Protein 3D8H (pdb70)

Nearest PDB structures (foldseek):
  3d8h-assembly1_A  TM=1.004E+00  e=1.604E-54  Cryptosporidium parvum Iowa II
  3kkk-assembly1_A  TM=9.897E-01  e=1.369E-39  Plasmodium falciparum 3D7
  4odi-assembly1_C  TM=9.855E-01  e=4.459E-39  Toxoplasma gondii ME49
  1xq9-assembly1_A  TM=9.872E-01  e=2.622E-38  Plasmodium falciparum
  5vve-assembly1_A  TM=9.845E-01  e=1.646E-37  Naegleria fowleri

InterPro domains:
  IPR001345 Phosphoglycerate/bisphosphoglycerate mutase, active site [PS00175] (7-16)
  IPR005952 Phosphoglycerate mutase 1 [MF_01039] (2-229)
  IPR005952 Phosphoglycerate mutase 1 [PTHR11931] (3-247)
  IPR005952 Phosphoglycerate mutase 1 [TIGR01258] (4-247)
  IPR013078 Histidine phosphatase superfamily, clade-1 [PF00300] (5-126)
  IPR013078 Histidine phosphatase superfamily, clade-1 [PF00300] (148-224)
  IPR013078 Histidine phosphatase superfamily, clade-1 [SM00855] (4-190)
  IPR013078 Histidine phosphatase superfamily, clade-1 [cd07067] (4-229)
  IPR029033 Histidine phosphatase superfamily [G3DSA:3.40.50.1240] (1-249)
  IPR029033 Histidine phosphatase superfamily [SSF53254] (1-246)

Structure (mmCIF, N/CA/C/O backbone):
data_3D8H
#
_entry.id   3D8H
#
_cell.length_a   52.248
_cell.length_b   158.365
_cell.length_c   140.249
_cell.angle_alpha   90.000
_cell.angle_beta   90.000
_cell.angle_gamma   90.000
#
_symmetry.space_group_name_H-M   'C 2 2 21'
#
loop_
_entity.id
_entity.type
_entity.pdbx_description
1 polymer 'Glycolytic phosphoglycerate mutase'
2 water water
#
loop_
_atom_site.group_PDB
_atom_site.id
_atom_site.type_symbol
_atom_site.label_atom_id
_atom_site.label_alt_id
_atom_site.label_comp_id
_atom_site.label_asym_id
_atom_site.label_entity_id
_atom_site.label_seq_id
_atom_site.pdbx_PDB_ins_code
_atom_site.Cartn_x
_atom_site.Cartn_y
_atom_site.Cartn_z
_atom_site.occupancy
_atom_site.B_iso_or_equiv
_atom_site.auth_seq_id
_atom_site.auth_comp_id
_atom_site.auth_asym_id
_atom_site.auth_atom_id
_atom_site.pdbx_PDB_model_num
ATOM 1 N N . THR A 1 20 ? 50.000 -19.814 -27.595 1.00 40.22 20 THR A N 1
ATOM 2 C CA . THR A 1 20 ? 49.713 -18.595 -28.414 1.00 40.22 20 THR A CA 1
ATOM 3 C C . THR A 1 20 ? 48.431 -17.878 -27.977 1.00 40.13 20 THR A C 1
ATOM 4 O O . THR A 1 20 ? 48.372 -16.649 -27.992 1.00 40.36 20 THR A O 1
ATOM 8 N N . TYR A 1 21 ? 47.415 -18.645 -27.582 1.00 39.74 21 TYR A N 1
ATOM 9 C CA . TYR A 1 21 ? 46.157 -18.076 -27.087 1.00 39.47 21 TYR A CA 1
ATOM 10 C C . TYR A 1 21 ? 45.841 -18.543 -25.664 1.00 39.21 21 TYR A C 1
ATOM 11 O O . TYR A 1 21 ? 46.325 -19.588 -25.230 1.00 38.83 21 TYR A O 1
ATOM 20 N N . LYS A 1 22 ? 45.011 -17.776 -24.955 1.00 39.06 22 LYS A N 1
ATOM 21 C CA . LYS A 1 22 ? 44.658 -18.080 -23.565 1.00 38.91 22 LYS A CA 1
ATOM 22 C C . LYS A 1 22 ? 43.161 -17.919 -23.275 1.00 38.11 22 LYS A C 1
ATOM 23 O O . LYS A 1 22 ? 42.609 -16.821 -23.373 1.00 38.27 22 LYS A O 1
ATOM 29 N N . LEU A 1 23 ? 42.519 -19.025 -22.912 1.00 37.08 23 LEU A N 1
ATOM 30 C CA . LEU A 1 23 ? 41.090 -19.034 -22.625 1.00 36.27 23 LEU A CA 1
ATOM 31 C C . LEU A 1 23 ? 40.814 -19.509 -21.194 1.00 35.63 23 LEU A C 1
ATOM 32 O O . LEU A 1 23 ? 41.312 -20.547 -20.762 1.00 35.36 23 LEU A O 1
ATOM 37 N N . THR A 1 24 ? 40.014 -18.737 -20.470 1.00 35.26 24 THR A N 1
ATOM 38 C CA . THR A 1 24 ? 39.682 -19.052 -19.086 1.00 34.43 24 THR A CA 1
ATOM 39 C C . THR A 1 24 ? 38.235 -19.538 -19.002 1.00 34.19 24 THR A C 1
ATOM 40 O O . THR A 1 24 ? 37.327 -18.919 -19.557 1.00 34.14 24 THR A O 1
ATOM 44 N N . LEU A 1 25 ? 38.039 -20.668 -18.327 1.00 33.91 25 LEU A N 1
ATOM 45 C CA . LEU A 1 25 ? 36.707 -21.225 -18.107 1.00 33.66 25 LEU A CA 1
ATOM 46 C C . LEU A 1 25 ? 36.396 -21.228 -16.611 1.00 33.82 25 LEU A C 1
ATOM 47 O O . LEU A 1 25 ? 37.284 -21.411 -15.776 1.00 33.19 25 LEU A O 1
ATOM 52 N N . ILE A 1 26 ? 35.127 -21.031 -16.286 1.00 34.25 26 ILE A N 1
ATOM 53 C CA . ILE A 1 26 ? 34.670 -21.188 -14.920 1.00 34.28 26 ILE A CA 1
ATOM 54 C C . ILE A 1 26 ? 33.234 -21.698 -14.877 1.00 34.22 26 ILE A C 1
ATOM 55 O O . ILE A 1 26 ? 32.372 -21.235 -15.617 1.00 34.29 26 ILE A O 1
ATOM 60 N N . ARG A 1 27 ? 33.006 -22.679 -14.011 1.00 33.78 27 ARG A N 1
ATOM 61 C CA . ARG A 1 27 ? 31.669 -23.159 -13.695 1.00 33.50 27 ARG A CA 1
ATOM 62 C C . ARG A 1 27 ? 31.197 -22.567 -12.350 1.00 33.40 27 ARG A C 1
ATOM 63 O O . ARG A 1 27 ? 32.012 -22.319 -11.456 1.00 33.21 27 ARG A O 1
ATOM 71 N N . HIS A 1 28 ? 29.895 -22.304 -12.230 1.00 32.82 28 HIS A N 1
ATOM 72 C CA . HIS A 1 28 ? 29.340 -21.661 -11.039 1.00 32.74 28 HIS A CA 1
ATOM 73 C C . HIS A 1 28 ? 29.424 -22.560 -9.804 1.00 32.31 28 HIS A C 1
ATOM 74 O O . HIS A 1 28 ? 29.563 -23.774 -9.917 1.00 32.51 28 HIS A O 1
ATOM 81 N N . GLY A 1 29 ? 29.354 -21.947 -8.627 1.00 32.42 29 GLY A N 1
ATOM 82 C CA . GLY A 1 29 ? 29.314 -22.689 -7.372 1.00 32.08 29 GLY A CA 1
ATOM 83 C C . GLY A 1 29 ? 27.967 -23.352 -7.170 1.00 32.16 29 GLY A C 1
ATOM 84 O O . GLY A 1 29 ? 27.132 -23.358 -8.077 1.00 31.72 29 GLY A O 1
ATOM 85 N N . GLU A 1 30 ? 27.733 -23.892 -5.976 1.00 31.95 30 GLU A N 1
ATOM 86 C CA . GLU A 1 30 ? 26.507 -24.658 -5.730 1.00 31.97 30 GLU A CA 1
ATOM 87 C C . GLU A 1 30 ? 25.238 -23.811 -5.834 1.00 31.90 30 GLU A C 1
ATOM 88 O O . GLU A 1 30 ? 25.217 -22.625 -5.491 1.00 31.15 30 GLU A O 1
ATOM 94 N N . SER A 1 31 ? 24.189 -24.444 -6.337 1.00 32.11 31 SER A N 1
ATOM 95 C CA . SER A 1 31 ? 22.900 -23.802 -6.506 1.00 32.83 31 SER A CA 1
ATOM 96 C C . SER A 1 31 ? 21.990 -24.236 -5.368 1.00 33.44 31 SER A C 1
ATOM 97 O O . SER A 1 31 ? 22.355 -25.124 -4.596 1.00 33.00 31 SER A O 1
ATOM 100 N N . GLU A 1 32 ? 20.803 -23.633 -5.288 1.00 34.38 32 GLU A N 1
ATOM 101 C CA . GLU A 1 32 ? 19.807 -23.977 -4.257 1.00 36.03 32 GLU A CA 1
ATOM 102 C C . GLU A 1 32 ? 19.258 -25.411 -4.391 1.00 36.28 32 GLU A C 1
ATOM 103 O O . GLU A 1 32 ? 18.592 -25.907 -3.482 1.00 36.16 32 GLU A O 1
ATOM 109 N N . TRP A 1 33 ? 19.550 -26.065 -5.519 1.00 36.74 33 TRP A N 1
ATOM 110 C CA . TRP A 1 33 ? 19.095 -27.437 -5.787 1.00 37.25 33 TRP A CA 1
ATOM 111 C C . TRP A 1 33 ? 20.197 -28.497 -5.694 1.00 37.81 33 TRP A C 1
ATOM 112 O O . TRP A 1 33 ? 19.906 -29.693 -5.690 1.00 38.00 33 TRP A O 1
ATOM 123 N N . ASN A 1 34 ? 21.453 -28.058 -5.637 1.00 38.64 34 ASN A N 1
ATOM 124 C CA . ASN A 1 34 ? 22.589 -28.962 -5.431 1.00 39.29 34 ASN A CA 1
ATOM 125 C C . ASN A 1 34 ? 22.542 -29.605 -4.053 1.00 39.42 34 ASN A C 1
ATOM 126 O O . ASN A 1 34 ? 22.786 -30.807 -3.901 1.00 39.66 34 ASN A O 1
ATOM 131 N N . LYS A 1 35 ? 22.218 -28.793 -3.050 1.00 39.65 35 LYS A N 1
ATOM 132 C CA . LYS A 1 35 ? 22.012 -29.280 -1.688 1.00 39.30 35 LYS A CA 1
ATOM 133 C C . LYS A 1 35 ? 20.788 -30.188 -1.621 1.00 39.29 35 LYS A C 1
ATOM 134 O O . LYS A 1 35 ? 20.810 -31.225 -0.957 1.00 39.16 35 LYS A O 1
ATOM 140 N N . GLU A 1 36 ? 19.733 -29.797 -2.336 1.00 39.15 36 GLU A N 1
ATOM 141 C CA . GLU A 1 36 ? 18.469 -30.536 -2.366 1.00 39.01 36 GLU A CA 1
ATOM 142 C C . GLU A 1 36 ? 18.566 -31.852 -3.138 1.00 38.39 36 GLU A C 1
ATOM 143 O O . GLU A 1 36 ? 17.588 -32.603 -3.216 1.00 38.41 36 GLU A O 1
ATOM 149 N N . ASN A 1 37 ? 19.745 -32.111 -3.709 1.00 37.85 37 ASN A N 1
ATOM 150 C CA . ASN A 1 37 ? 20.021 -33.311 -4.505 1.00 37.24 37 ASN A CA 1
ATOM 151 C C . ASN A 1 37 ? 19.069 -33.448 -5.706 1.00 36.69 37 ASN A C 1
ATOM 152 O O . ASN A 1 37 ? 18.643 -34.548 -6.057 1.00 36.52 37 ASN A O 1
ATOM 157 N N . ARG A 1 38 ? 18.758 -32.314 -6.335 1.00 36.09 38 ARG A N 1
ATOM 158 C CA . ARG A 1 38 ? 17.782 -32.249 -7.421 1.00 35.56 38 ARG A CA 1
ATOM 159 C C . ARG A 1 38 ? 18.433 -32.049 -8.786 1.00 35.54 38 ARG A C 1
ATOM 160 O O . ARG A 1 38 ? 19.357 -31.235 -8.929 1.00 35.04 38 ARG A O 1
ATOM 165 N N . PHE A 1 39 ? 17.929 -32.769 -9.790 1.00 35.40 39 PHE A N 1
ATOM 166 C CA . PHE A 1 39 ? 18.323 -32.532 -11.184 1.00 35.43 39 PHE A CA 1
ATOM 167 C C . PHE A 1 39 ? 17.829 -31.163 -11.646 1.00 35.38 39 PHE A C 1
ATOM 168 O O . PHE A 1 39 ? 16.637 -30.851 -11.545 1.00 35.57 39 PHE A O 1
ATOM 176 N N . THR A 1 40 ? 18.757 -30.352 -12.136 1.00 35.00 40 THR A N 1
ATOM 177 C CA . THR A 1 40 ? 18.454 -28.979 -12.526 1.00 35.24 40 THR A CA 1
ATOM 178 C C . THR A 1 40 ? 18.298 -28.823 -14.047 1.00 35.16 40 THR A C 1
ATOM 179 O O . THR A 1 40 ? 17.209 -28.515 -14.537 1.00 34.77 40 THR A O 1
ATOM 183 N N . GLY A 1 41 ? 19.388 -29.043 -14.778 1.00 35.10 41 GLY A N 1
ATOM 184 C CA . GLY A 1 41 ? 19.403 -28.821 -16.222 1.00 35.58 41 GLY A CA 1
ATOM 185 C C . GLY A 1 41 ? 19.084 -27.385 -16.577 1.00 35.51 41 GLY A C 1
ATOM 186 O O . GLY A 1 41 ? 19.774 -26.473 -16.138 1.00 35.59 41 GLY A O 1
ATOM 187 N N . TRP A 1 42 ? 18.035 -27.184 -17.372 1.00 35.91 42 TRP A N 1
ATOM 188 C CA . TRP A 1 42 ? 17.681 -25.831 -17.833 1.00 36.50 42 TRP A CA 1
ATOM 189 C C . TRP A 1 42 ? 16.775 -25.079 -16.862 1.00 35.99 42 TRP A C 1
ATOM 190 O O . TRP A 1 42 ? 16.482 -23.902 -17.079 1.00 36.15 42 TRP A O 1
ATOM 201 N N . THR A 1 43 ? 16.326 -25.752 -15.805 1.00 35.62 43 THR A N 1
ATOM 202 C CA . THR A 1 43 ? 15.564 -25.078 -14.757 1.00 35.25 43 THR A CA 1
ATOM 203 C C . THR A 1 43 ? 16.409 -23.904 -14.306 1.00 35.03 43 THR A C 1
ATOM 204 O O . THR A 1 43 ? 17.613 -24.042 -14.060 1.00 34.83 43 THR A O 1
ATOM 208 N N . ASP A 1 44 ? 15.774 -22.741 -14.241 1.00 35.00 44 ASP A N 1
ATOM 209 C CA . ASP A 1 44 ? 16.469 -21.502 -13.998 1.00 34.76 44 ASP A CA 1
ATOM 210 C C . ASP A 1 44 ? 16.484 -21.197 -12.501 1.00 34.89 44 ASP A C 1
ATOM 211 O O . ASP A 1 44 ? 15.761 -20.320 -12.013 1.00 35.07 44 ASP A O 1
ATOM 216 N N . VAL A 1 45 ? 17.338 -21.932 -11.794 1.00 34.64 45 VAL A N 1
ATOM 217 C CA . VAL A 1 45 ? 17.362 -21.956 -10.327 1.00 34.81 45 VAL A CA 1
ATOM 218 C C . VAL A 1 45 ? 18.460 -20.991 -9.825 1.00 34.45 45 VAL A C 1
ATOM 219 O O . VAL A 1 45 ? 19.381 -20.672 -10.569 1.00 34.19 45 VAL A O 1
ATOM 223 N N . SER A 1 46 ? 18.349 -20.512 -8.586 1.00 34.16 46 SER A N 1
ATOM 224 C CA . SER A 1 46 ? 19.329 -19.562 -8.030 1.00 34.23 46 SER A CA 1
ATOM 225 C C . SER A 1 46 ? 20.593 -20.246 -7.527 1.00 33.93 46 SER A C 1
ATOM 226 O O . SER A 1 46 ? 20.584 -21.434 -7.238 1.00 33.80 46 SER A O 1
ATOM 229 N N . LEU A 1 47 ? 21.685 -19.489 -7.459 1.00 33.83 47 LEU A N 1
ATOM 230 C CA . LEU A 1 47 ? 22.842 -19.862 -6.657 1.00 33.94 47 LEU A CA 1
ATOM 231 C C . LEU A 1 47 ? 22.430 -19.928 -5.190 1.00 34.18 47 LEU A C 1
ATOM 232 O O . LEU A 1 47 ? 21.531 -19.204 -4.766 1.00 33.67 47 LEU A O 1
ATOM 237 N N . SER A 1 48 ? 23.096 -20.788 -4.425 1.00 34.40 48 SER A N 1
ATOM 238 C CA . SER A 1 48 ? 22.928 -20.809 -2.981 1.00 35.00 48 SER A CA 1
ATOM 239 C C . SER A 1 48 ? 23.794 -19.697 -2.404 1.00 35.28 48 SER A C 1
ATOM 240 O O . SER A 1 48 ? 24.607 -19.106 -3.126 1.00 35.19 48 SER A O 1
ATOM 243 N N . GLU A 1 49 ? 23.631 -19.421 -1.111 1.00 35.09 49 GLU A N 1
ATOM 244 C CA . GLU A 1 49 ? 24.497 -18.477 -0.410 1.00 35.56 49 GLU A CA 1
ATOM 245 C C . GLU A 1 49 ? 25.965 -18.887 -0.522 1.00 34.76 49 GLU A C 1
ATOM 246 O O . GLU A 1 49 ? 26.840 -18.044 -0.713 1.00 34.46 49 GLU A O 1
ATOM 252 N N . GLN A 1 50 ? 26.224 -20.185 -0.401 1.00 34.31 50 GLN A N 1
ATOM 253 C CA . GLN A 1 50 ? 27.576 -20.709 -0.558 1.00 34.31 50 GLN A CA 1
ATOM 254 C C . GLN A 1 50 ? 28.086 -20.548 -2.003 1.00 33.67 50 GLN A C 1
ATOM 255 O O . GLN A 1 50 ? 29.271 -20.277 -2.208 1.00 33.49 50 GLN A O 1
ATOM 261 N N . GLY A 1 51 ? 27.191 -20.703 -2.981 1.00 33.51 51 GLY A N 1
ATOM 262 C CA . GLY A 1 51 ? 27.519 -20.490 -4.408 1.00 33.21 51 GLY A CA 1
ATOM 263 C C . GLY A 1 51 ? 27.973 -19.068 -4.712 1.00 33.54 51 GLY A C 1
ATOM 264 O O . GLY A 1 51 ? 28.912 -18.848 -5.481 1.00 33.17 51 GLY A O 1
ATOM 265 N N . VAL A 1 52 ? 27.302 -18.096 -4.102 1.00 33.67 52 VAL A N 1
ATOM 266 C CA . VAL A 1 52 ? 27.735 -16.693 -4.159 1.00 33.82 52 VAL A CA 1
ATOM 267 C C . VAL A 1 52 ? 29.137 -16.483 -3.550 1.00 33.36 52 VAL A C 1
ATOM 268 O O . VAL A 1 52 ? 29.990 -15.806 -4.137 1.00 33.44 52 VAL A O 1
ATOM 272 N N . SER A 1 53 ? 29.373 -17.057 -2.375 1.00 32.95 53 SER A N 1
ATOM 273 C CA . SER A 1 53 ? 30.665 -16.903 -1.704 1.00 32.69 53 SER A CA 1
ATOM 274 C C . SER A 1 53 ? 31.797 -17.558 -2.504 1.00 32.17 53 SER A C 1
ATOM 275 O O . SER A 1 53 ? 32.916 -17.057 -2.507 1.00 32.05 53 SER A O 1
ATOM 278 N N . GLU A 1 54 ? 31.494 -18.678 -3.159 1.00 31.71 54 GLU A N 1
ATOM 279 C CA . GLU A 1 54 ? 32.446 -19.347 -4.050 1.00 31.91 54 GLU A CA 1
ATOM 280 C C . GLU A 1 54 ? 32.828 -18.449 -5.241 1.00 31.09 54 GLU A C 1
ATOM 281 O O . GLU A 1 54 ? 34.003 -18.333 -5.571 1.00 31.29 54 GLU A O 1
ATOM 287 N N . ALA A 1 55 ? 31.834 -17.800 -5.853 1.00 30.16 55 ALA A N 1
ATOM 288 C CA . ALA A 1 55 ? 32.069 -16.799 -6.904 1.00 29.89 55 ALA A CA 1
ATOM 289 C C . ALA A 1 55 ? 32.958 -15.649 -6.433 1.00 29.82 55 ALA A C 1
ATOM 290 O O . ALA A 1 55 ? 33.830 -15.196 -7.174 1.00 29.97 55 ALA A O 1
ATOM 292 N N . ILE A 1 56 ? 32.743 -15.189 -5.195 1.00 29.47 56 ILE A N 1
ATOM 293 C CA . ILE A 1 56 ? 33.528 -14.099 -4.617 1.00 29.06 56 ILE A CA 1
ATOM 294 C C . ILE A 1 56 ? 34.987 -14.522 -4.474 1.00 29.08 56 ILE A C 1
ATOM 295 O O . ILE A 1 56 ? 35.891 -13.743 -4.752 1.00 29.16 56 ILE A O 1
ATOM 300 N N . GLU A 1 57 ? 35.221 -15.759 -4.054 1.00 29.34 57 GLU A N 1
ATOM 301 C CA . GLU A 1 57 ? 36.587 -16.233 -3.921 1.00 29.74 57 GLU A CA 1
ATOM 302 C C . GLU A 1 57 ? 37.245 -16.465 -5.277 1.00 29.72 57 GLU A C 1
ATOM 303 O O . GLU A 1 57 ? 38.418 -16.154 -5.446 1.00 29.42 57 GLU A O 1
ATOM 309 N N . ALA A 1 58 ? 36.487 -16.986 -6.239 1.00 29.84 58 ALA A N 1
ATOM 310 C CA . ALA A 1 58 ? 36.993 -17.130 -7.628 1.00 30.39 58 ALA A CA 1
ATOM 311 C C . ALA A 1 58 ? 37.432 -15.771 -8.194 1.00 30.20 58 ALA A C 1
ATOM 312 O O . ALA A 1 58 ? 38.528 -15.644 -8.736 1.00 30.95 58 ALA A O 1
ATOM 314 N N . GLY A 1 59 ? 36.583 -14.762 -8.037 1.00 30.28 59 GLY A N 1
ATOM 315 C CA . GLY A 1 59 ? 36.915 -13.391 -8.436 1.00 30.93 59 GLY A CA 1
ATOM 316 C C . GLY A 1 59 ? 38.215 -12.892 -7.834 1.00 31.31 59 GLY A C 1
ATOM 317 O O . GLY A 1 59 ? 39.081 -12.380 -8.543 1.00 31.14 59 GLY A O 1
ATOM 318 N N . ARG A 1 60 ? 38.359 -13.055 -6.518 1.00 31.85 60 ARG A N 1
ATOM 319 C CA . ARG A 1 60 ? 39.568 -12.633 -5.805 1.00 32.43 60 ARG A CA 1
ATOM 320 C C . ARG A 1 60 ? 40.815 -13.408 -6.232 1.00 32.72 60 ARG A C 1
ATOM 321 O O . ARG A 1 60 ? 41.895 -12.834 -6.328 1.00 32.36 60 ARG A O 1
ATOM 329 N N . MET A 1 61 ? 40.658 -14.707 -6.483 1.00 33.75 61 MET A N 1
ATOM 330 C CA . MET A 1 61 ? 41.743 -15.549 -6.995 1.00 35.22 61 MET A CA 1
ATOM 331 C C . MET A 1 61 ? 42.227 -15.029 -8.356 1.00 35.56 61 MET A C 1
ATOM 332 O O . MET A 1 61 ? 43.434 -14.923 -8.599 1.00 36.05 61 MET A O 1
ATOM 337 N N . LEU A 1 62 ? 41.277 -14.684 -9.220 1.00 36.29 62 LEU A N 1
ATOM 338 C CA . LEU A 1 62 ? 41.584 -14.117 -10.529 1.00 36.80 62 LEU A CA 1
ATOM 339 C C . LEU A 1 62 ? 42.228 -12.732 -10.422 1.00 37.14 62 LEU A C 1
ATOM 340 O O . LEU A 1 62 ? 43.155 -12.430 -11.169 1.00 37.15 62 LEU A O 1
ATOM 345 N N . LEU A 1 63 ? 41.751 -11.900 -9.492 1.00 37.63 63 LEU A N 1
ATOM 346 C CA . LEU A 1 63 ? 42.374 -10.593 -9.236 1.00 38.01 63 LEU A CA 1
ATOM 347 C C . LEU A 1 63 ? 43.840 -10.733 -8.817 1.00 38.51 63 LEU A C 1
ATOM 348 O O . LEU A 1 63 ? 44.715 -10.057 -9.369 1.00 38.60 63 LEU A O 1
ATOM 353 N N . GLU A 1 64 ? 44.097 -11.610 -7.843 1.00 39.04 64 GLU A N 1
ATOM 354 C CA . GLU A 1 64 ? 45.452 -11.891 -7.359 1.00 39.92 64 GLU A CA 1
ATOM 355 C C . GLU A 1 64 ? 46.379 -12.360 -8.484 1.00 39.90 64 GLU A C 1
ATOM 356 O O . GLU A 1 64 ? 47.558 -11.994 -8.522 1.00 39.90 64 GLU A O 1
ATOM 362 N N . LYS A 1 65 ? 45.838 -13.163 -9.398 1.00 40.17 65 LYS A N 1
ATOM 363 C CA . LYS A 1 65 ? 46.623 -13.712 -10.513 1.00 40.35 65 LYS A CA 1
ATOM 364 C C . LYS A 1 65 ? 46.695 -12.764 -11.728 1.00 40.41 65 LYS A C 1
ATOM 365 O O . LYS A 1 65 ? 47.187 -13.145 -12.790 1.00 40.53 65 LYS A O 1
ATOM 371 N N . GLY A 1 66 ? 46.196 -11.540 -11.565 1.00 40.47 66 GLY A N 1
ATOM 372 C CA . GLY A 1 66 ? 46.386 -10.473 -12.549 1.00 40.43 66 GLY A CA 1
ATOM 373 C C . GLY A 1 66 ? 45.562 -10.593 -13.820 1.00 40.27 66 GLY A C 1
ATOM 374 O O . GLY A 1 66 ? 45.991 -10.156 -14.887 1.00 40.11 66 GLY A O 1
ATOM 375 N N . PHE A 1 67 ? 44.376 -11.178 -13.702 1.00 40.38 67 PHE A N 1
ATOM 376 C CA . PHE A 1 67 ? 43.491 -11.364 -14.844 1.00 40.47 67 PHE A CA 1
ATOM 377 C C . PHE A 1 67 ? 42.603 -10.156 -15.084 1.00 40.67 67 PHE A C 1
ATOM 378 O O . PHE A 1 67 ? 42.111 -9.527 -14.139 1.00 40.48 67 PHE A O 1
ATOM 386 N N . LYS A 1 68 ? 42.414 -9.831 -16.362 1.00 40.68 68 LYS A N 1
ATOM 387 C CA . LYS A 1 68 ? 41.443 -8.823 -16.769 1.00 40.62 68 LYS A CA 1
ATOM 388 C C . LYS A 1 68 ? 40.840 -9.240 -18.099 1.00 40.13 68 LYS A C 1
ATOM 389 O O . LYS A 1 68 ? 41.563 -9.560 -19.049 1.00 40.49 68 LYS A O 1
ATOM 395 N N . PHE A 1 69 ? 39.515 -9.250 -18.158 1.00 39.23 69 PHE A N 1
ATOM 396 C CA . PHE A 1 69 ? 38.819 -9.772 -19.315 1.00 38.47 69 PHE A CA 1
ATOM 397 C C . PHE A 1 69 ? 38.240 -8.661 -20.185 1.00 38.20 69 PHE A C 1
ATOM 398 O O . PHE A 1 69 ? 37.869 -7.592 -19.685 1.00 38.52 69 PHE A O 1
ATOM 406 N N . ASP A 1 70 ? 38.182 -8.934 -21.488 1.00 37.59 70 ASP A N 1
ATOM 407 C CA . ASP A 1 70 ? 37.667 -8.018 -22.502 1.00 37.07 70 ASP A CA 1
ATOM 408 C C . ASP A 1 70 ? 36.229 -8.359 -22.857 1.00 36.79 70 ASP A C 1
ATOM 409 O O . ASP A 1 70 ? 35.474 -7.497 -23.308 1.00 37.11 70 ASP A O 1
ATOM 414 N N . VAL A 1 71 ? 35.863 -9.623 -22.637 1.00 36.12 71 VAL A N 1
ATOM 415 C CA . VAL A 1 71 ? 34.509 -10.130 -22.841 1.00 35.05 71 VAL A CA 1
ATOM 416 C C . VAL A 1 71 ? 34.288 -11.369 -21.964 1.00 35.17 71 VAL A C 1
ATOM 417 O O . VAL A 1 71 ? 35.218 -12.140 -21.713 1.00 34.81 71 VAL A O 1
ATOM 421 N N . VAL A 1 72 ? 33.059 -11.544 -21.494 1.00 34.73 72 VAL A N 1
ATOM 422 C CA . VAL A 1 72 ? 32.675 -12.787 -20.862 1.00 35.44 72 VAL A CA 1
ATOM 423 C C . VAL A 1 72 ? 31.532 -13.399 -21.661 1.00 35.59 72 VAL A C 1
ATOM 424 O O . VAL A 1 72 ? 30.573 -12.711 -22.006 1.00 35.87 72 VAL A O 1
ATOM 428 N N . TYR A 1 73 ? 31.647 -14.692 -21.945 1.00 36.14 73 TYR A N 1
ATOM 429 C CA . TYR A 1 73 ? 30.540 -15.455 -22.517 1.00 36.25 73 TYR A CA 1
ATOM 430 C C . TYR A 1 73 ? 29.893 -16.314 -21.442 1.00 36.01 73 TYR A C 1
ATOM 431 O O . TYR A 1 73 ? 30.567 -17.044 -20.731 1.00 36.69 73 TYR A O 1
ATOM 440 N N . THR A 1 74 ? 28.577 -16.222 -21.336 1.00 35.42 74 THR A N 1
ATOM 441 C CA . THR A 1 74 ? 27.857 -16.971 -20.338 1.00 35.55 74 THR A CA 1
ATOM 442 C C . THR A 1 74 ? 26.559 -17.517 -20.932 1.00 35.00 74 THR A C 1
ATOM 443 O O . THR A 1 74 ? 26.270 -17.299 -22.108 1.00 35.29 74 THR A O 1
ATOM 447 N N . SER A 1 75 ? 25.786 -18.231 -20.125 1.00 34.74 75 SER A N 1
ATOM 448 C CA . SER A 1 75 ? 24.519 -18.820 -20.556 1.00 34.14 75 SER A CA 1
ATOM 449 C C . SER A 1 75 ? 23.367 -17.849 -20.308 1.00 33.68 75 SER A C 1
ATOM 450 O O . SER A 1 75 ? 23.599 -16.693 -19.955 1.00 34.64 75 SER A O 1
ATOM 453 N N . VAL A 1 76 ? 22.131 -18.307 -20.495 1.00 33.68 76 VAL A N 1
ATOM 454 C CA . VAL A 1 76 ? 20.947 -17.497 -20.149 1.00 33.74 76 VAL A CA 1
ATOM 455 C C . VAL A 1 76 ? 20.366 -17.904 -18.782 1.00 33.45 76 VAL A C 1
ATOM 456 O O . VAL A 1 76 ? 19.274 -17.473 -18.396 1.00 33.52 76 VAL A O 1
ATOM 460 N N . LEU A 1 77 ? 21.109 -18.738 -18.059 1.00 33.01 77 LEU A N 1
ATOM 461 C CA . LEU A 1 77 ? 20.663 -19.224 -16.753 1.00 32.88 77 LEU A CA 1
ATOM 462 C C . LEU A 1 77 ? 21.223 -18.338 -15.659 1.00 32.97 77 LEU A C 1
ATOM 463 O O . LEU A 1 77 ? 22.440 -18.150 -15.555 1.00 32.75 77 LEU A O 1
ATOM 468 N N . LYS A 1 78 ? 20.324 -17.784 -14.850 1.00 33.07 78 LYS A N 1
ATOM 469 C CA . LYS A 1 78 ? 20.699 -16.761 -13.869 1.00 33.47 78 LYS A CA 1
ATOM 470 C C . LYS A 1 78 ? 21.842 -17.134 -12.921 1.00 33.52 78 LYS A C 1
ATOM 471 O O . LYS A 1 78 ? 22.592 -16.264 -12.493 1.00 33.83 78 LYS A O 1
ATOM 477 N N . ARG A 1 79 ? 21.984 -18.420 -12.601 1.00 33.72 79 ARG A N 1
ATOM 478 C CA . ARG A 1 79 ? 23.050 -18.856 -11.689 1.00 33.43 79 ARG A CA 1
ATOM 479 C C . ARG A 1 79 ? 24.449 -18.635 -12.252 1.00 33.36 79 ARG A C 1
ATOM 480 O O . ARG A 1 79 ? 25.388 -18.374 -11.497 1.00 33.06 79 ARG A O 1
ATOM 488 N N . ALA A 1 80 ? 24.592 -18.751 -13.573 1.00 33.45 80 ALA A N 1
ATOM 489 C CA . ALA A 1 80 ? 25.868 -18.472 -14.230 1.00 33.03 80 ALA A CA 1
ATOM 490 C C . ALA A 1 80 ? 26.055 -16.986 -14.441 1.00 33.17 80 ALA A C 1
ATOM 491 O O . ALA A 1 80 ? 27.164 -16.461 -14.313 1.00 33.48 80 ALA A O 1
ATOM 493 N N . ILE A 1 81 ? 24.971 -16.295 -14.766 1.00 33.77 81 ILE A N 1
ATOM 494 C CA . ILE A 1 81 ? 25.036 -14.853 -14.964 1.00 34.63 81 ILE A CA 1
ATOM 495 C C . ILE A 1 81 ? 25.411 -14.155 -13.636 1.00 35.31 81 ILE A C 1
ATOM 496 O O . ILE A 1 81 ? 26.266 -13.262 -13.610 1.00 35.66 81 ILE A O 1
ATOM 501 N N . MET A 1 82 ? 24.761 -14.560 -12.544 1.00 36.01 82 MET A N 1
ATOM 502 C CA . MET A 1 82 ? 25.091 -14.018 -11.219 1.00 36.52 82 MET A CA 1
ATOM 503 C C . MET A 1 82 ? 26.540 -14.324 -10.823 1.00 36.06 82 MET A C 1
ATOM 504 O O . MET A 1 82 ? 27.234 -13.459 -10.291 1.00 36.45 82 MET A O 1
ATOM 509 N N . THR A 1 83 ? 27.003 -15.539 -11.112 1.00 36.51 83 THR A N 1
ATOM 510 C CA . THR A 1 83 ? 28.412 -15.898 -10.926 1.00 36.74 83 THR A CA 1
ATOM 511 C C . THR A 1 83 ? 29.334 -14.918 -11.662 1.00 36.93 83 THR A C 1
ATOM 512 O O . THR A 1 83 ? 30.340 -14.433 -11.105 1.00 37.14 83 THR A O 1
ATOM 516 N N . THR A 1 84 ? 28.979 -14.621 -12.908 1.00 36.53 84 THR A N 1
ATOM 517 C CA . THR A 1 84 ? 29.754 -13.708 -13.744 1.00 36.35 84 THR A CA 1
ATOM 518 C C . THR A 1 84 ? 29.808 -12.301 -13.143 1.00 35.55 84 THR A C 1
ATOM 519 O O . THR A 1 84 ? 30.880 -11.711 -13.026 1.00 35.60 84 THR A O 1
ATOM 523 N N . TRP A 1 85 ? 28.643 -11.775 -12.779 1.00 34.87 85 TRP A N 1
ATOM 524 C CA . TRP A 1 85 ? 28.531 -10.451 -12.194 1.00 34.81 85 TRP A CA 1
ATOM 525 C C . TRP A 1 85 ? 29.368 -10.358 -10.907 1.00 34.84 85 TRP A C 1
ATOM 526 O O . TRP A 1 85 ? 30.015 -9.340 -10.653 1.00 34.57 85 TRP A O 1
ATOM 537 N N . THR A 1 86 ? 29.344 -11.431 -10.110 1.00 34.10 86 THR A N 1
ATOM 538 C CA . THR A 1 86 ? 30.059 -11.487 -8.829 1.00 34.23 86 THR A CA 1
ATOM 539 C C . THR A 1 86 ? 31.559 -11.504 -9.040 1.00 34.08 86 THR A C 1
ATOM 540 O O . THR A 1 86 ? 32.277 -10.780 -8.362 1.00 33.98 86 THR A O 1
ATOM 544 N N . VAL A 1 87 ? 32.016 -12.320 -9.992 1.00 34.37 87 VAL A N 1
ATOM 545 C CA . VAL A 1 87 ? 33.432 -12.395 -10.339 1.00 34.40 87 VAL A CA 1
ATOM 546 C C . VAL A 1 87 ? 33.944 -11.043 -10.856 1.00 34.68 87 VAL A C 1
ATOM 547 O O . VAL A 1 87 ? 35.023 -10.599 -10.462 1.00 34.46 87 VAL A O 1
ATOM 551 N N . LEU A 1 88 ? 33.168 -10.406 -11.740 1.00 34.73 88 LEU A N 1
ATOM 552 C CA . LEU A 1 88 ? 33.557 -9.105 -12.321 1.00 34.89 88 LEU A CA 1
ATOM 553 C C . LEU A 1 88 ? 33.652 -7.990 -11.270 1.00 34.86 88 LEU A C 1
ATOM 554 O O . LEU A 1 88 ? 34.565 -7.170 -11.321 1.00 34.28 88 LEU A O 1
ATOM 559 N N . LYS A 1 89 ? 32.709 -7.969 -10.328 1.00 35.15 89 LYS A N 1
ATOM 560 C CA . LYS A 1 89 ? 32.790 -7.057 -9.189 1.00 36.25 89 LYS A CA 1
ATOM 561 C C . LYS A 1 89 ? 34.124 -7.218 -8.449 1.00 35.38 89 LYS A C 1
ATOM 562 O O . LYS A 1 89 ? 34.824 -6.233 -8.219 1.00 35.45 89 LYS A O 1
ATOM 568 N N . GLU A 1 90 ? 34.490 -8.460 -8.123 1.00 35.09 90 GLU A N 1
ATOM 569 C CA . GLU A 1 90 ? 35.735 -8.736 -7.387 1.00 34.91 90 GLU A CA 1
ATOM 570 C C . GLU A 1 90 ? 36.968 -8.408 -8.206 1.00 34.88 90 GLU A C 1
ATOM 571 O O . GLU A 1 90 ? 38.014 -8.057 -7.657 1.00 34.12 90 GLU A O 1
ATOM 577 N N . LEU A 1 91 ? 36.841 -8.529 -9.525 1.00 34.44 91 LEU A N 1
ATOM 578 C CA . LEU A 1 91 ? 37.914 -8.136 -10.425 1.00 35.07 91 LEU A CA 1
ATOM 579 C C . LEU A 1 91 ? 38.022 -6.625 -10.646 1.00 34.97 91 LEU A C 1
ATOM 580 O O . LEU A 1 91 ? 38.984 -6.173 -11.267 1.00 34.69 91 LEU A O 1
ATOM 585 N N . GLY A 1 92 ? 37.048 -5.854 -10.149 1.00 34.91 92 GLY A N 1
ATOM 586 C CA . GLY A 1 92 ? 36.958 -4.419 -10.477 1.00 35.47 92 GLY A CA 1
ATOM 587 C C . GLY A 1 92 ? 36.900 -4.211 -11.997 1.00 35.48 92 GLY A C 1
ATOM 588 O O . GLY A 1 92 ? 37.620 -3.385 -12.555 1.00 35.65 92 GLY A O 1
ATOM 589 N N . ASN A 1 93 ? 36.025 -4.970 -12.647 1.00 35.44 93 ASN A N 1
ATOM 590 C CA . ASN A 1 93 ? 35.978 -5.109 -14.100 1.00 35.98 93 ASN A CA 1
ATOM 591 C C . ASN A 1 93 ? 34.509 -5.214 -14.477 1.00 35.42 93 ASN A C 1
ATOM 592 O O . ASN A 1 93 ? 34.153 -5.915 -15.423 1.00 34.74 93 ASN A O 1
ATOM 597 N N . ILE A 1 94 ? 33.633 -4.526 -13.738 1.00 35.14 94 ILE A N 1
ATOM 598 C CA . ILE A 1 94 ? 32.197 -4.666 -14.046 1.00 35.68 94 ILE A CA 1
ATOM 599 C C . ILE A 1 94 ? 31.814 -4.030 -15.389 1.00 35.06 94 ILE A C 1
ATOM 600 O O . ILE A 1 94 ? 30.730 -4.287 -15.902 1.00 34.90 94 ILE A O 1
ATOM 605 N N . ASN A 1 95 ? 32.711 -3.211 -15.937 1.00 34.63 95 ASN A N 1
ATOM 606 C CA . ASN A 1 95 ? 32.534 -2.606 -17.261 1.00 35.11 95 ASN A CA 1
ATOM 607 C C . ASN A 1 95 ? 32.693 -3.647 -18.383 1.00 35.02 95 ASN A C 1
ATOM 608 O O . ASN A 1 95 ? 32.359 -3.377 -19.535 1.00 34.67 95 ASN A O 1
ATOM 613 N N . CYS A 1 96 ? 33.198 -4.838 -18.039 1.00 35.69 96 CYS A N 1
ATOM 614 C CA . CYS A 1 96 ? 33.421 -5.894 -19.031 1.00 35.72 96 CYS A CA 1
ATOM 615 C C . CYS A 1 96 ? 32.124 -6.322 -19.705 1.00 35.57 96 CYS A C 1
ATOM 616 O O . CYS A 1 96 ? 31.143 -6.669 -19.022 1.00 35.80 96 CYS A O 1
ATOM 619 N N . PRO A 1 97 ? 32.100 -6.275 -21.053 1.00 35.53 97 PRO A N 1
ATOM 620 C CA . PRO A 1 97 ? 30.939 -6.749 -21.798 1.00 35.10 97 PRO A CA 1
ATOM 621 C C . PRO A 1 97 ? 30.603 -8.211 -21.509 1.00 34.39 97 PRO A C 1
ATOM 622 O O . PRO A 1 97 ? 31.489 -9.072 -21.466 1.00 34.76 97 PRO A O 1
ATOM 626 N N . ILE A 1 98 ? 29.323 -8.481 -21.306 1.00 33.90 98 ILE A N 1
ATOM 627 C CA . ILE A 1 98 ? 28.883 -9.837 -21.070 1.00 34.12 98 ILE A CA 1
ATOM 628 C C . ILE A 1 98 ? 27.903 -10.225 -22.153 1.00 33.87 98 ILE A C 1
ATOM 629 O O . ILE A 1 98 ? 26.951 -9.511 -22.420 1.00 34.10 98 ILE A O 1
ATOM 634 N N . ILE A 1 99 ? 28.131 -11.385 -22.749 1.00 34.44 99 ILE A N 1
ATOM 635 C CA . ILE A 1 99 ? 27.213 -11.924 -23.755 1.00 34.06 99 ILE A CA 1
ATOM 636 C C . ILE A 1 99 ? 26.644 -13.240 -23.254 1.00 34.03 99 ILE A C 1
ATOM 637 O O . ILE A 1 99 ? 27.401 -14.174 -23.021 1.00 34.66 99 ILE A O 1
ATOM 642 N N . ASN A 1 100 ? 25.317 -13.292 -23.091 1.00 34.48 100 ASN A N 1
ATOM 643 C CA . ASN A 1 100 ? 24.592 -14.502 -22.704 1.00 35.02 100 ASN A CA 1
ATOM 644 C C . ASN A 1 100 ? 24.095 -15.243 -23.943 1.00 35.02 100 ASN A C 1
ATOM 645 O O . ASN A 1 100 ? 23.685 -14.612 -24.911 1.00 35.55 100 ASN A O 1
ATOM 650 N N . HIS A 1 101 ? 24.088 -16.575 -23.892 1.00 35.03 101 HIS A N 1
ATOM 651 C CA . HIS A 1 101 ? 23.526 -17.385 -24.982 1.00 33.94 101 HIS A CA 1
ATOM 652 C C . HIS A 1 101 ? 23.154 -18.763 -24.489 1.00 33.86 101 HIS A C 1
ATOM 653 O O . HIS A 1 101 ? 23.912 -19.386 -23.726 1.00 33.95 101 HIS A O 1
ATOM 660 N N . TRP A 1 102 ? 21.986 -19.242 -24.925 1.00 33.36 102 TRP A N 1
ATOM 661 C CA . TRP A 1 102 ? 21.472 -20.562 -24.533 1.00 33.14 102 TRP A CA 1
ATOM 662 C C . TRP A 1 102 ? 22.411 -21.712 -24.885 1.00 33.22 102 TRP A C 1
ATOM 663 O O . TRP A 1 102 ? 22.380 -22.762 -24.238 1.00 32.56 102 TRP A O 1
ATOM 674 N N . ARG A 1 103 ? 23.239 -21.523 -25.912 1.00 33.29 103 ARG A N 1
ATOM 675 C CA . ARG A 1 103 ? 24.181 -22.569 -26.326 1.00 33.56 103 ARG A CA 1
ATOM 676 C C . ARG A 1 103 ? 25.226 -22.903 -25.257 1.00 33.67 103 ARG A C 1
ATOM 677 O O . ARG A 1 103 ? 25.875 -23.942 -25.333 1.00 33.83 103 ARG A O 1
ATOM 685 N N . LEU A 1 104 ? 25.359 -22.045 -24.248 1.00 34.47 104 LEU A N 1
ATOM 686 C CA . LEU A 1 104 ? 26.235 -22.333 -23.103 1.00 34.64 104 LEU A CA 1
ATOM 687 C C . LEU A 1 104 ? 25.469 -22.867 -21.877 1.00 35.01 104 LEU A C 1
ATOM 688 O O . LEU A 1 104 ? 26.052 -23.095 -20.808 1.00 35.01 104 LEU A O 1
ATOM 693 N N . ASN A 1 105 ? 24.160 -23.067 -22.041 1.00 34.88 105 ASN A N 1
ATOM 694 C CA . ASN A 1 105 ? 23.326 -23.663 -20.997 1.00 34.06 105 ASN A CA 1
ATOM 695 C C . ASN A 1 105 ? 23.812 -25.029 -20.586 1.00 34.12 105 ASN A C 1
ATOM 696 O O . ASN A 1 105 ? 24.340 -25.808 -21.406 1.00 34.22 105 ASN A O 1
ATOM 701 N N . GLU A 1 106 ? 23.609 -25.325 -19.306 1.00 33.57 106 GLU A N 1
ATOM 702 C CA . GLU A 1 106 ? 23.774 -26.672 -18.790 1.00 33.41 106 GLU A CA 1
ATOM 703 C C . GLU A 1 106 ? 22.994 -27.646 -19.669 1.00 33.03 106 GLU A C 1
ATOM 704 O O . GLU A 1 106 ? 21.991 -27.265 -20.264 1.00 32.88 106 GLU A O 1
ATOM 710 N N . ARG A 1 107 ? 23.464 -28.890 -19.759 1.00 33.18 107 ARG A N 1
ATOM 711 C CA . ARG A 1 107 ? 22.740 -29.963 -20.455 1.00 33.31 107 ARG A CA 1
ATOM 712 C C . ARG A 1 107 ? 21.307 -30.082 -19.939 1.00 33.53 107 ARG A C 1
ATOM 713 O O . ARG A 1 107 ? 21.078 -30.033 -18.734 1.00 33.50 107 ARG A O 1
ATOM 721 N N . HIS A 1 108 ? 20.349 -30.226 -20.855 1.00 33.79 108 HIS A N 1
ATOM 722 C CA . HIS A 1 108 ? 18.939 -30.382 -20.490 1.00 34.15 108 HIS A CA 1
ATOM 723 C C . HIS A 1 108 ? 18.706 -31.802 -19.963 1.00 34.80 108 HIS A C 1
ATOM 724 O O . HIS A 1 108 ? 19.275 -32.755 -20.488 1.00 34.85 108 HIS A O 1
ATOM 731 N N . TYR A 1 109 ? 17.886 -31.941 -18.924 1.00 35.49 109 TYR A N 1
ATOM 732 C CA . TYR A 1 109 ? 17.711 -33.238 -18.253 1.00 36.53 109 TYR A CA 1
ATOM 733 C C . TYR A 1 109 ? 16.336 -33.870 -18.459 1.00 36.35 109 TYR A C 1
ATOM 734 O O . TYR A 1 109 ? 16.006 -34.871 -17.823 1.00 36.36 109 TYR A O 1
ATOM 743 N N . GLY A 1 110 ? 15.547 -33.290 -19.363 1.00 36.33 110 GLY A N 1
ATOM 744 C CA . GLY A 1 110 ? 14.227 -33.816 -19.715 1.00 35.88 110 GLY A CA 1
ATOM 745 C C . GLY A 1 110 ? 13.293 -33.949 -18.529 1.00 35.67 110 GLY A C 1
ATOM 746 O O . GLY A 1 110 ? 13.164 -33.024 -17.720 1.00 35.84 110 GLY A O 1
ATOM 747 N N . ALA A 1 111 ? 12.657 -35.115 -18.426 1.00 35.50 111 ALA A N 1
ATOM 748 C CA . ALA A 1 111 ? 11.693 -35.406 -17.362 1.00 34.96 111 ALA A CA 1
ATOM 749 C C . ALA A 1 111 ? 12.314 -35.494 -15.957 1.00 34.73 111 ALA A C 1
ATOM 750 O O . ALA A 1 111 ? 11.593 -35.426 -14.949 1.00 34.37 111 ALA A O 1
ATOM 752 N N . LEU A 1 112 ? 13.643 -35.626 -15.895 1.00 34.50 112 LEU A N 1
ATOM 753 C CA . LEU A 1 112 ? 14.357 -35.684 -14.614 1.00 34.30 112 LEU A CA 1
ATOM 754 C C . LEU A 1 112 ? 14.377 -34.333 -13.896 1.00 34.07 112 LEU A C 1
ATOM 755 O O . LEU A 1 112 ? 14.570 -34.280 -12.680 1.00 34.27 112 LEU A O 1
ATOM 760 N N . GLN A 1 113 ? 14.175 -33.251 -14.649 1.00 33.57 113 GLN A N 1
ATOM 761 C CA . GLN A 1 113 ? 14.233 -31.894 -14.102 1.00 33.09 113 GLN A CA 1
ATOM 762 C C . GLN A 1 113 ? 13.220 -31.634 -12.982 1.00 32.93 113 GLN A C 1
ATOM 763 O O . GLN A 1 113 ? 12.018 -31.895 -13.134 1.00 32.63 113 GLN A O 1
ATOM 769 N N . GLY A 1 114 ? 13.726 -31.118 -11.861 1.00 32.76 114 GLY A N 1
ATOM 770 C CA . GLY A 1 114 ? 12.888 -30.775 -10.707 1.00 32.36 114 GLY A CA 1
ATOM 771 C C . GLY A 1 114 ? 12.657 -31.894 -9.708 1.00 32.25 114 GLY A C 1
ATOM 772 O O . GLY A 1 114 ? 11.944 -31.709 -8.717 1.00 32.32 114 GLY A O 1
ATOM 773 N N . LEU A 1 115 ? 13.266 -33.049 -9.965 1.00 31.87 115 LEU A N 1
ATOM 774 C CA . LEU A 1 115 ? 13.031 -34.253 -9.175 1.00 31.62 115 LEU A CA 1
ATOM 775 C C . LEU A 1 115 ? 14.226 -34.620 -8.300 1.00 31.23 115 LEU A C 1
ATOM 776 O O . LEU A 1 115 ? 15.383 -34.416 -8.687 1.00 31.04 115 LEU A O 1
ATOM 781 N N . ASN A 1 116 ? 13.921 -35.146 -7.115 1.00 30.57 116 ASN A N 1
ATOM 782 C CA . ASN A 1 116 ? 14.916 -35.713 -6.210 1.00 30.35 116 ASN A CA 1
ATOM 783 C C . ASN A 1 116 ? 15.584 -36.943 -6.822 1.00 29.90 116 ASN A C 1
ATOM 784 O O . ASN A 1 116 ? 14.951 -37.692 -7.632 1.00 30.00 116 ASN A O 1
ATOM 789 N N . LYS A 1 117 ? 16.840 -37.170 -6.393 1.00 29.29 117 LYS A N 1
ATOM 790 C CA . LYS A 1 117 ? 17.500 -38.455 -6.613 1.00 28.83 117 LYS A CA 1
ATOM 791 C C . LYS A 1 117 ? 16.570 -39.606 -6.185 1.00 28.48 117 LYS A C 1
ATOM 792 O O . LYS A 1 117 ? 16.542 -40.670 -6.817 1.00 28.49 117 LYS A O 1
ATOM 798 N N . SER A 1 118 ? 15.806 -39.369 -5.118 1.00 27.88 118 SER A N 1
ATOM 799 C CA . SER A 1 118 ? 14.827 -40.323 -4.599 1.00 27.29 118 SER A CA 1
ATOM 800 C C . SER A 1 118 ? 13.526 -40.354 -5.406 1.00 26.89 118 SER A C 1
ATOM 801 O O . SER A 1 118 ? 12.919 -41.417 -5.567 1.00 26.68 118 SER A O 1
ATOM 804 N N . GLU A 1 119 ? 13.096 -39.193 -5.898 1.00 26.40 119 GLU A N 1
ATOM 805 C CA . GLU A 1 119 ? 11.843 -39.091 -6.654 1.00 25.95 119 GLU A CA 1
ATOM 806 C C . GLU A 1 119 ? 11.959 -39.673 -8.061 1.00 25.65 119 GLU A C 1
ATOM 807 O O . GLU A 1 119 ? 10.975 -40.170 -8.613 1.00 25.54 119 GLU A O 1
ATOM 813 N N . THR A 1 120 ? 13.163 -39.600 -8.629 1.00 25.38 120 THR A N 1
ATOM 814 C CA . THR A 1 120 ? 13.456 -40.204 -9.932 1.00 25.01 120 THR A CA 1
ATOM 815 C C . THR A 1 120 ? 13.562 -41.720 -9.807 1.00 24.98 120 THR A C 1
ATOM 816 O O . THR A 1 120 ? 13.183 -42.451 -10.723 1.00 24.86 120 THR A O 1
ATOM 820 N N . ALA A 1 121 ? 14.083 -42.178 -8.669 1.00 24.97 121 ALA A N 1
ATOM 821 C CA . ALA A 1 121 ? 14.181 -43.603 -8.356 1.00 25.13 121 ALA A CA 1
ATOM 822 C C . ALA A 1 121 ? 12.800 -44.250 -8.220 1.00 25.20 121 ALA A C 1
ATOM 823 O O . ALA A 1 121 ? 12.642 -45.449 -8.457 1.00 25.30 121 ALA A O 1
ATOM 825 N N . SER A 1 122 ? 11.811 -43.440 -7.843 1.00 25.29 122 SER A N 1
ATOM 826 C CA . SER A 1 122 ? 10.441 -43.896 -7.626 1.00 25.32 122 SER A CA 1
ATOM 827 C C . SER A 1 122 ? 9.635 -43.962 -8.927 1.00 25.39 122 SER A C 1
ATOM 828 O O . SER A 1 122 ? 9.062 -45.006 -9.252 1.00 25.29 122 SER A O 1
ATOM 831 N N . LYS A 1 123 ? 9.600 -42.848 -9.659 1.00 25.48 123 LYS A N 1
ATOM 832 C CA . LYS A 1 123 ? 8.842 -42.736 -10.911 1.00 25.69 123 LYS A CA 1
ATOM 833 C C . LYS A 1 123 ? 9.478 -43.516 -12.066 1.00 25.85 123 LYS A C 1
ATOM 834 O O . LYS A 1 123 ? 8.773 -44.120 -12.878 1.00 25.62 123 LYS A O 1
ATOM 836 N N . PHE A 1 124 ? 10.808 -43.487 -12.127 1.00 26.19 124 PHE A N 1
ATOM 837 C CA . PHE A 1 124 ? 11.578 -44.161 -13.174 1.00 26.57 124 PHE A CA 1
ATOM 838 C C . PHE A 1 124 ? 12.479 -45.224 -12.552 1.00 26.89 124 PHE A C 1
ATOM 839 O O . PHE A 1 124 ? 12.558 -45.339 -11.326 1.00 26.93 124 PHE A O 1
ATOM 847 N N . GLY A 1 125 ? 13.160 -45.999 -13.393 1.00 27.25 125 GLY A N 1
ATOM 848 C CA . GLY A 1 125 ? 14.105 -47.002 -12.904 1.00 27.85 125 GLY A CA 1
ATOM 849 C C . GLY A 1 125 ? 15.287 -46.348 -12.216 1.00 28.14 125 GLY A C 1
ATOM 850 O O . GLY A 1 125 ? 15.938 -45.481 -12.794 1.00 28.25 125 GLY A O 1
ATOM 851 N N . GLU A 1 126 ? 15.560 -46.756 -10.978 1.00 28.53 126 GLU A N 1
ATOM 852 C CA . GLU A 1 126 ? 16.682 -46.209 -10.213 1.00 28.99 126 GLU A CA 1
ATOM 853 C C . GLU A 1 126 ? 18.017 -46.406 -10.935 1.00 29.27 126 GLU A C 1
ATOM 854 O O . GLU A 1 126 ? 18.916 -45.565 -10.838 1.00 29.33 126 GLU A O 1
ATOM 860 N N . ASP A 1 127 ? 18.126 -47.513 -11.662 1.00 29.65 127 ASP A N 1
ATOM 861 C CA . ASP A 1 127 ? 19.331 -47.847 -12.415 1.00 30.08 127 ASP A CA 1
ATOM 862 C C . ASP A 1 127 ? 19.420 -47.128 -13.766 1.00 30.37 127 ASP A C 1
ATOM 863 O O . ASP A 1 127 ? 20.508 -46.709 -14.171 1.00 30.39 127 ASP A O 1
ATOM 868 N N . GLN A 1 128 ? 18.286 -46.986 -14.457 1.00 30.76 128 GLN A N 1
ATOM 869 C CA . GLN A 1 128 ? 18.261 -46.313 -15.766 1.00 31.12 128 GLN A CA 1
ATOM 870 C C . GLN A 1 128 ? 18.352 -44.784 -15.673 1.00 31.53 128 GLN A C 1
ATOM 871 O O . GLN A 1 128 ? 18.678 -44.121 -16.661 1.00 31.43 128 GLN A O 1
ATOM 877 N N . VAL A 1 129 ? 18.056 -44.237 -14.493 1.00 31.99 129 VAL A N 1
ATOM 878 C CA . VAL A 1 129 ? 18.331 -42.831 -14.203 1.00 32.64 129 VAL A CA 1
ATOM 879 C C . VAL A 1 129 ? 19.846 -42.628 -14.157 1.00 33.15 129 VAL A C 1
ATOM 880 O O . VAL A 1 129 ? 20.365 -41.652 -14.705 1.00 33.28 129 VAL A O 1
ATOM 884 N N . LYS A 1 130 ? 20.546 -43.571 -13.525 1.00 33.76 130 LYS A N 1
ATOM 885 C CA . LYS A 1 130 ? 22.005 -43.535 -13.421 1.00 34.33 130 LYS A CA 1
ATOM 886 C C . LYS A 1 130 ? 22.663 -43.747 -14.788 1.00 34.62 130 LYS A C 1
ATOM 887 O O . LYS A 1 130 ? 23.799 -43.324 -15.006 1.00 34.67 130 LYS A O 1
ATOM 893 N N . ILE A 1 131 ? 21.942 -44.402 -15.698 1.00 35.09 131 ILE A N 1
ATOM 894 C CA . ILE A 1 131 ? 22.353 -44.496 -17.101 1.00 35.57 131 ILE A CA 1
ATOM 895 C C . ILE A 1 131 ? 22.291 -43.110 -17.757 1.00 35.94 131 ILE A C 1
ATOM 896 O O . ILE A 1 131 ? 23.241 -42.692 -18.418 1.00 35.99 131 ILE A O 1
ATOM 901 N N . TRP A 1 132 ? 21.186 -42.396 -17.539 1.00 36.37 132 TRP A N 1
ATOM 902 C CA . TRP A 1 132 ? 20.964 -41.077 -18.135 1.00 36.82 132 TRP A CA 1
ATOM 903 C C . TRP A 1 132 ? 21.948 -39.998 -17.675 1.00 37.31 132 TRP A C 1
ATOM 904 O O . TRP A 1 132 ? 22.128 -38.991 -18.362 1.00 37.53 132 TRP A O 1
ATOM 915 N N . ARG A 1 133 ? 22.567 -40.199 -16.514 1.00 37.76 133 ARG A N 1
ATOM 916 C CA . ARG A 1 133 ? 23.534 -39.237 -15.981 1.00 38.06 133 ARG A CA 1
ATOM 917 C C . ARG A 1 133 ? 24.974 -39.589 -16.357 1.00 38.38 133 ARG A C 1
ATOM 918 O O . ARG A 1 133 ? 25.828 -38.674 -16.523 1.00 38.34 133 ARG A O 1
ATOM 920 N N . ARG A 1 134 ? 25.233 -40.911 -16.499 1.00 38.78 134 ARG A N 1
ATOM 921 C CA . ARG A 1 134 ? 26.594 -41.396 -16.731 1.00 39.23 134 ARG A CA 1
ATOM 922 C C . ARG A 1 134 ? 26.884 -41.746 -18.194 1.00 39.58 134 ARG A C 1
ATOM 923 O O . ARG A 1 134 ? 27.981 -42.231 -18.517 1.00 39.64 134 ARG A O 1
ATOM 928 N N . SER A 1 135 ? 25.909 -41.495 -19.074 1.00 39.98 135 SER A N 1
ATOM 929 C CA . SER A 1 135 ? 26.062 -41.837 -20.492 1.00 40.34 135 SER A CA 1
ATOM 930 C C . SER A 1 135 ? 26.301 -40.631 -21.401 1.00 40.57 135 SER A C 1
ATOM 931 O O . SER A 1 135 ? 25.915 -39.500 -21.082 1.00 40.65 135 SER A O 1
ATOM 934 N N . PHE A 1 136 ? 26.941 -40.905 -22.537 1.00 40.91 136 PHE A N 1
ATOM 935 C CA . PHE A 1 136 ? 27.236 -39.914 -23.570 1.00 41.20 136 PHE A CA 1
ATOM 936 C C . PHE A 1 136 ? 26.085 -39.765 -24.570 1.00 41.12 136 PHE A C 1
ATOM 937 O O . PHE A 1 136 ? 25.824 -38.627 -25.081 1.00 41.28 136 PHE A O 1
ATOM 945 N N . ASP A 1 137 ? 25.398 -40.908 -24.852 1.00 40.99 137 ASP A N 1
ATOM 946 C CA . ASP A 1 137 ? 24.464 -40.928 -25.984 1.00 40.81 137 ASP A CA 1
ATOM 947 C C . ASP A 1 137 ? 23.001 -41.297 -25.684 1.00 40.53 137 ASP A C 1
ATOM 948 O O . ASP A 1 137 ? 22.198 -41.441 -26.625 1.00 40.50 137 ASP A O 1
ATOM 953 N N . VAL A 1 138 ? 22.650 -41.429 -24.393 1.00 40.18 138 VAL A N 1
ATOM 954 C CA . VAL A 1 138 ? 21.279 -41.806 -24.014 1.00 39.80 138 VAL A CA 1
ATOM 955 C C . VAL A 1 138 ? 20.587 -40.708 -23.196 1.00 39.59 138 VAL A C 1
ATOM 956 O O . VAL A 1 138 ? 21.001 -40.420 -22.075 1.00 39.54 138 VAL A O 1
ATOM 960 N N . PRO A 1 139 ? 19.521 -40.104 -23.759 1.00 39.42 139 PRO A N 1
ATOM 961 C CA . PRO A 1 139 ? 18.794 -38.996 -23.134 1.00 39.24 139 PRO A CA 1
ATOM 962 C C . PRO A 1 139 ? 17.636 -39.426 -22.225 1.00 39.08 139 PRO A C 1
ATOM 963 O O . PRO A 1 139 ? 17.037 -40.476 -22.452 1.00 39.16 139 PRO A O 1
ATOM 967 N N . PRO A 1 140 ? 17.317 -38.609 -21.200 1.00 38.98 140 PRO A N 1
ATOM 968 C CA . PRO A 1 140 ? 16.141 -38.833 -20.356 1.00 38.90 140 PRO A CA 1
ATOM 969 C C . PRO A 1 140 ? 14.832 -38.637 -21.134 1.00 38.86 140 PRO A C 1
ATOM 970 O O . PRO A 1 140 ? 14.865 -38.151 -22.263 1.00 38.71 140 PRO A O 1
ATOM 974 N N . PRO A 1 141 ? 13.684 -39.039 -20.550 1.00 38.98 141 PRO A N 1
ATOM 975 C CA . PRO A 1 141 ? 12.400 -38.855 -21.228 1.00 39.14 141 PRO A CA 1
ATOM 976 C C . PRO A 1 141 ? 12.052 -37.407 -21.580 1.00 39.34 141 PRO A C 1
ATOM 977 O O . PRO A 1 141 ? 12.525 -36.458 -20.945 1.00 39.38 141 PRO A O 1
ATOM 981 N N . VAL A 1 142 ? 11.207 -37.284 -22.594 1.00 39.65 142 VAL A N 1
ATOM 982 C CA . VAL A 1 142 ? 10.796 -36.026 -23.198 1.00 39.98 142 VAL A CA 1
ATOM 983 C C . VAL A 1 142 ? 9.695 -35.332 -22.380 1.00 40.21 142 VAL A C 1
ATOM 984 O O . VAL A 1 142 ? 8.865 -35.993 -21.750 1.00 40.15 142 VAL A O 1
ATOM 988 N N . LEU A 1 143 ? 9.710 -34.000 -22.383 1.00 40.46 143 LEU A N 1
ATOM 989 C CA . LEU A 1 143 ? 8.618 -33.201 -21.827 1.00 40.77 143 LEU A CA 1
ATOM 990 C C . LEU A 1 143 ? 7.585 -32.887 -22.908 1.00 41.02 143 LEU A C 1
ATOM 991 O O . LEU A 1 143 ? 7.945 -32.599 -24.049 1.00 41.19 143 LEU A O 1
ATOM 996 N N . GLU A 1 144 ? 6.304 -32.938 -22.551 1.00 41.42 144 GLU A N 1
ATOM 997 C CA . GLU A 1 144 ? 5.246 -32.456 -23.442 1.00 41.80 144 GLU A CA 1
ATOM 998 C C . GLU A 1 144 ? 5.261 -30.927 -23.448 1.00 42.00 144 GLU A C 1
ATOM 999 O O . GLU A 1 144 ? 5.709 -30.308 -22.479 1.00 42.12 144 GLU A O 1
ATOM 1005 N N . LYS A 1 145 ? 4.790 -30.324 -24.539 1.00 42.23 145 LYS A N 1
ATOM 1006 C CA . LYS A 1 145 ? 4.791 -28.859 -24.684 1.00 42.41 145 LYS A CA 1
ATOM 1007 C C . LYS A 1 145 ? 3.848 -28.159 -23.696 1.00 42.53 145 LYS A C 1
ATOM 1008 O O . LYS A 1 145 ? 4.054 -26.991 -23.351 1.00 42.53 145 LYS A O 1
ATOM 1012 N N . SER A 1 146 ? 2.823 -28.884 -23.249 1.00 42.59 146 SER A N 1
ATOM 1013 C CA . SER A 1 146 ? 1.866 -28.390 -22.256 1.00 42.66 146 SER A CA 1
ATOM 1014 C C . SER A 1 146 ? 2.463 -28.317 -20.846 1.00 42.73 146 SER A C 1
ATOM 1015 O O . SER A 1 146 ? 2.027 -27.506 -20.024 1.00 42.81 146 SER A O 1
ATOM 1018 N N . ASP A 1 147 ? 3.446 -29.178 -20.577 1.00 42.71 147 ASP A N 1
ATOM 1019 C CA . ASP A 1 147 ? 4.168 -29.211 -19.303 1.00 42.78 147 ASP A CA 1
ATOM 1020 C C . ASP A 1 147 ? 4.956 -27.909 -19.100 1.00 42.79 147 ASP A C 1
ATOM 1021 O O . ASP A 1 147 ? 5.811 -27.577 -19.923 1.00 42.84 147 ASP A O 1
ATOM 1026 N N . PRO A 1 148 ? 4.650 -27.162 -18.015 1.00 42.82 148 PRO A N 1
ATOM 1027 C CA . PRO A 1 148 ? 5.339 -25.919 -17.638 1.00 42.87 148 PRO A CA 1
ATOM 1028 C C . PRO A 1 148 ? 6.867 -25.939 -17.789 1.00 42.82 148 PRO A C 1
ATOM 1029 O O . PRO A 1 148 ? 7.453 -24.914 -18.138 1.00 42.82 148 PRO A O 1
ATOM 1033 N N . ARG A 1 149 ? 7.485 -27.096 -17.537 1.00 42.82 149 ARG A N 1
ATOM 1034 C CA . ARG A 1 149 ? 8.946 -27.262 -17.582 1.00 42.84 149 ARG A CA 1
ATOM 1035 C C . ARG A 1 149 ? 9.564 -27.002 -18.955 1.00 42.91 149 ARG A C 1
ATOM 1036 O O . ARG A 1 149 ? 10.690 -26.505 -19.048 1.00 43.04 149 ARG A O 1
ATOM 1044 N N . TRP A 1 150 ? 8.826 -27.357 -20.004 1.00 43.01 150 TRP A N 1
ATOM 1045 C CA . TRP A 1 150 ? 9.246 -27.174 -21.397 1.00 43.01 150 TRP A CA 1
ATOM 1046 C C . TRP A 1 150 ? 9.671 -25.723 -21.683 1.00 42.69 150 TRP A C 1
ATOM 1047 O O . TRP A 1 150 ? 8.899 -24.793 -21.429 1.00 42.64 150 TRP A O 1
ATOM 1058 N N . PRO A 1 151 ? 10.917 -25.533 -22.183 1.00 42.41 151 PRO A N 1
ATOM 1059 C CA . PRO A 1 151 ? 11.561 -24.220 -22.372 1.00 42.23 151 PRO A CA 1
ATOM 1060 C C . PRO A 1 151 ? 10.756 -23.201 -23.182 1.00 42.24 151 PRO A C 1
ATOM 1061 O O . PRO A 1 151 ? 10.951 -21.997 -23.013 1.00 42.18 151 PRO A O 1
ATOM 1065 N N . GLY A 1 152 ? 9.859 -23.679 -24.042 1.00 42.40 152 GLY A N 1
ATOM 1066 C CA . GLY A 1 152 ? 9.006 -22.804 -24.845 1.00 42.53 152 GLY A CA 1
ATOM 1067 C C . GLY A 1 152 ? 7.907 -22.108 -24.060 1.00 42.74 152 GLY A C 1
ATOM 1068 O O . GLY A 1 152 ? 7.024 -21.477 -24.646 1.00 42.78 152 GLY A O 1
ATOM 1069 N N . ASN A 1 153 ? 7.954 -22.231 -22.734 1.00 42.89 153 ASN A N 1
ATOM 1070 C CA . ASN A 1 153 ? 7.006 -21.559 -21.847 1.00 43.07 153 ASN A CA 1
ATOM 1071 C C . ASN A 1 153 ? 7.615 -20.331 -21.186 1.00 43.01 153 ASN A C 1
ATOM 1072 O O . ASN A 1 153 ? 6.901 -19.409 -20.787 1.00 43.00 153 ASN A O 1
ATOM 1077 N N . GLU A 1 154 ? 8.940 -20.335 -21.072 1.00 43.06 154 GLU A N 1
ATOM 1078 C CA . GLU A 1 154 ? 9.674 -19.241 -20.453 1.00 42.96 154 GLU A CA 1
ATOM 1079 C C . GLU A 1 154 ? 9.859 -18.090 -21.438 1.00 42.93 154 GLU A C 1
ATOM 1080 O O . GLU A 1 154 ? 10.153 -18.310 -22.616 1.00 42.78 154 GLU A O 1
ATOM 1086 N N . LEU A 1 155 ? 9.683 -16.866 -20.942 1.00 42.91 155 LEU A N 1
ATOM 1087 C CA . LEU A 1 155 ? 9.828 -15.654 -21.755 1.00 42.96 155 LEU A CA 1
ATOM 1088 C C . LEU A 1 155 ? 11.275 -15.413 -22.188 1.00 42.92 155 LEU A C 1
ATOM 1089 O O . LEU A 1 155 ? 11.534 -14.605 -23.084 1.00 42.87 155 LEU A O 1
ATOM 1094 N N . ILE A 1 156 ? 12.206 -16.120 -21.545 1.00 42.88 156 ILE A N 1
ATOM 1095 C CA . ILE A 1 156 ? 13.638 -16.015 -21.839 1.00 42.95 156 ILE A CA 1
ATOM 1096 C C . ILE A 1 156 ? 13.956 -16.511 -23.258 1.00 42.88 156 ILE A C 1
ATOM 1097 O O . ILE A 1 156 ? 14.831 -15.960 -23.933 1.00 42.79 156 ILE A O 1
ATOM 1102 N N . TYR A 1 157 ? 13.225 -17.533 -23.704 1.00 42.82 157 TYR A N 1
ATOM 1103 C CA . TYR A 1 157 ? 13.443 -18.154 -25.016 1.00 42.93 157 TYR A CA 1
ATOM 1104 C C . TYR A 1 157 ? 12.437 -17.695 -26.068 1.00 43.74 157 TYR A C 1
ATOM 1105 O O . TYR A 1 157 ? 12.233 -18.383 -27.073 1.00 44.13 157 TYR A O 1
ATOM 1114 N N . LYS A 1 158 ? 11.831 -16.528 -25.849 1.00 44.99 158 LYS A N 1
ATOM 1115 C CA . LYS A 1 158 ? 10.658 -16.085 -26.632 1.00 46.47 158 LYS A CA 1
ATOM 1116 C C . LYS A 1 158 ? 10.838 -16.049 -28.160 1.00 47.19 158 LYS A C 1
ATOM 1117 O O . LYS A 1 158 ? 9.960 -16.510 -28.902 1.00 47.63 158 LYS A O 1
ATOM 1123 N N . GLY A 1 159 ? 11.966 -15.505 -28.619 1.00 48.13 159 GLY A N 1
ATOM 1124 C CA . GLY A 1 159 ? 12.200 -15.316 -30.056 1.00 49.02 159 GLY A CA 1
ATOM 1125 C C . GLY A 1 159 ? 13.182 -16.290 -30.681 1.00 49.49 159 GLY A C 1
ATOM 1126 O O . GLY A 1 159 ? 13.754 -16.010 -31.737 1.00 50.00 159 GLY A O 1
ATOM 1127 N N . ILE A 1 160 ? 13.366 -17.438 -30.036 1.00 49.65 160 ILE A N 1
ATOM 1128 C CA . ILE A 1 160 ? 14.327 -18.438 -30.487 1.00 49.69 160 ILE A CA 1
ATOM 1129 C C . ILE A 1 160 ? 13.677 -19.504 -31.367 1.00 49.73 160 ILE A C 1
ATOM 1130 O O . ILE A 1 160 ? 12.530 -19.913 -31.140 1.00 50.11 160 ILE A O 1
ATOM 1135 N N . CYS A 1 161 ? 14.419 -19.930 -32.387 1.00 49.61 161 CYS A N 1
ATOM 1136 C CA . CYS A 1 161 ? 13.989 -20.990 -33.290 1.00 49.13 161 CYS A CA 1
ATOM 1137 C C . CYS A 1 161 ? 13.521 -22.202 -32.477 1.00 48.25 161 CYS A C 1
ATOM 1138 O O . CYS A 1 161 ? 14.313 -22.804 -31.763 1.00 47.92 161 CYS A O 1
ATOM 1141 N N . PRO A 1 162 ? 12.222 -22.556 -32.592 1.00 48.05 162 PRO A N 1
ATOM 1142 C CA . PRO A 1 162 ? 11.582 -23.610 -31.790 1.00 47.55 162 PRO A CA 1
ATOM 1143 C C . PRO A 1 162 ? 12.353 -24.928 -31.761 1.00 47.15 162 PRO A C 1
ATOM 1144 O O . PRO A 1 162 ? 12.400 -25.588 -30.723 1.00 47.28 162 PRO A O 1
ATOM 1148 N N . SER A 1 163 ? 12.960 -25.287 -32.889 1.00 46.67 163 SER A N 1
ATOM 1149 C CA . SER A 1 163 ? 13.720 -26.533 -33.050 1.00 46.09 163 SER A CA 1
ATOM 1150 C C . SER A 1 163 ? 14.934 -26.619 -32.118 1.00 45.40 163 SER A C 1
ATOM 1151 O O . SER A 1 163 ? 15.407 -27.716 -31.811 1.00 45.32 163 SER A O 1
ATOM 1154 N N . CYS A 1 164 ? 15.427 -25.462 -31.677 1.00 44.69 164 CYS A N 1
ATOM 1155 C CA . CYS A 1 164 ? 16.536 -25.381 -30.719 1.00 44.19 164 CYS A CA 1
ATOM 1156 C C . CYS A 1 164 ? 16.147 -25.794 -29.309 1.00 42.62 164 CYS A C 1
ATOM 1157 O O . CYS A 1 164 ? 16.954 -26.375 -28.582 1.00 42.56 164 CYS A O 1
ATOM 1160 N N . LEU A 1 165 ? 14.920 -25.463 -28.921 1.00 40.83 165 LEU A N 1
ATOM 1161 C CA . LEU A 1 165 ? 14.459 -25.668 -27.550 1.00 39.30 165 LEU A CA 1
ATOM 1162 C C . LEU A 1 165 ? 14.185 -27.147 -27.274 1.00 37.97 165 LEU A C 1
ATOM 1163 O O . LEU A 1 165 ? 13.195 -27.693 -27.771 1.00 37.68 165 LEU A O 1
ATOM 1168 N N . PRO A 1 166 ? 15.065 -27.799 -26.476 1.00 36.79 166 PRO A N 1
ATOM 1169 C CA . PRO A 1 166 ? 14.997 -29.241 -26.257 1.00 35.72 166 PRO A CA 1
ATOM 1170 C C . PRO A 1 166 ? 13.818 -29.652 -25.393 1.00 34.55 166 PRO A C 1
ATOM 1171 O O . PRO A 1 166 ? 13.298 -28.848 -24.616 1.00 34.60 166 PRO A O 1
ATOM 1175 N N . THR A 1 167 ? 13.396 -30.900 -25.556 1.00 33.09 167 THR A N 1
ATOM 1176 C CA . THR A 1 167 ? 12.484 -31.536 -24.625 1.00 31.61 167 THR A CA 1
ATOM 1177 C C . THR A 1 167 ? 13.328 -32.380 -23.679 1.00 30.64 167 THR A C 1
ATOM 1178 O O . THR A 1 167 ? 12.950 -32.615 -22.530 1.00 30.45 167 THR A O 1
ATOM 1182 N N . THR A 1 168 ? 14.478 -32.821 -24.192 1.00 29.26 168 THR A N 1
ATOM 1183 C CA . THR A 1 168 ? 15.478 -33.580 -23.442 1.00 27.96 168 THR A CA 1
ATOM 1184 C C . THR A 1 168 ? 16.828 -33.466 -24.146 1.00 27.29 168 THR A C 1
ATOM 1185 O O . THR A 1 168 ? 16.886 -33.059 -25.314 1.00 27.12 168 THR A O 1
ATOM 1189 N N . GLU A 1 169 ? 17.900 -33.812 -23.431 1.00 26.52 169 GLU A N 1
ATOM 1190 C CA A GLU A 1 169 ? 19.255 -33.779 -23.979 0.50 26.28 169 GLU A CA 1
ATOM 1191 C CA B GLU A 1 169 ? 19.251 -33.788 -23.988 0.50 26.28 169 GLU A CA 1
ATOM 1192 C C . GLU A 1 169 ? 20.152 -34.826 -23.336 1.00 25.86 169 GLU A C 1
ATOM 1193 O O . GLU A 1 169 ? 20.067 -35.071 -22.134 1.00 26.21 169 GLU A O 1
ATOM 1204 N N . CYS A 1 170 ? 21.009 -35.432 -24.148 1.00 25.40 170 CYS A N 1
ATOM 1205 C CA . CYS A 1 170 ? 22.105 -36.252 -23.659 1.00 24.94 170 CYS A CA 1
ATOM 1206 C C . CYS A 1 170 ? 23.361 -35.398 -23.821 1.00 24.84 170 CYS A C 1
ATOM 1207 O O . CYS A 1 170 ? 23.275 -34.274 -24.330 1.00 24.89 170 CYS A O 1
ATOM 1210 N N . LEU A 1 171 ? 24.516 -35.906 -23.392 1.00 24.60 171 LEU A N 1
ATOM 1211 C CA . LEU A 1 171 ? 25.766 -35.148 -23.528 1.00 24.66 171 LEU A CA 1
ATOM 1212 C C . LEU A 1 171 ? 26.155 -34.920 -24.993 1.00 24.57 171 LEU A C 1
ATOM 1213 O O . LEU A 1 171 ? 26.736 -33.887 -25.331 1.00 24.74 171 LEU A O 1
ATOM 1218 N N . LYS A 1 172 ? 25.825 -35.881 -25.854 1.00 24.47 172 LYS A N 1
ATOM 1219 C CA . LYS A 1 172 ? 26.079 -35.761 -27.289 1.00 24.38 172 LYS A CA 1
ATOM 1220 C C . LYS A 1 172 ? 25.333 -34.555 -27.861 1.00 24.41 172 LYS A C 1
ATOM 1221 O O . LYS A 1 172 ? 25.909 -33.772 -28.614 1.00 24.22 172 LYS A O 1
ATOM 1227 N N . ASP A 1 173 ? 24.063 -34.406 -27.482 1.00 24.65 173 ASP A N 1
ATOM 1228 C CA . ASP A 1 173 ? 23.239 -33.271 -27.912 1.00 24.99 173 ASP A CA 1
ATOM 1229 C C . ASP A 1 173 ? 23.816 -31.932 -27.459 1.00 25.18 173 ASP A C 1
ATOM 1230 O O . ASP A 1 173 ? 23.688 -30.940 -28.166 1.00 25.12 173 ASP A O 1
ATOM 1235 N N . THR A 1 174 ? 24.439 -31.911 -26.279 1.00 25.58 174 THR A N 1
ATOM 1236 C CA . THR A 1 174 ? 25.009 -30.681 -25.723 1.00 25.90 174 THR A CA 1
ATOM 1237 C C . THR A 1 174 ? 26.265 -30.228 -26.481 1.00 26.17 174 THR A C 1
ATOM 1238 O O . THR A 1 174 ? 26.359 -29.065 -26.891 1.00 26.51 174 THR A O 1
ATOM 1242 N N . VAL A 1 175 ? 27.208 -31.145 -26.691 1.00 26.42 175 VAL A N 1
ATOM 1243 C CA . VAL A 1 175 ? 28.415 -30.866 -27.480 1.00 26.57 175 VAL A CA 1
ATOM 1244 C C . VAL A 1 175 ? 28.082 -30.370 -28.901 1.00 27.10 175 VAL A C 1
ATOM 1245 O O . VAL A 1 175 ? 28.809 -29.548 -29.478 1.00 26.58 175 VAL A O 1
ATOM 1249 N N . GLU A 1 176 ? 26.980 -30.867 -29.454 1.00 27.68 176 GLU A N 1
ATOM 1250 C CA . GLU A 1 176 ? 26.603 -30.538 -30.823 1.00 28.46 176 GLU A CA 1
ATOM 1251 C C . GLU A 1 176 ? 25.988 -29.140 -30.957 1.00 29.12 176 GLU A C 1
ATOM 1252 O O . GLU A 1 176 ? 26.043 -28.541 -32.025 1.00 29.07 176 GLU A O 1
ATOM 1258 N N . ARG A 1 177 ? 25.422 -28.617 -29.874 1.00 30.08 177 ARG A N 1
ATOM 1259 C CA . ARG A 1 177 ? 24.929 -27.237 -29.876 1.00 31.34 177 ARG A CA 1
ATOM 1260 C C . ARG A 1 177 ? 25.923 -26.228 -29.287 1.00 31.88 177 ARG A C 1
ATOM 1261 O O . ARG A 1 177 ? 25.805 -25.027 -29.522 1.00 31.98 177 ARG A O 1
ATOM 1269 N N . VAL A 1 178 ? 26.905 -26.716 -28.532 1.00 33.19 178 VAL A N 1
ATOM 1270 C CA . VAL A 1 178 ? 27.983 -25.852 -28.035 1.00 34.02 178 VAL A CA 1
ATOM 1271 C C . VAL A 1 178 ? 28.960 -25.543 -29.176 1.00 34.50 178 VAL A C 1
ATOM 1272 O O . VAL A 1 178 ? 29.415 -24.411 -29.319 1.00 34.33 178 VAL A O 1
ATOM 1276 N N . LYS A 1 179 ? 29.259 -26.567 -29.976 1.00 34.99 179 LYS A N 1
ATOM 1277 C CA . LYS A 1 179 ? 30.295 -26.521 -31.031 1.00 35.86 179 LYS A CA 1
ATOM 1278 C C . LYS A 1 179 ? 30.245 -25.301 -31.978 1.00 35.94 179 LYS A C 1
ATOM 1279 O O . LYS A 1 179 ? 31.257 -24.616 -32.150 1.00 35.80 179 LYS A O 1
ATOM 1285 N N . PRO A 1 180 ? 29.078 -25.021 -32.597 1.00 36.49 180 PRO A N 1
ATOM 1286 C CA . PRO A 1 180 ? 29.057 -23.861 -33.500 1.00 36.12 180 PRO A CA 1
ATOM 1287 C C . PRO A 1 180 ? 29.140 -22.523 -32.777 1.00 36.15 180 PRO A C 1
ATOM 1288 O O . PRO A 1 180 ? 29.540 -21.521 -33.388 1.00 35.66 180 PRO A O 1
ATOM 1292 N N . TYR A 1 181 ? 28.765 -22.503 -31.492 1.00 35.56 181 TYR A N 1
ATOM 1293 C CA . TYR A 1 181 ? 28.908 -21.301 -30.700 1.00 35.20 181 TYR A CA 1
ATOM 1294 C C . TYR A 1 181 ? 30.388 -21.004 -30.491 1.00 34.95 181 TYR A C 1
ATOM 1295 O O . TYR A 1 181 ? 30.807 -19.869 -30.648 1.00 35.45 181 TYR A O 1
ATOM 1304 N N . PHE A 1 182 ? 31.186 -22.018 -30.161 1.00 34.75 182 PHE A N 1
ATOM 1305 C CA . PHE A 1 182 ? 32.632 -21.805 -30.102 1.00 34.73 182 PHE A CA 1
ATOM 1306 C C . PHE A 1 182 ? 33.184 -21.367 -31.463 1.00 34.71 182 PHE A C 1
ATOM 1307 O O . PHE A 1 182 ? 33.916 -20.381 -31.548 1.00 34.91 182 PHE A O 1
ATOM 1315 N N . GLU A 1 183 ? 32.816 -22.098 -32.512 1.00 34.01 183 GLU A N 1
ATOM 1316 C CA . GLU A 1 183 ? 33.315 -21.842 -33.858 1.00 33.69 183 GLU A CA 1
ATOM 1317 C C . GLU A 1 183 ? 33.055 -20.420 -34.356 1.00 33.01 183 GLU A C 1
ATOM 1318 O O . GLU A 1 183 ? 33.983 -19.751 -34.809 1.00 32.83 183 GLU A O 1
ATOM 1324 N N . ASP A 1 184 ? 31.810 -19.961 -34.243 1.00 32.33 184 ASP A N 1
ATOM 1325 C CA . ASP A 1 184 ? 31.394 -18.693 -34.852 1.00 32.38 184 ASP A CA 1
ATOM 1326 C C . ASP A 1 184 ? 31.432 -17.480 -33.939 1.00 32.50 184 ASP A C 1
ATOM 1327 O O . ASP A 1 184 ? 31.395 -16.349 -34.423 1.00 31.94 184 ASP A O 1
ATOM 1332 N N . VAL A 1 185 ? 31.508 -17.708 -32.625 1.00 33.21 185 VAL A N 1
ATOM 1333 C CA . VAL A 1 185 ? 31.398 -16.603 -31.662 1.00 34.04 185 VAL A CA 1
ATOM 1334 C C . VAL A 1 185 ? 32.624 -16.448 -30.753 1.00 34.61 185 VAL A C 1
ATOM 1335 O O . VAL A 1 185 ? 33.248 -15.379 -30.725 1.00 35.23 185 VAL A O 1
ATOM 1339 N N . ILE A 1 186 ? 32.955 -17.499 -30.009 1.00 34.61 186 ILE A N 1
ATOM 1340 C CA . ILE A 1 186 ? 34.050 -17.434 -29.038 1.00 35.20 186 ILE A CA 1
ATOM 1341 C C . ILE A 1 186 ? 35.415 -17.435 -29.730 1.00 35.03 186 ILE A C 1
ATOM 1342 O O . ILE A 1 186 ? 36.278 -16.606 -29.424 1.00 35.14 186 ILE A O 1
ATOM 1347 N N . ALA A 1 187 ? 35.600 -18.372 -30.658 1.00 35.05 187 ALA A N 1
ATOM 1348 C CA . ALA A 1 187 ? 36.815 -18.438 -31.485 1.00 34.66 187 ALA A CA 1
ATOM 1349 C C . ALA A 1 187 ? 37.241 -17.102 -32.142 1.00 34.57 187 ALA A C 1
ATOM 1350 O O . ALA A 1 187 ? 38.391 -16.706 -31.977 1.00 34.81 187 ALA A O 1
ATOM 1352 N N . PRO A 1 188 ? 36.328 -16.395 -32.859 1.00 34.87 188 PRO A N 1
ATOM 1353 C CA . PRO A 1 188 ? 36.693 -15.070 -33.386 1.00 34.90 188 PRO A CA 1
ATOM 1354 C C . PRO A 1 188 ? 37.177 -14.070 -32.336 1.00 34.79 188 PRO A C 1
ATOM 1355 O O . PRO A 1 188 ? 38.099 -13.307 -32.613 1.00 34.48 188 PRO A O 1
ATOM 1359 N N . SER A 1 189 ? 36.574 -14.082 -31.145 1.00 34.74 189 SER A N 1
ATOM 1360 C CA . SER A 1 189 ? 37.009 -13.211 -30.055 1.00 34.99 189 SER A CA 1
ATOM 1361 C C . SER A 1 189 ? 38.424 -13.539 -29.618 1.00 34.57 189 SER A C 1
ATOM 1362 O O . SER A 1 189 ? 39.265 -12.650 -29.484 1.00 34.32 189 SER A O 1
ATOM 1365 N N . ILE A 1 190 ? 38.676 -14.826 -29.408 1.00 34.58 190 ILE A N 1
ATOM 1366 C CA . ILE A 1 190 ? 39.995 -15.312 -29.073 1.00 34.92 190 ILE A CA 1
ATOM 1367 C C . ILE A 1 190 ? 41.024 -14.846 -30.110 1.00 35.68 190 ILE A C 1
ATOM 1368 O O . ILE A 1 190 ? 42.066 -14.273 -29.761 1.00 35.30 190 ILE A O 1
ATOM 1373 N N . MET A 1 191 ? 40.704 -15.078 -31.382 1.00 36.07 191 MET A N 1
ATOM 1374 C CA . MET A 1 191 ? 41.617 -14.795 -32.480 1.00 37.23 191 MET A CA 1
ATOM 1375 C C . MET A 1 191 ? 41.914 -13.306 -32.617 1.00 37.31 191 MET A C 1
ATOM 1376 O O . MET A 1 191 ? 43.015 -12.930 -33.007 1.00 37.23 191 MET A O 1
ATOM 1381 N N . SER A 1 192 ? 40.941 -12.471 -32.264 1.00 37.65 192 SER A N 1
ATOM 1382 C CA . SER A 1 192 ? 41.105 -11.017 -32.301 1.00 38.02 192 SER A CA 1
ATOM 1383 C C . SER A 1 192 ? 42.044 -10.461 -31.218 1.00 37.98 192 SER A C 1
ATOM 1384 O O . SER A 1 192 ? 42.388 -9.279 -31.244 1.00 38.44 192 SER A O 1
ATOM 1387 N N . GLY A 1 193 ? 42.458 -11.305 -30.276 1.00 37.68 193 GLY A N 1
ATOM 1388 C CA . GLY A 1 193 ? 43.391 -10.892 -29.234 1.00 37.37 193 GLY A CA 1
ATOM 1389 C C . GLY A 1 193 ? 42.734 -10.533 -27.908 1.00 37.28 193 GLY A C 1
ATOM 1390 O O . GLY A 1 193 ? 43.405 -10.080 -26.980 1.00 37.17 193 GLY A O 1
ATOM 1391 N N . LYS A 1 194 ? 41.425 -10.739 -27.818 1.00 36.91 194 LYS A N 1
ATOM 1392 C CA . LYS A 1 194 ? 40.679 -10.451 -26.595 1.00 36.85 194 LYS A CA 1
ATOM 1393 C C . LYS A 1 194 ? 40.985 -11.448 -25.478 1.00 36.38 194 LYS A C 1
ATOM 1394 O O . LYS A 1 194 ? 41.296 -12.614 -25.730 1.00 36.16 194 LYS A O 1
ATOM 1400 N N . SER A 1 195 ? 40.896 -10.961 -24.245 1.00 35.94 195 SER A N 1
ATOM 1401 C CA . SER A 1 195 ? 40.976 -11.794 -23.058 1.00 35.61 195 SER A CA 1
ATOM 1402 C C . SER A 1 195 ? 39.564 -12.295 -22.746 1.00 35.08 195 SER A C 1
ATOM 1403 O O . SER A 1 195 ? 38.687 -11.528 -22.341 1.00 34.47 195 SER A O 1
ATOM 1406 N N . VAL A 1 196 ? 39.349 -13.587 -22.967 1.00 34.73 196 VAL A N 1
ATOM 1407 C CA . VAL A 1 196 ? 38.021 -14.181 -22.887 1.00 34.98 196 VAL A CA 1
ATOM 1408 C C . VAL A 1 196 ? 37.845 -15.077 -21.651 1.00 34.89 196 VAL A C 1
ATOM 1409 O O . VAL A 1 196 ? 38.674 -15.939 -21.368 1.00 35.31 196 VAL A O 1
ATOM 1413 N N . LEU A 1 197 ? 36.754 -14.852 -20.932 1.00 35.06 197 LEU A N 1
ATOM 1414 C CA . LEU A 1 197 ? 36.283 -15.785 -19.926 1.00 35.09 197 LEU A CA 1
ATOM 1415 C C . LEU A 1 197 ? 34.983 -16.432 -20.399 1.00 34.86 197 LEU A C 1
ATOM 1416 O O . LEU A 1 197 ? 34.121 -15.765 -20.951 1.00 35.00 197 LEU A O 1
ATOM 1421 N N . VAL A 1 198 ? 34.862 -17.738 -20.197 1.00 34.98 198 VAL A N 1
ATOM 1422 C CA . VAL A 1 198 ? 33.591 -18.425 -20.405 1.00 34.97 198 VAL A CA 1
ATOM 1423 C C . VAL A 1 198 ? 33.047 -18.861 -19.034 1.00 35.15 198 VAL A C 1
ATOM 1424 O O . VAL A 1 198 ? 33.649 -19.703 -18.365 1.00 35.04 198 VAL A O 1
ATOM 1428 N N . SER A 1 199 ? 31.913 -18.283 -18.637 1.00 35.38 199 SER A N 1
ATOM 1429 C CA . SER A 1 199 ? 31.288 -18.559 -17.335 1.00 35.70 199 SER A CA 1
ATOM 1430 C C . SER A 1 199 ? 30.003 -19.359 -17.551 1.00 35.47 199 SER A C 1
ATOM 1431 O O . SER A 1 199 ? 28.987 -18.823 -17.986 1.00 35.69 199 SER A O 1
ATOM 1434 N N . ALA A 1 200 ? 30.051 -20.651 -17.257 1.00 35.13 200 ALA A N 1
ATOM 1435 C CA . ALA A 1 200 ? 28.962 -21.539 -17.651 1.00 34.87 200 ALA A CA 1
ATOM 1436 C C . ALA A 1 200 ? 28.717 -22.661 -16.631 1.00 34.58 200 ALA A C 1
ATOM 1437 O O . ALA A 1 200 ? 28.750 -22.425 -15.431 1.00 34.18 200 ALA A O 1
ATOM 1439 N N . HIS A 1 201 ? 28.474 -23.870 -17.127 1.00 34.34 201 HIS A N 1
ATOM 1440 C CA . HIS A 1 201 ? 28.040 -24.989 -16.305 1.00 34.03 201 HIS A CA 1
ATOM 1441 C C . HIS A 1 201 ? 28.884 -26.212 -16.599 1.00 34.23 201 HIS A C 1
ATOM 1442 O O . HIS A 1 201 ? 29.616 -26.236 -17.595 1.00 34.39 201 HIS A O 1
ATOM 1449 N N . GLY A 1 202 ? 28.750 -27.227 -15.744 1.00 33.80 202 GLY A N 1
ATOM 1450 C CA . GLY A 1 202 ? 29.488 -28.489 -15.863 1.00 33.98 202 GLY A CA 1
ATOM 1451 C C . GLY A 1 202 ? 29.511 -29.105 -17.254 1.00 34.26 202 GLY A C 1
ATOM 1452 O O . GLY A 1 202 ? 30.585 -29.348 -17.814 1.00 34.21 202 GLY A O 1
ATOM 1453 N N . ASN A 1 203 ? 28.329 -29.356 -17.812 1.00 34.04 203 ASN A N 1
ATOM 1454 C CA . ASN A 1 203 ? 28.223 -30.027 -19.110 1.00 34.27 203 ASN A CA 1
ATOM 1455 C C . ASN A 1 203 ? 28.613 -29.173 -20.317 1.00 34.38 203 ASN A C 1
ATOM 1456 O O . ASN A 1 203 ? 29.198 -29.698 -21.269 1.00 34.72 203 ASN A O 1
ATOM 1461 N N . SER A 1 204 ? 28.290 -27.876 -20.290 1.00 34.37 204 SER A N 1
ATOM 1462 C CA . SER A 1 204 ? 28.722 -26.960 -21.360 1.00 34.56 204 SER A CA 1
ATOM 1463 C C . SER A 1 204 ? 30.242 -26.825 -21.390 1.00 34.49 204 SER A C 1
ATOM 1464 O O . SER A 1 204 ? 30.836 -26.751 -22.461 1.00 34.22 204 SER A O 1
ATOM 1467 N N . LEU A 1 205 ? 30.865 -26.758 -20.214 1.00 34.26 205 LEU A N 1
ATOM 1468 C CA . LEU A 1 205 ? 32.318 -26.643 -20.132 1.00 34.51 205 LEU A CA 1
ATOM 1469 C C . LEU A 1 205 ? 33.025 -27.933 -20.549 1.00 34.36 205 LEU A C 1
ATOM 1470 O O . LEU A 1 205 ? 34.084 -27.889 -21.169 1.00 34.71 205 LEU A O 1
ATOM 1475 N N . ARG A 1 206 ? 32.440 -29.076 -20.202 1.00 33.84 206 ARG A N 1
ATOM 1476 C CA . ARG A 1 206 ? 32.974 -30.364 -20.634 1.00 33.42 206 ARG A CA 1
ATOM 1477 C C . ARG A 1 206 ? 32.836 -30.526 -22.151 1.00 33.40 206 ARG A C 1
ATOM 1478 O O . ARG A 1 206 ? 33.719 -31.079 -22.801 1.00 33.13 206 ARG A O 1
ATOM 1486 N N . ALA A 1 207 ? 31.735 -30.017 -22.704 1.00 33.28 207 ALA A N 1
ATOM 1487 C CA . ALA A 1 207 ? 31.547 -29.962 -24.151 1.00 33.15 207 ALA A CA 1
ATOM 1488 C C . ALA A 1 207 ? 32.695 -29.184 -24.810 1.00 33.00 207 ALA A C 1
ATOM 1489 O O . ALA A 1 207 ? 33.280 -29.655 -25.780 1.00 33.06 207 ALA A O 1
ATOM 1491 N N . LEU A 1 208 ? 33.036 -28.016 -24.260 1.00 33.03 208 LEU A N 1
ATOM 1492 C CA . LEU A 1 208 ? 34.187 -27.243 -24.745 1.00 33.07 208 LEU A CA 1
ATOM 1493 C C . LEU A 1 208 ? 35.515 -27.985 -24.647 1.00 33.19 208 LEU A C 1
ATOM 1494 O O . LEU A 1 208 ? 36.319 -27.940 -25.577 1.00 33.15 208 LEU A O 1
ATOM 1499 N N . LEU A 1 209 ? 35.743 -28.663 -23.525 1.00 33.42 209 LEU A N 1
ATOM 1500 C CA . LEU A 1 209 ? 36.961 -29.460 -23.339 1.00 33.47 209 LEU A CA 1
ATOM 1501 C C . LEU A 1 209 ? 37.059 -30.591 -24.359 1.00 33.37 209 LEU A C 1
ATOM 1502 O O . LEU A 1 209 ? 38.112 -30.801 -24.971 1.00 33.10 209 LEU A O 1
ATOM 1507 N N . TYR A 1 210 ? 35.950 -31.309 -24.530 1.00 33.29 210 TYR A N 1
ATOM 1508 C CA . TYR A 1 210 ? 35.852 -32.408 -25.482 1.00 33.19 210 TYR A CA 1
ATOM 1509 C C . TYR A 1 210 ? 36.251 -31.935 -26.877 1.00 33.38 210 TYR A C 1
ATOM 1510 O O . TYR A 1 210 ? 37.009 -32.612 -27.573 1.00 33.42 210 TYR A O 1
ATOM 1519 N N . LEU A 1 211 ? 35.746 -30.760 -27.260 1.00 33.69 211 LEU A N 1
ATOM 1520 C CA . LEU A 1 211 ? 36.041 -30.151 -28.555 1.00 33.86 211 LEU A CA 1
ATOM 1521 C C . LEU A 1 211 ? 37.473 -29.622 -28.649 1.00 34.03 211 LEU A C 1
ATOM 1522 O O . LEU A 1 211 ? 38.176 -29.919 -29.607 1.00 33.75 211 LEU A O 1
ATOM 1527 N N . LEU A 1 212 ? 37.902 -28.847 -27.656 1.00 34.21 212 LEU A N 1
ATOM 1528 C CA . LEU A 1 212 ? 39.211 -28.184 -27.718 1.00 34.61 212 LEU A CA 1
ATOM 1529 C C . LEU A 1 212 ? 40.414 -29.109 -27.510 1.00 34.92 212 LEU A C 1
ATOM 1530 O O . LEU A 1 212 ? 41.514 -28.820 -27.985 1.00 34.91 212 LEU A O 1
ATOM 1535 N N . GLU A 1 213 ? 40.202 -30.217 -26.807 1.00 35.31 213 GLU A N 1
ATOM 1536 C CA . GLU A 1 213 ? 41.272 -31.184 -26.570 1.00 35.56 213 GLU A CA 1
ATOM 1537 C C . GLU A 1 213 ? 41.224 -32.335 -27.565 1.00 35.53 213 GLU A C 1
ATOM 1538 O O . GLU A 1 213 ? 42.196 -33.068 -27.711 1.00 35.42 213 GLU A O 1
ATOM 1544 N N . GLY A 1 214 ? 40.089 -32.480 -28.246 1.00 35.83 214 GLY A N 1
ATOM 1545 C CA . GLY A 1 214 ? 39.909 -33.530 -29.249 1.00 35.84 214 GLY A CA 1
ATOM 1546 C C . GLY A 1 214 ? 39.758 -34.872 -28.570 1.00 36.00 214 GLY A C 1
ATOM 1547 O O . GLY A 1 214 ? 40.549 -35.784 -28.801 1.00 35.57 214 GLY A O 1
ATOM 1548 N N . MET A 1 215 ? 38.742 -34.977 -27.716 1.00 36.26 215 MET A N 1
ATOM 1549 C CA . MET A 1 215 ? 38.535 -36.166 -26.886 1.00 36.70 215 MET A CA 1
ATOM 1550 C C . MET A 1 215 ? 37.622 -37.193 -27.535 1.00 36.80 215 MET A C 1
ATOM 1551 O O . MET A 1 215 ? 36.893 -36.882 -28.485 1.00 36.97 215 MET A O 1
ATOM 1556 N N . THR A 1 216 ? 37.675 -38.416 -27.007 1.00 36.90 216 THR A N 1
ATOM 1557 C CA . THR A 1 216 ? 36.734 -39.475 -27.359 1.00 37.03 216 THR A CA 1
ATOM 1558 C C . THR A 1 216 ? 35.518 -39.359 -26.433 1.00 37.10 216 THR A C 1
ATOM 1559 O O . THR A 1 216 ? 35.601 -38.680 -25.409 1.00 37.14 216 THR A O 1
ATOM 1563 N N . PRO A 1 217 ? 34.376 -39.983 -26.798 1.00 37.16 217 PRO A N 1
ATOM 1564 C CA . PRO A 1 217 ? 33.211 -39.966 -25.902 1.00 37.24 217 PRO A CA 1
ATOM 1565 C C . PRO A 1 217 ? 33.475 -40.562 -24.511 1.00 37.48 217 PRO A C 1
ATOM 1566 O O . PRO A 1 217 ? 32.953 -40.042 -23.519 1.00 37.25 217 PRO A O 1
ATOM 1570 N N . GLU A 1 218 ? 34.275 -41.629 -24.438 1.00 37.72 218 GLU A N 1
ATOM 1571 C CA . GLU A 1 218 ? 34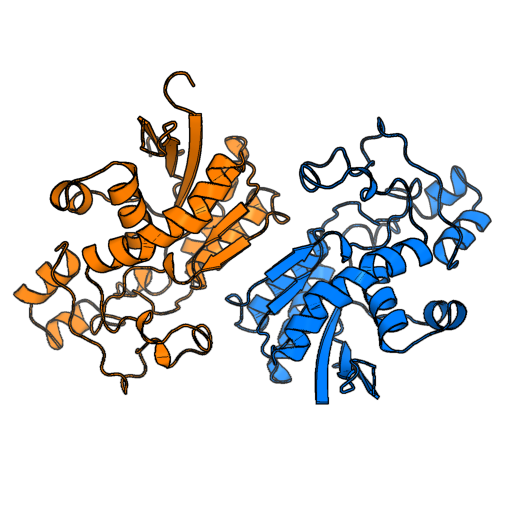.631 -42.231 -23.145 1.00 38.01 218 GLU A CA 1
ATOM 1572 C C . GLU A 1 218 ? 35.620 -41.382 -22.327 1.00 38.20 218 GLU A C 1
ATOM 1573 O O . GLU A 1 218 ? 35.671 -41.486 -21.095 1.00 38.10 218 GLU A O 1
ATOM 1579 N N . GLN A 1 219 ? 36.379 -40.531 -23.021 1.00 38.35 219 GLN A N 1
ATOM 1580 C CA . GLN A 1 219 ? 37.405 -39.684 -22.405 1.00 38.35 219 GLN A CA 1
ATOM 1581 C C . GLN A 1 219 ? 36.794 -38.528 -21.616 1.00 38.29 219 GLN A C 1
ATOM 1582 O O . GLN A 1 219 ? 37.292 -38.168 -20.544 1.00 38.31 219 GLN A O 1
ATOM 1588 N N . ILE A 1 220 ? 35.719 -37.953 -22.155 1.00 38.20 220 ILE A N 1
ATOM 1589 C CA . ILE A 1 220 ? 35.026 -36.836 -21.513 1.00 37.94 220 ILE A CA 1
ATOM 1590 C C . ILE A 1 220 ? 34.160 -37.296 -20.335 1.00 37.87 220 ILE A C 1
ATOM 1591 O O . ILE A 1 220 ? 33.881 -36.518 -19.415 1.00 37.70 220 ILE A O 1
ATOM 1596 N N . LEU A 1 221 ? 33.757 -38.565 -20.358 1.00 37.75 221 LEU A N 1
ATOM 1597 C CA . LEU A 1 221 ? 33.006 -39.144 -19.246 1.00 37.81 221 LEU A CA 1
ATOM 1598 C C . LEU A 1 221 ? 33.865 -39.304 -17.983 1.00 37.84 221 LEU A C 1
ATOM 1599 O O . LEU A 1 221 ? 33.330 -39.446 -16.882 1.00 37.98 221 LEU A O 1
ATOM 1604 N N . GLU A 1 222 ? 35.188 -39.256 -18.151 1.00 37.79 222 GLU A N 1
ATOM 1605 C CA . GLU A 1 222 ? 36.134 -39.367 -17.036 1.00 37.74 222 GLU A CA 1
ATOM 1606 C C . GLU A 1 222 ? 36.539 -38.008 -16.447 1.00 37.78 222 GLU A C 1
ATOM 1607 O O . GLU A 1 222 ? 37.341 -37.947 -15.508 1.00 37.79 222 GLU A O 1
ATOM 1609 N N . VAL A 1 223 ? 35.970 -36.930 -16.990 1.00 37.38 223 VAL A N 1
ATOM 1610 C CA . VAL A 1 223 ? 36.357 -35.563 -16.626 1.00 37.24 223 VAL A CA 1
ATOM 1611 C C . VAL A 1 223 ? 35.394 -34.916 -15.621 1.00 36.97 223 VAL A C 1
ATOM 1612 O O . VAL A 1 223 ? 34.184 -34.835 -15.856 1.00 36.96 223 VAL A O 1
ATOM 1616 N N . ASN A 1 224 ? 35.948 -34.462 -14.499 1.00 36.62 224 ASN A N 1
ATOM 1617 C CA . ASN A 1 224 ? 35.184 -33.714 -13.507 1.00 36.20 224 ASN A CA 1
ATOM 1618 C C . ASN A 1 224 ? 35.706 -32.283 -13.374 1.00 35.83 224 ASN A C 1
ATOM 1619 O O . ASN A 1 224 ? 36.889 -32.065 -13.104 1.00 35.99 224 ASN A O 1
ATOM 1621 N N . ILE A 1 225 ? 34.834 -31.306 -13.584 1.00 35.19 225 ILE A N 1
ATOM 1622 C CA . ILE A 1 225 ? 35.231 -29.914 -13.399 1.00 34.65 225 ILE A CA 1
ATOM 1623 C C . ILE A 1 225 ? 34.741 -29.426 -12.035 1.00 34.18 225 ILE A C 1
ATOM 1624 O O . ILE A 1 225 ? 33.535 -29.448 -11.775 1.00 33.69 225 ILE A O 1
ATOM 1629 N N . PRO A 1 226 ? 35.684 -29.017 -11.155 1.00 34.07 226 PRO A N 1
ATOM 1630 C CA . PRO A 1 226 ? 35.366 -28.470 -9.827 1.00 33.66 226 PRO A CA 1
ATOM 1631 C C . PRO A 1 226 ? 34.646 -27.128 -9.903 1.00 33.30 226 PRO A C 1
ATOM 1632 O O . PRO A 1 226 ? 34.884 -26.349 -10.831 1.00 33.08 226 PRO A O 1
ATOM 1636 N N . THR A 1 227 ? 33.778 -26.862 -8.925 1.00 32.92 227 THR A N 1
ATOM 1637 C CA . THR A 1 227 ? 32.905 -25.683 -8.964 1.00 32.33 227 THR A CA 1
ATOM 1638 C C . THR A 1 227 ? 33.653 -24.403 -8.617 1.00 32.37 227 THR A C 1
ATOM 1639 O O . THR A 1 227 ? 34.512 -24.396 -7.728 1.00 31.76 227 THR A O 1
ATOM 1643 N N . ALA A 1 228 ? 33.320 -23.330 -9.334 1.00 32.08 228 ALA A N 1
ATOM 1644 C CA . ALA A 1 228 ? 33.859 -21.991 -9.079 1.00 32.38 228 ALA A CA 1
ATOM 1645 C C . ALA A 1 228 ? 35.381 -22.011 -8.966 1.00 32.62 228 ALA A C 1
ATOM 1646 O O . ALA A 1 228 ? 35.965 -21.382 -8.077 1.00 32.16 228 ALA A O 1
ATOM 1648 N N . CYS A 1 229 ? 36.003 -22.767 -9.868 1.00 32.83 229 CYS A N 1
ATOM 1649 C CA . CYS A 1 229 ? 37.449 -22.939 -9.895 1.00 33.13 229 CYS A CA 1
ATOM 1650 C C . CYS A 1 229 ? 37.936 -22.671 -11.313 1.00 33.21 229 CYS A C 1
ATOM 1651 O O . CYS A 1 229 ? 37.682 -23.476 -12.214 1.00 33.07 229 CYS A O 1
ATOM 1654 N N . PRO A 1 230 ? 38.600 -21.516 -11.521 1.00 33.33 230 PRO A N 1
ATOM 1655 C CA . PRO A 1 230 ? 39.014 -21.100 -12.867 1.00 33.30 230 PRO A CA 1
ATOM 1656 C C . PRO A 1 230 ? 40.023 -22.057 -13.499 1.00 33.43 230 PRO A C 1
ATOM 1657 O O . PRO A 1 230 ? 41.042 -22.379 -12.888 1.00 32.88 230 PRO A O 1
ATOM 1661 N N . LEU A 1 231 ? 39.700 -22.497 -14.718 1.00 33.76 231 LEU A N 1
ATOM 16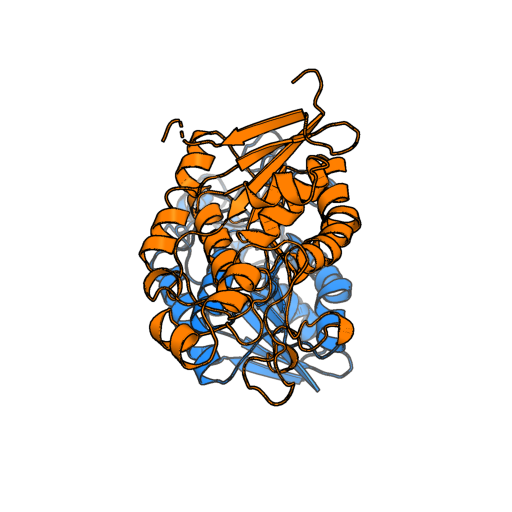62 C CA . LEU A 1 231 ? 40.538 -23.364 -15.532 1.00 33.98 231 LEU A CA 1
ATOM 1663 C C . LEU A 1 231 ? 41.099 -22.564 -16.705 1.00 34.28 231 LEU A C 1
ATOM 1664 O O . LEU A 1 231 ? 40.345 -22.008 -17.501 1.00 34.16 231 LEU A O 1
ATOM 1669 N N . VAL A 1 232 ? 42.424 -22.509 -16.798 1.00 34.86 232 VAL A N 1
ATOM 1670 C CA . VAL A 1 232 ? 43.101 -21.800 -17.887 1.00 35.27 232 VAL A CA 1
ATOM 1671 C C . VAL A 1 232 ? 43.542 -22.785 -18.976 1.00 35.45 232 VAL A C 1
ATOM 1672 O O . VAL A 1 232 ? 44.227 -23.762 -18.695 1.00 35.26 232 VAL A O 1
ATOM 1676 N N . LEU A 1 233 ? 43.109 -22.530 -20.208 1.00 35.94 233 LEU A N 1
ATOM 1677 C CA . LEU A 1 233 ? 43.544 -23.305 -21.374 1.00 36.25 233 LEU A CA 1
ATOM 1678 C C . LEU A 1 233 ? 44.483 -22.463 -22.212 1.00 36.32 233 LEU A C 1
ATOM 1679 O O . LEU A 1 233 ? 44.141 -21.350 -22.615 1.00 36.28 233 LEU A O 1
ATOM 1684 N N . GLU A 1 234 ? 45.676 -22.991 -22.453 1.00 36.88 234 GLU A N 1
ATOM 1685 C CA . GLU A 1 234 ? 46.578 -22.425 -23.448 1.00 37.42 234 GLU A CA 1
ATOM 1686 C C . GLU A 1 234 ? 46.312 -23.117 -24.781 1.00 37.60 234 GLU A C 1
ATOM 1687 O O . GLU A 1 234 ? 46.227 -24.347 -24.837 1.00 37.90 234 GLU A O 1
ATOM 1693 N N . LEU A 1 235 ? 46.173 -22.325 -25.843 1.00 37.97 235 LEU A N 1
ATOM 1694 C CA . LEU A 1 235 ? 45.716 -22.842 -27.141 1.00 38.21 235 LEU A CA 1
ATOM 1695 C C . LEU A 1 235 ? 46.707 -22.680 -28.298 1.00 38.48 235 LEU A C 1
ATOM 1696 O O . LEU A 1 235 ? 47.560 -21.791 -28.277 1.00 38.58 235 LEU A O 1
ATOM 1701 N N . ASP A 1 236 ? 46.557 -23.550 -29.302 1.00 38.87 236 ASP A N 1
ATOM 1702 C CA . ASP A 1 236 ? 47.292 -23.512 -30.579 1.00 39.32 236 ASP A CA 1
ATOM 1703 C C . ASP A 1 236 ? 46.948 -22.311 -31.454 1.00 39.34 236 ASP A C 1
ATOM 1704 O O . ASP A 1 236 ? 46.058 -21.525 -31.129 1.00 38.89 236 ASP A O 1
ATOM 1709 N N . ASP A 1 237 ? 47.653 -22.198 -32.583 1.00 39.44 237 ASP A N 1
ATOM 1710 C CA . ASP A 1 237 ? 47.198 -21.381 -33.711 1.00 39.94 237 ASP A CA 1
ATOM 1711 C C . ASP A 1 237 ? 45.885 -21.955 -34.248 1.00 40.00 237 ASP A C 1
ATOM 1712 O O . ASP A 1 237 ? 45.043 -21.217 -34.766 1.00 40.23 237 ASP A O 1
ATOM 1717 N N . TYR A 1 238 ? 45.729 -23.274 -34.120 1.00 39.89 238 TYR A N 1
ATOM 1718 C CA . TYR A 1 238 ? 44.529 -23.989 -34.558 1.00 39.72 238 TYR A CA 1
ATOM 1719 C C . TYR A 1 238 ? 43.427 -24.022 -33.492 1.00 39.46 238 TYR A C 1
ATOM 1720 O O . TYR A 1 238 ? 42.359 -24.602 -33.715 1.00 39.40 238 TYR A O 1
ATOM 1729 N N . LEU A 1 239 ? 43.694 -23.386 -32.350 1.00 39.09 239 LEU A N 1
ATOM 1730 C CA . LEU A 1 239 ? 42.767 -23.330 -31.206 1.00 39.07 239 LEU A CA 1
ATOM 1731 C C . LEU A 1 239 ? 42.515 -24.695 -30.567 1.00 38.76 239 LEU A C 1
ATOM 1732 O O . LEU A 1 239 ? 41.379 -25.054 -30.237 1.00 38.69 239 LEU A O 1
ATOM 1737 N N . LYS A 1 240 ? 43.597 -25.448 -30.412 1.00 38.47 240 LYS A N 1
ATOM 1738 C CA . LYS A 1 240 ? 43.573 -26.725 -29.718 1.00 38.34 240 LYS A CA 1
ATOM 1739 C C . LYS A 1 240 ? 44.422 -26.606 -28.461 1.00 38.15 240 LYS A C 1
ATOM 1740 O O . LYS A 1 240 ? 45.477 -25.967 -28.477 1.00 37.91 240 LYS A O 1
ATOM 1743 N N . VAL A 1 241 ? 43.953 -27.215 -27.375 1.00 38.33 241 VAL A N 1
ATOM 1744 C CA . VAL A 1 241 ? 44.634 -27.134 -26.084 1.00 38.47 241 VAL A CA 1
ATOM 1745 C C . VAL A 1 241 ? 46.056 -27.700 -26.151 1.00 38.68 241 VAL A C 1
ATOM 1746 O O . VAL A 1 241 ? 46.258 -28.861 -26.528 1.00 38.62 241 VAL A O 1
ATOM 1750 N N . THR A 1 242 ? 47.035 -26.859 -25.816 1.00 38.88 242 THR A N 1
ATOM 1751 C CA . THR A 1 242 ? 48.418 -27.310 -25.638 1.00 39.07 242 THR A CA 1
ATOM 1752 C C . THR A 1 242 ? 48.675 -27.661 -24.166 1.00 39.34 242 THR A C 1
ATOM 1753 O O . THR A 1 242 ? 49.336 -28.657 -23.877 1.00 38.87 242 THR A O 1
ATOM 1757 N N . LYS A 1 243 ? 48.134 -26.849 -23.251 1.00 39.72 243 LYS A N 1
ATOM 1758 C CA . LYS A 1 243 ? 48.171 -27.149 -21.811 1.00 40.23 243 LYS A CA 1
ATOM 1759 C C . LYS A 1 243 ? 46.995 -26.543 -21.034 1.00 40.36 243 LYS A C 1
ATOM 1760 O O . LYS A 1 243 ? 46.359 -25.582 -21.487 1.00 40.32 243 LYS A O 1
ATOM 1766 N N . LYS A 1 244 ? 46.712 -27.118 -19.866 1.00 40.72 244 LYS A N 1
ATOM 1767 C CA . LYS A 1 244 ? 45.631 -26.640 -19.000 1.00 41.17 244 LYS A CA 1
ATOM 1768 C C . LYS A 1 244 ? 45.951 -26.770 -17.501 1.00 41.54 244 LYS A C 1
ATOM 1769 O O . LYS A 1 244 ? 46.603 -27.725 -17.070 1.00 41.11 244 LYS A O 1
ATOM 1775 N N . TYR A 1 245 ? 45.480 -25.798 -16.719 1.00 41.92 245 TYR A N 1
ATOM 1776 C CA . TYR A 1 245 ? 45.717 -25.769 -15.271 1.00 42.31 245 TYR A CA 1
ATOM 1777 C C . TYR A 1 245 ? 44.634 -24.988 -14.530 1.00 42.77 245 TYR A C 1
ATOM 1778 O O . TYR A 1 245 ? 44.005 -24.085 -15.094 1.00 42.71 245 TYR A O 1
ATOM 1787 N N . TYR A 1 246 ? 44.420 -25.343 -13.266 1.00 43.42 246 TYR A N 1
ATOM 1788 C CA . TYR A 1 246 ? 43.477 -24.620 -12.421 1.00 44.24 246 TYR A CA 1
ATOM 1789 C C . TYR A 1 246 ? 44.192 -23.566 -11.587 1.00 44.99 246 TYR A C 1
ATOM 1790 O O . TYR A 1 246 ? 45.369 -23.714 -11.267 1.00 45.12 246 TYR A O 1
ATOM 1799 N N . LEU A 1 247 ? 43.481 -22.490 -11.261 1.00 46.25 247 LEU A N 1
ATOM 1800 C CA . LEU A 1 247 ? 44.002 -21.488 -10.340 1.00 47.45 247 LEU A CA 1
ATOM 1801 C C . LEU A 1 247 ? 43.652 -21.902 -8.918 1.00 48.46 247 LEU A C 1
ATOM 1802 O O . LEU A 1 247 ? 42.637 -21.465 -8.357 1.00 48.95 247 LEU A O 1
ATOM 1807 N N . ILE A 1 248 ? 44.500 -22.762 -8.358 1.00 49.43 248 ILE A N 1
ATOM 1808 C CA . ILE A 1 248 ? 44.306 -23.337 -7.028 1.00 50.05 248 ILE A CA 1
ATOM 1809 C C . ILE A 1 248 ? 45.648 -23.803 -6.487 1.00 50.42 248 ILE A C 1
ATOM 1810 O O . ILE A 1 248 ? 46.705 -23.397 -6.985 1.00 50.94 248 ILE A O 1
ATOM 1812 N N . PRO B 1 16 ? -1.620 2.377 -25.877 1.00 42.51 16 PRO B N 1
ATOM 1813 C CA . PRO B 1 16 ? -2.969 2.886 -26.124 1.00 42.51 16 PRO B CA 1
ATOM 1814 C C . PRO B 1 16 ? -3.069 3.625 -27.457 1.00 42.45 16 PRO B C 1
ATOM 1815 O O . PRO B 1 16 ? -2.049 3.845 -28.117 1.00 42.55 16 PRO B O 1
ATOM 1819 N N . ARG B 1 17 ? -4.289 3.997 -27.838 1.00 42.35 17 ARG B N 1
ATOM 1820 C CA . ARG B 1 17 ? -4.562 4.653 -29.116 1.00 42.30 17 ARG B CA 1
ATOM 1821 C C . ARG B 1 17 ? -3.767 5.957 -29.254 1.00 42.44 17 ARG B C 1
ATOM 1822 O O . ARG B 1 17 ? -3.841 6.830 -28.386 1.00 42.48 17 ARG B O 1
ATOM 1826 N N . GLY B 1 18 ? -2.991 6.069 -30.332 1.00 42.52 18 GLY B N 1
ATOM 1827 C CA . GLY B 1 18 ? -2.203 7.279 -30.601 1.00 42.55 18 GLY B CA 1
ATOM 1828 C C . GLY B 1 18 ? -0.703 7.104 -30.457 1.00 42.60 18 GLY B C 1
ATOM 1829 O O . GLY B 1 18 ? 0.076 7.810 -31.101 1.00 42.85 18 GLY B O 1
ATOM 1830 N N . SER B 1 19 ? -0.307 6.181 -29.585 1.00 42.31 19 SER B N 1
ATOM 1831 C CA . SER B 1 19 ? 1.072 5.726 -29.489 1.00 42.39 19 SER B CA 1
ATOM 1832 C C . SER B 1 19 ? 1.163 4.271 -29.941 1.00 42.11 19 SER B C 1
ATOM 1833 O O . SER B 1 19 ? 0.137 3.601 -30.090 1.00 41.98 19 SER B O 1
ATOM 1836 N N . THR B 1 20 ? 2.383 3.795 -30.184 1.00 41.82 20 THR B N 1
ATOM 1837 C CA . THR B 1 20 ? 2.589 2.409 -30.621 1.00 41.73 20 THR B CA 1
ATOM 1838 C C . THR B 1 20 ? 3.695 1.665 -29.868 1.00 41.10 20 THR B C 1
ATOM 1839 O O . THR B 1 20 ? 3.697 0.433 -29.827 1.00 40.61 20 THR B O 1
ATOM 1843 N N . TYR B 1 21 ? 4.618 2.409 -29.262 1.00 40.69 21 TYR B N 1
ATOM 1844 C CA . TYR B 1 21 ? 5.727 1.797 -28.522 1.00 40.62 21 TYR B CA 1
ATOM 1845 C C . TYR B 1 21 ? 5.850 2.334 -27.093 1.00 40.34 21 TYR B C 1
ATOM 1846 O O . TYR B 1 21 ? 5.313 3.394 -26.773 1.00 40.03 21 TYR B O 1
ATOM 1855 N N . LYS B 1 22 ? 6.563 1.591 -26.246 1.00 40.34 22 LYS B N 1
ATOM 1856 C CA . LYS B 1 22 ? 6.869 2.030 -24.881 1.00 40.51 22 LYS B CA 1
ATOM 1857 C C . LYS B 1 22 ? 8.359 1.889 -24.601 1.00 39.98 22 LYS B C 1
ATOM 1858 O O . LYS B 1 22 ? 8.948 0.836 -24.856 1.00 40.70 22 LYS B O 1
ATOM 1864 N N . LEU B 1 23 ? 8.974 2.959 -24.102 1.00 38.77 23 LEU B N 1
ATOM 1865 C CA . LEU B 1 23 ? 10.398 2.948 -23.776 1.00 37.50 23 LEU B CA 1
ATOM 1866 C C . LEU B 1 23 ? 10.584 3.440 -22.335 1.00 37.27 23 LEU B C 1
ATOM 1867 O O . LEU B 1 23 ? 9.962 4.424 -21.925 1.00 36.33 23 LEU B O 1
ATOM 1872 N N . THR B 1 24 ? 11.423 2.739 -21.576 1.00 36.79 24 THR B N 1
ATOM 1873 C CA . THR B 1 24 ? 11.666 3.090 -20.176 1.00 36.78 24 THR B CA 1
ATOM 1874 C C . THR B 1 24 ? 13.077 3.632 -19.966 1.00 36.94 24 THR B C 1
ATOM 1875 O O . THR B 1 24 ? 14.058 3.066 -20.453 1.00 36.88 24 THR B O 1
ATOM 1879 N N . LEU B 1 25 ? 13.161 4.739 -19.239 1.00 36.81 25 LEU B N 1
ATOM 1880 C CA . LEU B 1 25 ? 14.436 5.357 -18.915 1.00 36.43 25 LEU B CA 1
ATOM 1881 C C . LEU B 1 25 ? 14.624 5.386 -17.398 1.00 36.56 25 LEU B C 1
ATOM 1882 O O . LEU B 1 25 ? 13.661 5.571 -16.644 1.00 36.67 25 LEU B O 1
ATOM 1887 N N . ILE B 1 26 ? 15.863 5.208 -16.962 1.00 36.38 26 ILE B N 1
ATOM 1888 C CA . ILE B 1 26 ? 16.215 5.408 -15.554 1.00 36.63 26 ILE B CA 1
ATOM 1889 C C . ILE B 1 26 ? 17.633 5.961 -15.440 1.00 36.08 26 ILE B C 1
ATOM 1890 O O . ILE B 1 26 ? 18.536 5.488 -16.118 1.00 36.28 26 ILE B O 1
ATOM 1895 N N . ARG B 1 27 ? 17.819 6.993 -14.621 1.00 35.36 27 ARG B N 1
ATOM 1896 C CA . ARG B 1 27 ? 19.173 7.414 -14.269 1.00 34.90 27 ARG B CA 1
ATOM 1897 C C . ARG B 1 27 ? 19.510 6.805 -12.904 1.00 34.45 27 ARG B C 1
ATOM 1898 O O . ARG B 1 27 ? 18.614 6.527 -12.097 1.00 34.16 27 ARG B O 1
ATOM 1906 N N . HIS B 1 28 ? 20.796 6.596 -12.659 1.00 33.55 28 HIS B N 1
ATOM 1907 C CA . HIS B 1 28 ? 21.233 5.950 -11.428 1.00 33.94 28 HIS B CA 1
ATOM 1908 C C . HIS B 1 28 ? 21.002 6.843 -10.207 1.00 33.48 28 HIS B C 1
ATOM 1909 O O . HIS B 1 28 ? 20.785 8.060 -10.331 1.00 33.41 28 HIS B O 1
ATOM 1916 N N . GLY B 1 29 ? 21.049 6.228 -9.030 1.00 34.05 29 GLY B N 1
ATOM 1917 C CA . GLY B 1 29 ? 20.954 6.967 -7.779 1.00 33.99 29 GLY B CA 1
ATOM 1918 C C . GLY B 1 29 ? 22.311 7.524 -7.381 1.00 34.35 29 GLY B C 1
ATOM 1919 O O . GLY B 1 29 ? 23.238 7.576 -8.200 1.00 33.97 29 GLY B O 1
ATOM 1920 N N . GLU B 1 30 ? 22.456 7.915 -6.116 1.00 34.09 30 GLU B N 1
ATOM 1921 C CA . GLU B 1 30 ? 23.649 8.666 -5.752 1.00 34.45 30 GLU B CA 1
ATOM 1922 C C . GLU B 1 30 ? 24.942 7.872 -5.839 1.00 33.56 30 GLU B C 1
ATOM 1923 O O . GLU B 1 30 ? 25.030 6.725 -5.396 1.00 33.95 30 GLU B O 1
ATOM 1929 N N . SER B 1 31 ? 25.939 8.503 -6.436 1.00 32.59 31 SER B N 1
ATOM 1930 C CA . SER B 1 31 ? 27.275 7.956 -6.487 1.00 31.99 31 SER B CA 1
ATOM 1931 C C . SER B 1 31 ? 28.095 8.545 -5.353 1.00 32.05 31 SER B C 1
ATOM 1932 O O . SER B 1 31 ? 27.630 9.456 -4.649 1.00 30.99 31 SER B O 1
ATOM 1935 N N . GLU B 1 32 ? 29.322 8.048 -5.200 1.00 32.37 32 GLU B N 1
ATOM 1936 C CA A GLU B 1 32 ? 30.228 8.564 -4.170 0.50 32.76 32 GLU B CA 1
ATOM 1937 C CA B GLU B 1 32 ? 30.244 8.551 -4.174 0.50 33.01 32 GLU B CA 1
ATOM 1938 C C . GLU B 1 32 ? 30.589 10.027 -4.386 1.00 33.33 32 GLU B C 1
ATOM 1939 O O . GLU B 1 32 ? 30.845 10.765 -3.428 1.00 32.84 32 GLU B O 1
ATOM 1950 N N . TRP B 1 33 ? 30.589 10.461 -5.639 1.00 33.20 33 TRP B N 1
ATOM 1951 C CA . TRP B 1 33 ? 30.939 11.848 -5.915 1.00 33.81 33 TRP B CA 1
ATOM 1952 C C . TRP B 1 33 ? 29.760 12.809 -5.785 1.00 33.50 33 TRP B C 1
ATOM 1953 O O . TRP B 1 33 ? 29.960 13.984 -5.542 1.00 33.62 33 TRP B O 1
ATOM 1964 N N . ASN B 1 34 ? 28.540 12.301 -5.931 1.00 34.16 34 ASN B N 1
ATOM 1965 C CA . ASN B 1 34 ? 27.348 13.064 -5.558 1.00 35.06 34 ASN B CA 1
ATOM 1966 C C . ASN B 1 34 ? 27.430 13.454 -4.073 1.00 34.65 34 ASN B C 1
ATOM 1967 O O . ASN B 1 34 ? 27.258 14.624 -3.710 1.00 34.80 34 ASN B O 1
ATOM 1972 N N . LYS B 1 35 ? 27.734 12.461 -3.234 1.00 34.86 35 LYS B N 1
ATOM 1973 C CA . LYS B 1 35 ? 27.946 12.635 -1.786 1.00 35.08 35 LYS B CA 1
ATOM 1974 C C . LYS B 1 35 ? 29.014 13.691 -1.474 1.00 34.07 35 LYS B C 1
ATOM 1975 O O . LYS B 1 35 ? 28.845 14.519 -0.570 1.00 34.23 35 LYS B O 1
ATOM 1981 N N . GLU B 1 36 ? 30.104 13.660 -2.241 1.00 33.21 36 GLU B N 1
ATOM 1982 C CA . GLU B 1 36 ? 31.202 14.616 -2.117 1.00 32.64 36 GLU B CA 1
ATOM 1983 C C . GLU B 1 36 ? 30.954 15.889 -2.932 1.00 32.00 36 GLU B C 1
ATOM 1984 O O . GLU B 1 36 ? 31.815 16.761 -2.994 1.00 30.89 36 GLU B O 1
ATOM 1990 N N . ASN B 1 37 ? 29.786 15.976 -3.570 1.00 31.78 37 ASN B N 1
ATOM 1991 C CA . ASN B 1 37 ? 29.403 17.172 -4.319 1.00 32.40 37 ASN B CA 1
ATOM 1992 C C . ASN B 1 37 ? 30.503 17.562 -5.319 1.00 31.93 37 ASN B C 1
ATOM 1993 O O . ASN B 1 37 ? 30.921 18.709 -5.380 1.00 31.46 37 ASN B O 1
ATOM 1998 N N . ARG B 1 38 ? 30.991 16.574 -6.067 1.00 31.97 38 ARG B N 1
ATOM 1999 C CA . ARG B 1 38 ? 32.009 16.809 -7.101 1.00 32.32 38 ARG B CA 1
ATOM 2000 C C . ARG B 1 38 ? 31.438 16.610 -8.490 1.00 32.20 38 ARG B C 1
ATOM 2001 O O . ARG B 1 38 ? 30.568 15.758 -8.690 1.00 31.73 38 ARG B O 1
ATOM 2009 N N . PHE B 1 39 ? 31.946 17.385 -9.451 1.00 32.42 39 PHE B N 1
ATOM 2010 C CA . PHE B 1 39 ? 31.617 17.167 -10.867 1.00 32.57 39 PHE B CA 1
ATOM 2011 C C . PHE B 1 39 ? 32.229 15.843 -11.316 1.00 32.75 39 PHE B C 1
ATOM 2012 O O . PHE B 1 39 ? 33.418 15.614 -11.131 1.00 33.37 39 PHE B O 1
ATOM 2020 N N . THR B 1 40 ? 31.407 14.972 -11.884 1.00 33.17 40 THR B N 1
ATOM 2021 C CA . THR B 1 40 ? 31.829 13.613 -12.236 1.00 34.16 40 THR B CA 1
ATOM 2022 C C . THR B 1 40 ? 32.091 13.422 -13.751 1.00 34.08 40 THR B C 1
ATOM 2023 O O . THR B 1 40 ? 33.203 13.068 -14.163 1.00 33.66 40 THR B O 1
ATOM 2027 N N . GLY B 1 41 ? 31.067 13.650 -14.568 1.00 34.52 41 GLY B N 1
ATOM 2028 C CA . GLY B 1 41 ? 31.182 13.398 -16.023 1.00 34.46 41 GLY B CA 1
ATOM 2029 C C . GLY B 1 41 ? 31.556 11.957 -16.317 1.00 34.79 41 GLY B C 1
ATOM 2030 O O . GLY B 1 41 ? 30.870 11.038 -15.869 1.00 34.95 41 GLY B O 1
ATOM 2031 N N . TRP B 1 42 ? 32.666 11.751 -17.032 1.00 35.31 42 TRP B N 1
ATOM 2032 C CA . TRP B 1 42 ? 33.088 10.395 -17.410 1.00 35.67 42 TRP B CA 1
ATOM 2033 C C . TRP B 1 42 ? 33.898 9.667 -16.348 1.00 35.61 42 TRP B C 1
ATOM 2034 O O . TRP B 1 42 ? 34.220 8.485 -16.526 1.00 35.71 42 TRP B O 1
ATOM 2045 N N . THR B 1 43 ? 34.223 10.351 -15.252 1.00 35.17 43 THR B N 1
ATOM 2046 C CA . THR B 1 43 ? 34.933 9.703 -14.158 1.00 34.66 43 THR B CA 1
ATOM 2047 C C . THR B 1 43 ? 34.146 8.472 -13.752 1.00 33.88 43 THR B C 1
ATOM 2048 O O . THR B 1 43 ? 32.933 8.529 -13.538 1.00 34.02 43 THR B O 1
ATOM 2052 N N . ASP B 1 44 ? 34.840 7.349 -13.674 1.00 33.41 44 ASP B N 1
ATOM 2053 C CA . ASP B 1 44 ? 34.172 6.087 -13.455 1.00 33.62 44 ASP B CA 1
ATOM 2054 C C . ASP B 1 44 ? 34.024 5.797 -11.955 1.00 33.82 44 ASP B C 1
ATOM 2055 O O . ASP B 1 44 ? 34.673 4.901 -11.428 1.00 33.58 44 ASP B O 1
ATOM 2060 N N . VAL B 1 45 ? 33.154 6.554 -11.288 1.00 33.77 45 VAL B N 1
ATOM 2061 C CA . VAL B 1 45 ? 32.963 6.417 -9.833 1.00 33.86 45 VAL B CA 1
ATOM 2062 C C . VAL B 1 45 ? 31.884 5.400 -9.453 1.00 33.66 45 VAL B C 1
ATOM 2063 O O . VAL B 1 45 ? 30.982 5.074 -10.250 1.00 32.93 45 VAL B O 1
ATOM 2067 N N . SER B 1 46 ? 31.975 4.901 -8.222 1.00 33.11 46 SER B N 1
ATOM 2068 C CA . SER B 1 46 ? 31.026 3.917 -7.732 1.00 33.29 46 SER B CA 1
ATOM 2069 C C . SER B 1 46 ? 29.751 4.596 -7.277 1.00 32.81 46 SER B C 1
ATOM 2070 O O . SER B 1 46 ? 29.764 5.767 -6.912 1.00 33.26 46 SER B O 1
ATOM 2073 N N . LEU B 1 47 ? 28.650 3.855 -7.306 1.00 32.54 47 LEU B N 1
ATOM 2074 C CA . LEU B 1 47 ? 27.468 4.193 -6.518 1.00 32.49 47 LEU B CA 1
ATOM 2075 C C . LEU B 1 47 ? 27.829 4.188 -5.032 1.00 32.30 47 LEU B C 1
ATOM 2076 O O . LEU B 1 47 ? 28.713 3.436 -4.610 1.00 31.27 47 LEU B O 1
ATOM 2081 N N . SER B 1 48 ? 27.145 5.015 -4.245 1.00 31.96 48 SER B N 1
ATOM 2082 C CA . SER B 1 48 ? 27.243 4.910 -2.790 1.00 31.91 48 SER B CA 1
ATOM 2083 C C . SER B 1 48 ? 26.319 3.772 -2.378 1.00 32.21 48 SER B C 1
ATOM 2084 O O . SER B 1 48 ? 25.594 3.210 -3.225 1.00 31.75 48 SER B O 1
ATOM 2087 N N . GLU B 1 49 ? 26.332 3.419 -1.091 1.00 31.18 49 GLU B N 1
ATOM 2088 C CA . GLU B 1 49 ? 25.379 2.430 -0.598 1.00 32.12 49 GLU B CA 1
ATOM 2089 C C . GLU B 1 49 ? 23.948 2.920 -0.724 1.00 32.23 49 GLU B C 1
ATOM 2090 O O . GLU B 1 49 ? 23.030 2.120 -0.948 1.00 32.56 49 GLU B O 1
ATOM 2096 N N . GLN B 1 50 ? 23.751 4.225 -0.575 1.00 32.52 50 GLN B N 1
ATOM 2097 C CA . GLN B 1 50 ? 22.431 4.796 -0.779 1.00 33.73 50 GLN B CA 1
ATOM 2098 C C . GLN B 1 50 ? 21.986 4.605 -2.236 1.00 33.04 50 GLN B C 1
ATOM 2099 O O . GLN B 1 50 ? 20.845 4.245 -2.488 1.00 33.49 50 GLN B O 1
ATOM 2105 N N . GLY B 1 51 ? 22.900 4.832 -3.177 1.00 32.97 51 GLY B N 1
ATOM 2106 C CA . GLY B 1 51 ? 22.615 4.675 -4.608 1.00 32.35 51 GLY B CA 1
ATOM 2107 C C . GLY B 1 51 ? 22.246 3.250 -4.989 1.00 32.09 51 GLY B C 1
ATOM 2108 O O . GLY B 1 51 ? 21.375 3.039 -5.841 1.00 31.69 51 GLY B O 1
ATOM 2109 N N . VAL B 1 52 ? 22.914 2.276 -4.369 1.00 31.78 52 VAL B N 1
ATOM 2110 C CA . VAL B 1 52 ? 22.532 0.861 -4.500 1.00 31.95 52 VAL B CA 1
ATOM 2111 C C . VAL B 1 52 ? 21.125 0.617 -3.965 1.00 32.14 52 VAL B C 1
ATOM 2112 O O . VAL B 1 52 ? 20.308 -0.076 -4.594 1.00 32.12 52 VAL B O 1
ATOM 2116 N N . SER B 1 53 ? 20.843 1.181 -2.788 1.00 32.59 53 SER B N 1
ATOM 2117 C CA . SER B 1 53 ? 19.529 1.049 -2.191 1.00 32.38 53 SER B CA 1
ATOM 2118 C C . SER B 1 53 ? 18.440 1.659 -3.081 1.00 32.20 53 SER B C 1
ATOM 2119 O O . SER B 1 53 ? 17.351 1.096 -3.198 1.00 31.94 53 SER B O 1
ATOM 2122 N N . GLU B 1 54 ? 18.740 2.805 -3.685 1.00 32.34 54 GLU B N 1
ATOM 2123 C CA . GLU B 1 54 ? 17.799 3.484 -4.581 1.00 33.40 54 GLU B CA 1
ATOM 2124 C C . GLU B 1 54 ? 17.496 2.630 -5.824 1.00 33.25 54 GLU B C 1
ATOM 2125 O O . GLU B 1 54 ? 16.343 2.552 -6.256 1.00 33.98 54 GLU B O 1
ATOM 2131 N N . ALA B 1 55 ? 18.527 1.972 -6.351 1.00 33.44 55 ALA B N 1
ATOM 2132 C CA . ALA B 1 55 ? 18.387 0.991 -7.439 1.00 34.05 55 ALA B CA 1
ATOM 2133 C C . ALA B 1 55 ? 17.466 -0.167 -7.036 1.00 34.33 55 ALA B C 1
ATOM 2134 O O . ALA B 1 55 ? 16.620 -0.594 -7.818 1.00 34.67 55 ALA B O 1
ATOM 2136 N N . ILE B 1 56 ? 17.628 -0.654 -5.803 1.00 34.35 56 ILE B N 1
ATOM 2137 C CA . ILE B 1 56 ? 16.794 -1.731 -5.266 1.00 34.06 56 ILE B CA 1
ATOM 2138 C C . ILE B 1 56 ? 15.321 -1.301 -5.233 1.00 34.31 56 ILE B C 1
ATOM 2139 O O . ILE B 1 56 ? 14.435 -2.058 -5.647 1.00 35.03 56 ILE B O 1
ATOM 2144 N N . GLU B 1 57 ? 15.073 -0.085 -4.752 1.00 33.72 57 GLU B N 1
ATOM 2145 C CA A GLU B 1 57 ? 13.736 0.507 -4.700 0.50 33.72 57 GLU B CA 1
ATOM 2146 C CA B GLU B 1 57 ? 13.709 0.421 -4.705 0.50 33.95 57 GLU B CA 1
ATOM 2147 C C . GLU B 1 57 ? 13.119 0.606 -6.105 1.00 33.66 57 GLU B C 1
ATOM 2148 O O . GLU B 1 57 ? 11.951 0.282 -6.322 1.00 33.27 57 GLU B O 1
ATOM 2159 N N . ALA B 1 58 ? 13.926 1.074 -7.059 1.00 33.72 58 ALA B N 1
ATOM 2160 C CA . ALA B 1 58 ? 13.496 1.193 -8.463 1.00 33.59 58 ALA B CA 1
ATOM 2161 C C . ALA B 1 58 ? 13.076 -0.157 -9.039 1.00 33.56 58 ALA B C 1
ATOM 2162 O O . ALA B 1 58 ? 12.035 -0.266 -9.677 1.00 33.69 58 ALA B O 1
ATOM 2164 N N . GLY B 1 59 ? 13.903 -1.175 -8.818 1.00 33.67 59 GLY B N 1
ATOM 2165 C CA . GLY B 1 59 ? 13.615 -2.533 -9.256 1.00 34.08 59 GLY B CA 1
ATOM 2166 C C . GLY B 1 59 ? 12.293 -3.034 -8.701 1.00 34.39 59 GLY B C 1
ATOM 2167 O O . GLY B 1 59 ? 11.438 -3.524 -9.447 1.00 34.00 59 GLY B O 1
ATOM 2168 N N . ARG B 1 60 ? 12.123 -2.893 -7.388 1.00 34.72 60 ARG B N 1
ATOM 2169 C CA . ARG B 1 60 ? 10.879 -3.279 -6.711 1.00 35.21 60 ARG B CA 1
ATOM 2170 C C . ARG B 1 60 ? 9.646 -2.556 -7.248 1.00 35.40 60 ARG B C 1
ATOM 2171 O O . ARG B 1 60 ? 8.576 -3.162 -7.385 1.00 35.18 60 ARG B O 1
ATOM 2179 N N . MET B 1 61 ? 9.798 -1.269 -7.556 1.00 35.75 61 MET B N 1
ATOM 2180 C CA . MET B 1 61 ? 8.717 -0.482 -8.148 1.00 36.44 61 MET B CA 1
ATOM 2181 C C . MET B 1 61 ? 8.319 -1.064 -9.514 1.00 36.30 61 MET B C 1
ATOM 2182 O O . MET B 1 61 ? 7.135 -1.307 -9.784 1.00 36.10 61 MET B O 1
ATOM 2187 N N . LEU B 1 62 ? 9.326 -1.301 -10.351 1.00 36.02 62 LEU B N 1
ATOM 2188 C CA . LEU B 1 62 ? 9.137 -1.900 -11.670 1.00 36.05 62 LEU B CA 1
ATOM 2189 C C . LEU B 1 62 ? 8.458 -3.268 -11.587 1.00 36.18 62 LEU B C 1
ATOM 2190 O O . LEU B 1 62 ? 7.562 -3.567 -12.380 1.00 35.96 62 LEU B O 1
ATOM 2195 N N . LEU B 1 63 ? 8.870 -4.086 -10.619 1.00 36.40 63 LEU B N 1
ATOM 2196 C CA . LEU B 1 63 ? 8.260 -5.401 -10.415 1.00 36.78 63 LEU B CA 1
ATOM 2197 C C . LEU B 1 63 ? 6.791 -5.286 -10.020 1.00 37.20 63 LEU B C 1
ATOM 2198 O O . LEU B 1 63 ? 5.954 -6.069 -10.473 1.00 36.89 63 LEU B O 1
ATOM 2203 N N . GLU B 1 64 ? 6.493 -4.305 -9.173 1.00 37.73 64 GLU B N 1
ATOM 2204 C CA . GLU B 1 64 ? 5.124 -4.029 -8.745 1.00 38.53 64 GLU B CA 1
ATOM 2205 C C . GLU B 1 64 ? 4.254 -3.597 -9.932 1.00 38.68 64 GLU B C 1
ATOM 2206 O O . GLU B 1 64 ? 3.073 -3.929 -9.993 1.00 38.64 64 GLU B O 1
ATOM 2212 N N . LYS B 1 65 ? 4.856 -2.866 -10.870 1.00 39.17 65 LYS B N 1
ATOM 2213 C CA . LYS B 1 65 ? 4.136 -2.349 -12.034 1.00 39.60 65 LYS B CA 1
ATOM 2214 C C . LYS B 1 65 ? 4.078 -3.348 -13.207 1.00 39.72 65 LYS B C 1
ATOM 2215 O O . LYS B 1 65 ? 3.492 -3.055 -14.253 1.00 39.71 65 LYS B O 1
ATOM 2221 N N . GLY B 1 66 ? 4.684 -4.521 -13.021 1.00 39.85 66 GLY B N 1
ATOM 2222 C CA . GLY B 1 66 ? 4.591 -5.622 -13.984 1.00 39.84 66 GLY B CA 1
ATOM 2223 C C . GLY B 1 66 ? 5.527 -5.507 -15.174 1.00 39.91 66 GLY B C 1
ATOM 2224 O O . GLY B 1 66 ? 5.189 -5.935 -16.285 1.00 39.63 66 GLY B O 1
ATOM 2225 N N . PHE B 1 67 ? 6.705 -4.936 -14.938 1.00 39.71 67 PHE B N 1
ATOM 2226 C CA . PHE B 1 67 ? 7.687 -4.731 -15.993 1.00 39.94 67 PHE B CA 1
ATOM 2227 C C . PHE B 1 67 ? 8.625 -5.917 -16.147 1.00 40.17 67 PHE B C 1
ATOM 2228 O O . PHE B 1 67 ? 9.028 -6.549 -15.161 1.00 40.07 67 PHE B O 1
ATOM 2236 N N . LYS B 1 68 ? 8.960 -6.200 -17.404 1.00 39.98 68 LYS B N 1
ATOM 2237 C CA . LYS B 1 68 ? 9.930 -7.214 -17.773 1.00 39.93 68 LYS B CA 1
ATOM 2238 C C . LYS B 1 68 ? 10.627 -6.702 -19.031 1.00 39.37 68 LYS B C 1
ATOM 2239 O O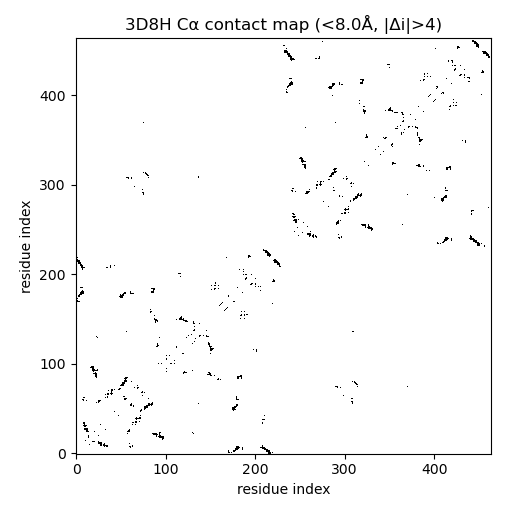 . LYS B 1 68 ? 9.970 -6.226 -19.956 1.00 39.65 68 LYS B O 1
ATOM 2245 N N . PHE B 1 69 ? 11.952 -6.768 -19.061 1.00 38.43 69 PHE B N 1
ATOM 2246 C CA . PHE B 1 69 ? 12.696 -6.229 -20.195 1.00 37.91 69 PHE B CA 1
ATOM 2247 C C . PHE B 1 69 ? 13.323 -7.315 -21.040 1.00 37.88 69 PHE B C 1
ATOM 2248 O O . PHE B 1 69 ? 13.679 -8.378 -20.536 1.00 37.72 69 PHE B O 1
ATOM 2256 N N . ASP B 1 70 ? 13.429 -7.035 -22.337 1.00 38.15 70 ASP B N 1
ATOM 2257 C CA . ASP B 1 70 ? 13.995 -7.966 -23.302 1.00 38.06 70 ASP B CA 1
ATOM 2258 C C . ASP B 1 70 ? 15.433 -7.579 -23.558 1.00 37.78 70 ASP B C 1
ATOM 2259 O O . ASP B 1 70 ? 16.255 -8.403 -23.969 1.00 37.90 70 ASP B O 1
ATOM 2264 N N . VAL B 1 71 ? 15.725 -6.303 -23.324 1.00 37.30 71 VAL B N 1
ATOM 2265 C CA . VAL B 1 71 ? 17.070 -5.771 -23.445 1.00 36.24 71 VAL B CA 1
ATOM 2266 C C . VAL B 1 71 ? 17.196 -4.505 -22.603 1.00 36.08 71 VAL B C 1
ATOM 2267 O O . VAL B 1 71 ? 16.223 -3.759 -22.432 1.00 35.77 71 VAL B O 1
ATOM 2271 N N . VAL B 1 72 ? 18.397 -4.305 -22.066 1.00 35.43 72 VAL B N 1
ATOM 2272 C CA . VAL B 1 72 ? 18.774 -3.072 -21.396 1.00 35.43 72 VAL B CA 1
ATOM 2273 C C . VAL B 1 72 ? 19.984 -2.476 -22.112 1.00 35.07 72 VAL B C 1
ATOM 2274 O O . VAL B 1 72 ? 20.966 -3.174 -22.370 1.00 35.12 72 VAL B O 1
ATOM 2278 N N . TYR B 1 73 ? 19.891 -1.192 -22.448 1.00 34.95 73 TYR B N 1
ATOM 2279 C CA . TYR B 1 73 ? 21.064 -0.430 -22.865 1.00 35.07 73 TYR B CA 1
ATOM 2280 C C . TYR B 1 73 ? 21.566 0.438 -21.733 1.00 35.94 73 TYR B C 1
ATOM 2281 O O . TYR B 1 73 ? 20.809 1.199 -21.113 1.00 36.29 73 TYR B O 1
ATOM 2290 N N . THR B 1 74 ? 22.860 0.330 -21.484 1.00 36.24 74 THR B N 1
ATOM 2291 C CA . THR B 1 74 ? 23.479 1.099 -20.445 1.00 36.43 74 THR B CA 1
ATOM 2292 C C . THR B 1 74 ? 24.786 1.687 -20.969 1.00 36.50 74 THR B C 1
ATOM 2293 O O . THR B 1 74 ? 25.174 1.427 -22.104 1.00 36.31 74 THR B O 1
ATOM 2297 N N . SER B 1 75 ? 25.461 2.472 -20.138 1.00 36.37 75 SER B N 1
ATOM 2298 C CA . SER B 1 75 ? 26.745 3.052 -20.487 1.00 36.03 75 SER B CA 1
ATOM 2299 C C . SER B 1 75 ? 27.884 2.093 -20.155 1.00 35.59 75 SER B C 1
ATOM 2300 O O . SER B 1 75 ? 27.652 0.935 -19.784 1.00 36.44 75 SER B O 1
ATOM 2303 N N . VAL B 1 76 ? 29.116 2.562 -20.300 1.00 34.97 76 VAL B N 1
ATOM 2304 C CA . VAL B 1 76 ? 30.276 1.780 -19.872 1.00 35.09 76 VAL B CA 1
ATOM 2305 C C . VAL B 1 76 ? 30.742 2.174 -18.449 1.00 34.85 76 VAL B C 1
ATOM 2306 O O . VAL B 1 76 ? 31.792 1.743 -17.982 1.00 34.70 76 VAL B O 1
ATOM 2310 N N . LEU B 1 77 ? 29.950 2.996 -17.776 1.00 35.33 77 LEU B N 1
ATOM 2311 C CA . LEU B 1 77 ? 30.332 3.509 -16.449 1.00 35.55 77 LEU B CA 1
ATOM 2312 C C . LEU B 1 77 ? 29.719 2.652 -15.356 1.00 35.07 77 LEU B C 1
ATOM 2313 O O . LEU B 1 77 ? 28.514 2.451 -15.323 1.00 34.68 77 LEU B O 1
ATOM 2318 N N . LYS B 1 78 ? 30.561 2.171 -14.450 1.00 35.71 78 LYS B N 1
ATOM 2319 C CA . LYS B 1 78 ? 30.129 1.195 -13.454 1.00 35.54 78 LYS B CA 1
ATOM 2320 C C . LYS B 1 78 ? 28.895 1.554 -12.606 1.00 35.52 78 LYS B C 1
ATOM 2321 O O . LYS B 1 78 ? 28.148 0.652 -12.219 1.00 35.11 78 LYS B O 1
ATOM 2327 N N . ARG B 1 79 ? 28.666 2.846 -12.338 1.00 34.98 79 ARG B N 1
ATOM 2328 C CA . ARG B 1 79 ? 27.480 3.273 -11.564 1.00 34.97 79 ARG B CA 1
ATOM 2329 C C . ARG B 1 79 ? 26.148 2.988 -12.264 1.00 34.57 79 ARG B C 1
ATOM 2330 O O . ARG B 1 79 ? 25.148 2.661 -11.616 1.00 34.43 79 ARG B O 1
ATOM 2338 N N . ALA B 1 80 ? 26.137 3.120 -13.589 1.00 34.19 80 ALA B N 1
ATOM 2339 C CA . ALA B 1 80 ? 24.957 2.786 -14.373 1.00 34.07 80 ALA B CA 1
ATOM 2340 C C . ALA B 1 80 ? 24.847 1.276 -14.574 1.00 33.71 80 ALA B C 1
ATOM 2341 O O . ALA B 1 80 ? 23.754 0.737 -14.523 1.00 34.30 80 ALA B O 1
ATOM 2343 N N . ILE B 1 81 ? 25.974 0.609 -14.819 1.00 34.07 81 ILE B N 1
ATOM 2344 C CA . ILE B 1 81 ? 26.002 -0.850 -14.987 1.00 34.43 81 ILE B CA 1
ATOM 2345 C C . ILE B 1 81 ? 25.574 -1.558 -13.681 1.00 34.84 81 ILE B C 1
ATOM 2346 O O . ILE B 1 81 ? 24.774 -2.503 -13.710 1.00 35.11 81 ILE B O 1
ATOM 2351 N N . MET B 1 82 ? 26.116 -1.108 -12.544 1.00 34.54 82 MET B N 1
ATOM 2352 C CA . MET B 1 82 ? 25.709 -1.659 -11.249 1.00 34.31 82 MET B CA 1
ATOM 2353 C C . MET B 1 82 ? 24.232 -1.357 -10.949 1.00 33.67 82 MET B C 1
ATOM 2354 O O . MET B 1 82 ? 23.532 -2.204 -10.400 1.00 34.01 82 MET B O 1
ATOM 2359 N N . THR B 1 83 ? 23.748 -0.181 -11.343 1.00 33.49 83 THR B N 1
ATOM 2360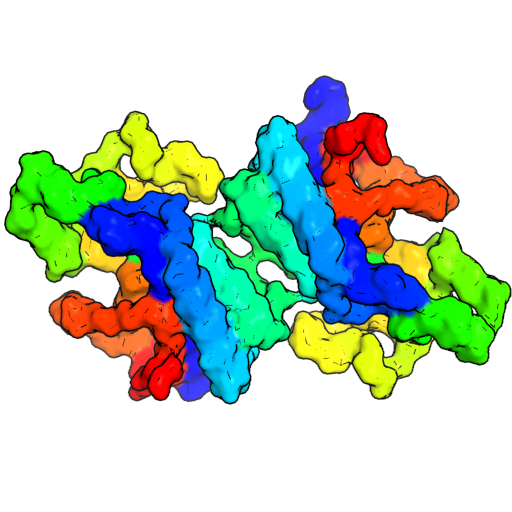 C CA . THR B 1 83 ? 22.326 0.129 -11.207 1.00 33.75 83 THR B CA 1
ATOM 2361 C C . THR B 1 83 ? 21.501 -0.881 -11.999 1.00 33.69 83 THR B C 1
ATOM 2362 O O . THR B 1 83 ? 20.495 -1.404 -11.510 1.00 33.83 83 THR B O 1
ATOM 2366 N N . THR B 1 84 ? 21.939 -1.160 -13.225 1.00 34.31 84 THR B N 1
ATOM 2367 C CA . THR B 1 84 ? 21.246 -2.114 -14.102 1.00 34.56 84 THR B CA 1
ATOM 2368 C C . THR B 1 84 ? 21.157 -3.520 -13.474 1.00 33.82 84 THR B C 1
ATOM 2369 O O . THR B 1 84 ? 20.086 -4.127 -13.439 1.00 34.51 84 THR B O 1
ATOM 2373 N N . TRP B 1 85 ? 22.283 -4.021 -12.983 1.00 33.70 85 TRP B N 1
ATOM 2374 C CA . TRP B 1 85 ? 22.360 -5.370 -12.419 1.00 32.63 85 TRP B CA 1
ATOM 2375 C C . TRP B 1 85 ? 21.477 -5.469 -11.177 1.00 32.75 85 TRP B C 1
ATOM 2376 O O . TRP B 1 85 ? 20.766 -6.467 -10.976 1.00 32.13 85 TRP B O 1
ATOM 2387 N N . THR B 1 86 ? 21.531 -4.422 -10.353 1.00 32.57 86 THR B N 1
ATOM 2388 C CA . THR B 1 86 ? 20.724 -4.328 -9.122 1.00 32.40 86 THR B CA 1
ATOM 2389 C C . THR B 1 86 ? 19.231 -4.317 -9.451 1.00 32.55 86 THR B C 1
ATOM 2390 O O . THR B 1 86 ? 18.481 -5.101 -8.881 1.00 32.14 86 THR B O 1
ATOM 2394 N N . VAL B 1 87 ? 18.815 -3.458 -10.393 1.00 32.87 87 VAL B N 1
ATOM 2395 C CA . VAL B 1 87 ? 17.409 -3.394 -10.830 1.00 32.92 87 VAL B CA 1
ATOM 2396 C C . VAL B 1 87 ? 16.923 -4.750 -11.352 1.00 33.05 87 VAL B C 1
ATOM 2397 O O . VAL B 1 87 ? 15.821 -5.199 -11.017 1.00 33.33 87 VAL B O 1
ATOM 2401 N N . LEU B 1 88 ? 17.750 -5.405 -12.165 1.00 33.67 88 LEU B N 1
ATOM 2402 C CA . LEU B 1 88 ? 17.369 -6.670 -12.818 1.00 33.87 88 LEU B CA 1
ATOM 2403 C C . LEU B 1 88 ? 17.224 -7.819 -11.829 1.00 33.73 88 LEU B C 1
ATOM 2404 O O . LEU B 1 88 ? 16.337 -8.659 -11.971 1.00 33.22 88 LEU B O 1
ATOM 2409 N N . LYS B 1 89 ? 18.123 -7.859 -10.851 1.00 34.64 89 LYS B N 1
ATOM 2410 C CA . LYS B 1 89 ? 18.014 -8.778 -9.721 1.00 35.01 89 LYS B CA 1
ATOM 2411 C C . LYS B 1 89 ? 16.681 -8.594 -8.981 1.00 34.87 89 LYS B C 1
ATOM 2412 O O . LYS B 1 89 ? 15.963 -9.564 -8.744 1.00 35.08 89 LYS B O 1
ATOM 2418 N N . GLU B 1 90 ? 16.333 -7.352 -8.656 1.00 35.08 90 GLU B N 1
ATOM 2419 C CA . GLU B 1 90 ? 15.062 -7.065 -7.973 1.00 35.20 90 GLU B CA 1
ATOM 2420 C C . GLU B 1 90 ? 13.846 -7.380 -8.829 1.00 35.48 90 GLU B C 1
ATOM 2421 O O . GLU B 1 90 ? 12.796 -7.741 -8.306 1.00 34.31 90 GLU B O 1
ATOM 2427 N N . LEU B 1 91 ? 14.002 -7.255 -10.149 1.00 35.61 91 LEU B N 1
ATOM 2428 C CA . LEU B 1 91 ? 12.930 -7.576 -11.100 1.00 36.21 91 LEU B CA 1
ATOM 2429 C C . LEU B 1 91 ? 12.755 -9.070 -11.359 1.00 36.48 91 LEU B C 1
ATOM 2430 O O . LEU B 1 91 ? 11.797 -9.471 -12.028 1.00 37.25 91 LEU B O 1
ATOM 2435 N N . GLY B 1 92 ? 13.669 -9.894 -10.846 1.00 36.66 92 GLY B N 1
ATOM 2436 C CA . GLY B 1 92 ? 13.747 -11.299 -11.261 1.00 36.96 92 GLY B CA 1
ATOM 2437 C C . GLY B 1 92 ? 13.918 -11.426 -12.777 1.00 37.06 92 GLY B C 1
ATOM 2438 O O . GLY B 1 92 ? 13.269 -12.257 -13.414 1.00 37.47 92 GLY B O 1
ATOM 2439 N N . ASN B 1 93 ? 14.808 -10.605 -13.335 1.00 37.08 93 ASN B N 1
ATOM 2440 C CA . ASN B 1 93 ? 14.990 -10.425 -14.787 1.00 37.13 93 ASN B CA 1
ATOM 2441 C C . ASN B 1 93 ? 16.486 -10.446 -15.120 1.00 36.47 93 ASN B C 1
ATOM 2442 O O . ASN B 1 93 ? 16.943 -9.806 -16.065 1.00 36.23 93 ASN B O 1
ATOM 2447 N N . ILE B 1 94 ? 17.241 -11.200 -14.324 1.00 36.22 94 ILE B N 1
ATOM 2448 C CA . ILE B 1 94 ? 18.699 -11.325 -14.441 1.00 35.87 94 ILE B CA 1
ATOM 2449 C C . ILE B 1 94 ? 19.149 -11.830 -15.821 1.00 35.89 94 ILE B C 1
ATOM 2450 O O . ILE B 1 94 ? 20.253 -11.521 -16.288 1.00 35.54 94 ILE B O 1
ATOM 2455 N N . ASN B 1 95 ? 18.271 -12.588 -16.467 1.00 35.84 95 ASN B N 1
ATOM 2456 C CA . ASN B 1 95 ? 18.540 -13.200 -17.761 1.00 36.09 95 ASN B CA 1
ATOM 2457 C C . ASN B 1 95 ? 18.538 -12.191 -18.912 1.00 35.76 95 ASN B C 1
ATOM 2458 O O . ASN B 1 95 ? 19.004 -12.496 -20.011 1.00 35.86 95 ASN B O 1
ATOM 2463 N N . CYS B 1 96 ? 18.026 -10.991 -18.650 1.00 35.48 96 CYS B N 1
ATOM 2464 C CA . CYS B 1 96 ? 17.931 -9.937 -19.658 1.00 35.41 96 CYS B CA 1
ATOM 2465 C C . CYS B 1 96 ? 19.288 -9.509 -20.234 1.00 35.07 96 CYS B C 1
ATOM 2466 O O . CYS B 1 96 ? 20.181 -9.092 -19.485 1.00 35.28 96 CYS B O 1
ATOM 2469 N N . PRO B 1 97 ? 19.450 -9.602 -21.572 1.00 34.93 97 PRO B N 1
ATOM 2470 C CA . PRO B 1 97 ? 20.683 -9.119 -22.198 1.00 34.71 97 PRO B CA 1
ATOM 2471 C C . PRO B 1 97 ? 20.977 -7.653 -21.867 1.00 34.44 97 PRO B C 1
ATOM 2472 O O . PRO B 1 97 ? 20.080 -6.807 -21.876 1.00 34.40 97 PRO B O 1
ATOM 2476 N N . ILE B 1 98 ? 22.231 -7.372 -21.550 1.00 34.40 98 ILE B N 1
ATOM 2477 C CA . ILE B 1 98 ? 22.647 -6.017 -21.258 1.00 34.58 98 ILE B CA 1
ATOM 2478 C C . ILE B 1 98 ? 23.709 -5.625 -22.252 1.00 34.35 98 ILE B C 1
ATOM 2479 O O . ILE B 1 98 ? 24.695 -6.338 -22.442 1.00 35.13 98 ILE B O 1
ATOM 2484 N N . ILE B 1 99 ? 23.507 -4.472 -22.870 1.00 34.48 99 ILE B N 1
ATOM 2485 C CA . ILE B 1 99 ? 24.459 -3.950 -23.823 1.00 34.62 99 ILE B CA 1
ATOM 2486 C C . ILE B 1 99 ? 24.981 -2.631 -23.285 1.00 34.19 99 ILE B C 1
ATOM 2487 O O . ILE B 1 99 ? 24.199 -1.700 -23.111 1.00 34.12 99 ILE B O 1
ATOM 2492 N N . ASN B 1 100 ? 26.287 -2.585 -23.009 1.00 34.13 100 ASN B N 1
ATOM 2493 C CA . ASN B 1 100 ? 26.987 -1.371 -22.584 1.00 34.64 100 ASN B CA 1
ATOM 2494 C C . ASN B 1 100 ? 27.503 -0.596 -23.804 1.00 35.03 100 ASN B C 1
ATOM 2495 O O . ASN B 1 100 ? 28.061 -1.206 -24.712 1.00 35.47 100 ASN B O 1
ATOM 2500 N N . HIS B 1 101 ? 27.370 0.730 -23.800 1.00 35.06 101 HIS B N 1
ATOM 2501 C CA . HIS B 1 101 ? 28.013 1.571 -24.829 1.00 35.24 101 HIS B CA 1
ATOM 2502 C C . HIS B 1 101 ? 28.385 2.958 -24.311 1.00 34.82 101 HIS B C 1
ATOM 2503 O O . HIS B 1 101 ? 27.597 3.589 -23.622 1.00 35.05 101 HIS B O 1
ATOM 2510 N N . TRP B 1 102 ? 29.574 3.438 -24.670 1.00 34.70 102 TRP B N 1
ATOM 2511 C CA . TRP B 1 102 ? 30.016 4.771 -24.270 1.00 34.72 102 TRP B CA 1
ATOM 2512 C C . TRP B 1 102 ? 29.064 5.903 -24.690 1.00 34.79 102 TRP B C 1
ATOM 2513 O O . TRP B 1 102 ? 29.026 6.928 -24.034 1.00 34.34 102 TRP B O 1
ATOM 2524 N N . ARG B 1 103 ? 28.303 5.723 -25.774 1.00 34.58 103 ARG B N 1
ATOM 2525 C CA . ARG B 1 103 ? 27.413 6.786 -26.259 1.00 34.86 103 ARG B CA 1
ATOM 2526 C C . ARG B 1 103 ? 26.308 7.155 -25.258 1.00 35.40 103 ARG B C 1
ATOM 2527 O O . ARG B 1 103 ? 25.705 8.220 -25.368 1.00 35.62 103 ARG B O 1
ATOM 2535 N N . LEU B 1 104 ? 26.060 6.274 -24.288 1.00 35.76 104 LEU B N 1
ATOM 2536 C CA . LEU B 1 104 ? 25.105 6.543 -23.208 1.00 35.93 104 LEU B CA 1
ATOM 2537 C C . LEU B 1 104 ? 25.756 7.117 -21.926 1.00 36.14 104 LEU B C 1
ATOM 2538 O O . LEU B 1 104 ? 25.071 7.359 -20.924 1.00 36.13 104 LEU B O 1
ATOM 2543 N N . ASN B 1 105 ? 27.068 7.324 -21.972 1.00 35.87 105 ASN B N 1
ATOM 2544 C CA . ASN B 1 105 ? 27.818 7.930 -20.878 1.00 36.07 105 ASN B CA 1
ATOM 2545 C C . ASN B 1 105 ? 27.248 9.278 -20.483 1.00 36.45 105 ASN B C 1
ATOM 2546 O O . ASN B 1 105 ? 26.623 9.970 -21.307 1.00 36.60 105 ASN B O 1
ATOM 2551 N N . GLU B 1 106 ? 27.487 9.654 -19.224 1.00 36.22 106 GLU B N 1
ATOM 2552 C CA . GLU B 1 106 ? 27.231 11.006 -18.750 1.00 35.73 106 GLU B CA 1
ATOM 2553 C C . GLU B 1 106 ? 27.960 12.010 -19.645 1.00 35.54 106 GLU B C 1
ATOM 2554 O O . GLU B 1 106 ? 28.996 11.691 -20.238 1.00 35.49 106 GLU B O 1
ATOM 2560 N N . ARG B 1 107 ? 27.407 13.215 -19.751 1.00 35.22 107 ARG B N 1
ATOM 2561 C CA . ARG B 1 107 ? 28.096 14.317 -20.411 1.00 35.48 107 ARG B CA 1
ATOM 2562 C C . ARG B 1 107 ? 29.487 14.483 -19.796 1.00 35.51 107 ARG B C 1
ATOM 2563 O O . ARG B 1 107 ? 29.653 14.382 -18.573 1.00 35.48 107 ARG B O 1
ATOM 2571 N N . HIS B 1 108 ? 30.488 14.699 -20.639 1.00 34.71 108 HIS B N 1
ATOM 2572 C CA . HIS B 1 108 ? 31.825 14.963 -20.148 1.00 34.40 108 HIS B CA 1
ATOM 2573 C C . HIS B 1 108 ? 31.907 16.380 -19.567 1.00 34.47 108 HIS B C 1
ATOM 2574 O O . HIS B 1 108 ? 31.388 17.334 -20.159 1.00 34.18 108 HIS B O 1
ATOM 2581 N N . TYR B 1 109 ? 32.546 16.511 -18.401 1.00 34.61 109 TYR B N 1
ATOM 2582 C CA . TYR B 1 109 ? 32.661 17.802 -17.714 1.00 34.80 109 TYR B CA 1
ATOM 2583 C C . TYR B 1 109 ? 34.039 18.468 -17.818 1.00 34.29 109 TYR B C 1
ATOM 2584 O O . TYR B 1 109 ? 34.303 19.464 -17.146 1.00 33.29 109 TYR B O 1
ATOM 2593 N N . GLY B 1 110 ? 34.897 17.925 -18.679 1.00 33.86 110 GLY B N 1
ATOM 2594 C CA . GLY B 1 110 ? 36.188 18.542 -18.980 1.00 33.71 110 GLY B CA 1
ATOM 2595 C C . GLY B 1 110 ? 37.079 18.686 -17.765 1.00 33.74 110 GLY B C 1
ATOM 2596 O O . GLY B 1 110 ? 37.191 17.758 -16.961 1.00 33.51 110 GLY B O 1
ATOM 2597 N N . ALA B 1 111 ? 37.695 19.859 -17.627 1.00 33.76 111 ALA B N 1
ATOM 2598 C CA . ALA B 1 111 ? 38.592 20.150 -16.506 1.00 34.08 111 ALA B CA 1
ATOM 2599 C C . ALA B 1 111 ? 37.881 20.346 -15.154 1.00 33.85 111 ALA B C 1
ATOM 2600 O O . ALA B 1 111 ? 38.542 20.491 -14.127 1.00 33.97 111 ALA B O 1
ATOM 2602 N N . LEU B 1 112 ? 36.547 20.364 -15.163 1.00 33.91 112 LEU B N 1
ATOM 2603 C CA . LEU B 1 112 ? 35.746 20.434 -13.926 1.00 34.23 112 LEU B CA 1
ATOM 2604 C C . LEU B 1 112 ? 35.601 19.066 -13.248 1.00 34.18 112 LEU B C 1
ATOM 2605 O O . LEU B 1 112 ? 35.244 18.982 -12.072 1.00 34.06 112 LEU B O 1
ATOM 2610 N N . GLN B 1 113 ? 35.861 17.999 -13.998 1.00 33.87 113 GLN B N 1
ATOM 2611 C CA . GLN B 1 113 ? 35.773 16.652 -13.457 1.00 34.13 113 GLN B CA 1
ATOM 2612 C C . GLN B 1 113 ? 36.686 16.503 -12.240 1.00 34.46 113 GLN B C 1
ATOM 2613 O O . GLN B 1 113 ? 37.873 16.844 -12.297 1.00 34.40 113 GLN B O 1
ATOM 2619 N N . GLY B 1 114 ? 36.113 16.036 -11.130 1.00 34.76 114 GLY B N 1
ATOM 2620 C CA . GLY B 1 114 ? 36.872 15.794 -9.905 1.00 34.76 114 GLY B CA 1
ATOM 2621 C C . GLY B 1 114 ? 36.841 16.902 -8.874 1.00 34.98 114 GLY B C 1
ATOM 2622 O O . GLY B 1 114 ? 37.219 16.687 -7.716 1.00 35.18 114 GLY B O 1
ATOM 2623 N N . LEU B 1 115 ? 36.372 18.077 -9.280 1.00 34.67 115 LEU B N 1
ATOM 2624 C CA . LEU B 1 115 ? 36.449 19.262 -8.441 1.00 34.93 115 LEU B CA 1
ATOM 2625 C C . LEU B 1 115 ? 35.197 19.514 -7.580 1.00 35.01 115 LEU B C 1
ATOM 2626 O O . LEU B 1 115 ? 34.065 19.279 -8.021 1.00 34.28 115 LEU B O 1
ATOM 2631 N N . ASN B 1 116 ? 35.444 19.978 -6.351 1.00 34.96 116 ASN B N 1
ATOM 2632 C CA . ASN B 1 116 ? 34.429 20.459 -5.404 1.00 35.72 116 ASN B CA 1
ATOM 2633 C C . ASN B 1 116 ? 33.836 21.801 -5.816 1.00 35.76 116 ASN B C 1
ATOM 2634 O O . ASN B 1 116 ? 34.093 22.307 -6.902 1.00 35.70 116 ASN B O 1
ATOM 2639 N N . LYS B 1 117 ? 33.078 22.404 -4.903 1.00 35.96 117 LYS B N 1
ATOM 2640 C CA . LYS B 1 117 ? 32.681 23.800 -5.071 1.00 35.80 117 LYS B CA 1
ATOM 2641 C C . LYS B 1 117 ? 33.664 24.752 -4.393 1.00 35.44 117 LYS B C 1
ATOM 2642 O O . LYS B 1 117 ? 33.615 25.962 -4.613 1.00 35.32 117 LYS B O 1
ATOM 2648 N N . SER B 1 118 ? 34.564 24.189 -3.588 1.00 35.37 118 SER B N 1
ATOM 2649 C CA . SER B 1 118 ? 35.707 24.928 -3.054 1.00 35.27 118 SER B CA 1
ATOM 2650 C C . SER B 1 118 ? 36.897 24.811 -4.011 1.00 35.12 118 SER B C 1
ATOM 2651 O O . SER B 1 118 ? 37.639 25.770 -4.210 1.00 35.05 118 SER B O 1
AT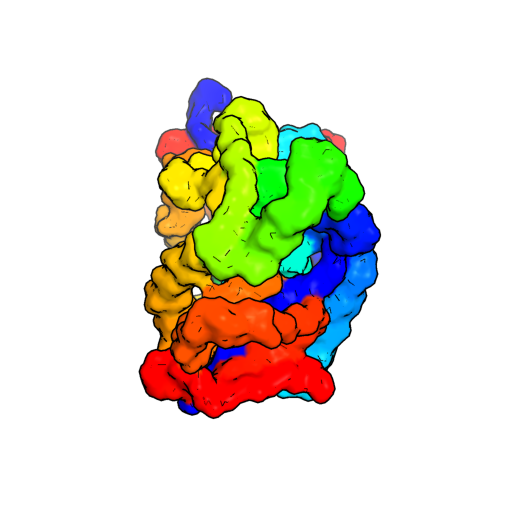OM 2654 N N . GLU B 1 119 ? 37.066 23.633 -4.604 1.00 34.99 119 GLU B N 1
ATOM 2655 C CA . GLU B 1 119 ? 38.128 23.399 -5.585 1.00 35.03 119 GLU B CA 1
ATOM 2656 C C . GLU B 1 119 ? 37.915 24.153 -6.908 1.00 35.08 119 GLU B C 1
ATOM 2657 O O . GLU B 1 119 ? 38.867 24.726 -7.449 1.00 34.85 119 GLU B O 1
ATOM 2663 N N . THR B 1 120 ? 36.677 24.175 -7.407 1.00 35.10 120 THR B N 1
ATOM 2664 C CA . THR B 1 120 ? 36.358 24.867 -8.668 1.00 35.73 120 THR B CA 1
ATOM 2665 C C . THR B 1 120 ? 36.428 26.385 -8.545 1.00 35.68 120 THR B C 1
ATOM 2666 O O . THR B 1 120 ? 36.907 27.056 -9.458 1.00 35.78 120 THR B O 1
ATOM 2670 N N . ALA B 1 121 ? 35.936 26.914 -7.425 1.00 35.87 121 ALA B N 1
ATOM 2671 C CA . ALA B 1 121 ? 35.955 28.353 -7.146 1.00 36.01 121 ALA B CA 1
ATOM 2672 C C . ALA B 1 121 ? 37.383 28.900 -7.038 1.00 36.12 121 ALA B C 1
ATOM 2673 O O . ALA B 1 121 ? 37.628 30.069 -7.334 1.00 36.08 121 ALA B O 1
ATOM 2675 N N . SER B 1 122 ? 38.306 28.036 -6.610 1.00 36.22 122 SER B N 1
ATOM 2676 C CA . SER B 1 122 ? 39.734 28.347 -6.532 1.00 36.23 122 SER B CA 1
ATOM 2677 C C . SER B 1 122 ? 40.430 28.310 -7.901 1.00 36.12 122 SER B C 1
ATOM 2678 O O . SER B 1 122 ? 41.206 29.207 -8.232 1.00 36.14 122 SER B O 1
ATOM 2681 N N . LYS B 1 123 ? 40.159 27.259 -8.672 1.00 35.93 123 LYS B N 1
ATOM 2682 C CA . LYS B 1 123 ? 40.782 27.048 -9.980 1.00 36.00 123 LYS B CA 1
ATOM 2683 C C . LYS B 1 123 ? 40.221 27.984 -11.054 1.00 36.02 123 LYS B C 1
ATOM 2684 O O . LYS B 1 123 ? 40.966 28.488 -11.901 1.00 35.96 123 LYS B O 1
ATOM 2686 N N . PHE B 1 124 ? 38.910 28.211 -11.007 1.00 36.02 124 PHE B N 1
ATOM 2687 C CA . PHE B 1 124 ? 38.208 28.982 -12.035 1.00 36.13 124 PHE B CA 1
ATOM 2688 C C . PHE B 1 124 ? 37.474 30.187 -11.436 1.00 36.25 124 PHE B C 1
ATOM 2689 O O . PHE B 1 124 ? 37.754 30.595 -10.301 1.00 36.11 124 PHE B O 1
ATOM 2697 N N . GLY B 1 125 ? 36.544 30.751 -12.206 1.00 36.28 125 GLY B N 1
ATOM 2698 C CA . GLY B 1 125 ? 35.750 31.899 -11.761 1.00 36.36 125 GLY B CA 1
ATOM 2699 C C . GLY B 1 125 ? 34.266 31.590 -11.753 1.00 36.45 125 GLY B C 1
ATOM 2700 O O . GLY B 1 125 ? 33.815 30.704 -12.479 1.00 36.04 125 GLY B O 1
ATOM 2701 N N . GLU B 1 126 ? 33.510 32.335 -10.944 1.00 36.63 126 GLU B N 1
ATOM 2702 C CA . GLU B 1 126 ? 32.073 32.084 -10.758 1.00 36.96 126 GLU B CA 1
ATOM 2703 C C . GLU B 1 126 ? 31.203 32.395 -11.988 1.00 36.92 126 GLU B C 1
ATOM 2704 O O . GLU B 1 126 ? 30.151 31.775 -12.173 1.00 36.85 126 GLU B O 1
ATOM 2710 N N . ASP B 1 127 ? 31.641 33.340 -12.821 1.00 36.78 127 ASP B N 1
ATOM 2711 C CA . ASP B 1 127 ? 30.950 33.633 -14.081 1.00 36.73 127 ASP B CA 1
ATOM 2712 C C . ASP B 1 127 ? 30.946 32.421 -15.032 1.00 36.66 127 ASP B C 1
ATOM 2713 O O . ASP B 1 127 ? 29.882 31.881 -15.358 1.00 36.49 127 ASP B O 1
ATOM 2715 N N . GLN B 1 128 ? 32.143 31.996 -15.439 1.00 36.56 128 GLN B N 1
ATOM 2716 C CA . GLN B 1 128 ? 32.344 30.907 -16.407 1.00 36.57 128 GLN B CA 1
ATOM 2717 C C . GLN B 1 128 ? 31.834 29.543 -15.922 1.00 36.34 128 GLN B C 1
ATOM 2718 O O . GLN B 1 128 ? 31.372 28.727 -16.728 1.00 35.91 128 GLN B O 1
ATOM 2724 N N . VAL B 1 129 ? 31.923 29.303 -14.612 1.00 36.07 129 VAL B N 1
ATOM 2725 C CA . VAL B 1 129 ? 31.459 28.052 -14.009 1.00 35.91 129 VAL B CA 1
ATOM 2726 C C . VAL B 1 129 ? 29.945 27.873 -14.152 1.00 35.76 129 VAL B C 1
ATOM 2727 O O . VAL B 1 129 ? 29.470 26.776 -14.466 1.00 35.66 129 VAL B O 1
ATOM 2729 N N . LYS B 1 130 ? 29.201 28.957 -13.924 1.00 35.47 130 LYS B N 1
ATOM 2730 C CA . LYS B 1 130 ? 27.743 28.954 -14.039 1.00 35.37 130 LYS B CA 1
ATOM 2731 C C . LYS B 1 130 ? 27.295 28.549 -15.448 1.00 35.24 130 LYS B C 1
ATOM 2732 O O . LYS B 1 130 ? 26.393 27.722 -15.605 1.00 35.27 130 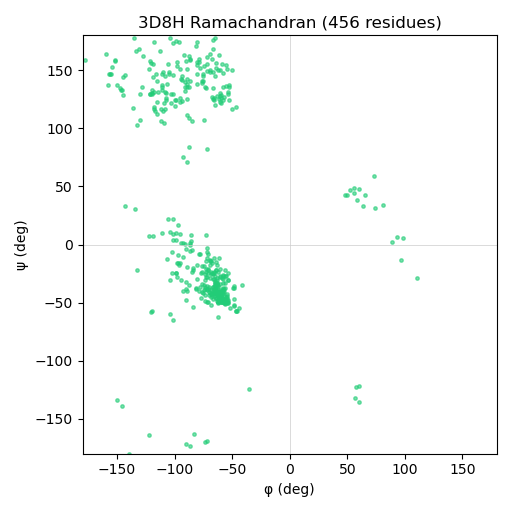LYS B O 1
ATOM 2738 N N . ILE B 1 131 ? 27.943 29.132 -16.456 1.00 34.91 131 ILE B N 1
ATOM 2739 C CA . ILE B 1 131 ? 27.660 28.843 -17.863 1.00 34.69 131 ILE B CA 1
ATOM 2740 C C . ILE B 1 131 ? 27.999 27.385 -18.213 1.00 34.40 131 ILE B C 1
ATOM 2741 O O . ILE B 1 131 ? 27.212 26.698 -18.876 1.00 34.41 131 ILE B O 1
ATOM 2746 N N . TRP B 1 132 ? 29.156 26.913 -17.747 1.00 34.04 132 TRP B N 1
ATOM 2747 C CA . TRP B 1 132 ? 29.585 25.536 -18.001 1.00 33.87 132 TRP B CA 1
ATOM 2748 C C . TRP B 1 132 ? 28.593 24.502 -17.496 1.00 33.86 132 TRP B C 1
ATOM 2749 O O . TRP B 1 132 ? 28.503 23.405 -18.046 1.00 34.03 132 TRP B O 1
ATOM 2760 N N . ARG B 1 133 ? 27.865 24.842 -16.437 1.00 33.92 133 ARG B N 1
ATOM 2761 C CA . ARG B 1 133 ? 26.929 23.909 -15.812 1.00 33.83 133 ARG B CA 1
ATOM 2762 C C . ARG B 1 133 ? 25.541 24.017 -16.427 1.00 33.81 133 ARG B C 1
ATOM 2763 O O . ARG B 1 133 ? 24.826 23.020 -16.540 1.00 33.79 133 ARG B O 1
ATOM 2765 N N . ARG B 1 134 ? 25.186 25.228 -16.852 1.00 33.88 134 ARG B N 1
ATOM 2766 C CA . ARG B 1 134 ? 23.810 25.556 -17.231 1.00 33.98 134 ARG B CA 1
ATOM 2767 C C . ARG B 1 134 ? 23.537 25.651 -18.736 1.00 33.85 134 ARG B C 1
ATOM 2768 O O . ARG B 1 134 ? 22.422 25.370 -19.170 1.00 33.82 134 ARG B O 1
ATOM 2773 N N . SER B 1 135 ? 24.541 26.046 -19.518 1.00 33.84 135 SER B N 1
ATOM 2774 C CA . SER B 1 135 ? 24.359 26.294 -20.961 1.00 34.05 135 SER B CA 1
ATOM 2775 C C . SER B 1 135 ? 24.165 25.031 -21.806 1.00 34.14 135 SER B C 1
ATOM 2776 O O . SER B 1 135 ? 24.506 23.919 -21.385 1.00 34.51 135 SER B O 1
ATOM 2779 N N . PHE B 1 136 ? 23.628 25.220 -23.008 1.00 34.13 136 PHE B N 1
ATOM 2780 C CA . PHE B 1 136 ? 23.429 24.131 -23.963 1.00 34.14 136 PHE B CA 1
ATOM 2781 C C . PHE B 1 136 ? 24.648 23.928 -24.867 1.00 33.97 136 PHE B C 1
ATOM 2782 O O . PHE B 1 136 ? 25.038 22.794 -25.154 1.00 34.03 136 PHE B O 1
ATOM 2790 N N . ASP B 1 137 ? 25.248 25.035 -25.297 1.00 33.76 137 ASP B N 1
ATOM 2791 C CA . ASP B 1 137 ? 26.283 25.014 -26.329 1.00 33.45 137 ASP B CA 1
ATOM 2792 C C . ASP B 1 137 ? 27.665 25.529 -25.899 1.00 32.96 137 ASP B C 1
ATOM 2793 O O . ASP B 1 137 ? 28.554 25.681 -26.741 1.00 32.69 137 ASP B O 1
ATOM 2798 N N . VAL B 1 138 ? 27.848 25.803 -24.606 1.00 32.47 138 VAL B N 1
ATOM 2799 C CA . VAL B 1 138 ? 29.146 26.281 -24.104 1.00 32.16 138 VAL B CA 1
ATOM 2800 C C . VAL B 1 138 ? 29.765 25.255 -23.142 1.00 32.09 138 VAL B C 1
ATOM 2801 O O . VAL B 1 138 ? 29.233 25.022 -22.047 1.00 32.02 138 VAL B O 1
ATOM 2805 N N . PRO B 1 139 ? 30.884 24.623 -23.557 1.00 31.92 139 PRO B N 1
ATOM 2806 C CA . PRO B 1 139 ? 31.475 23.544 -22.757 1.00 31.60 139 PRO B CA 1
ATOM 2807 C C . PRO B 1 139 ? 32.439 24.041 -21.675 1.00 31.46 139 PRO B C 1
ATOM 2808 O O . PRO B 1 139 ? 32.930 25.166 -21.763 1.00 31.25 139 PRO B O 1
ATOM 2812 N N . PRO B 1 140 ? 32.691 23.211 -20.643 1.00 31.42 140 PRO B N 1
ATOM 2813 C CA . PRO B 1 140 ? 33.802 23.402 -19.695 1.00 31.41 140 PRO B CA 1
ATOM 2814 C C . PRO B 1 140 ? 35.159 23.342 -20.402 1.00 31.48 140 PRO B C 1
ATOM 2815 O O . PRO B 1 140 ? 35.227 22.852 -21.541 1.00 31.59 140 PRO B O 1
ATOM 2819 N N . PRO B 1 141 ? 36.239 23.836 -19.754 1.00 31.70 141 PRO B N 1
ATOM 2820 C CA . PRO B 1 141 ? 37.528 23.798 -20.446 1.00 31.84 141 PRO B CA 1
ATOM 2821 C C . PRO B 1 141 ? 38.002 22.378 -20.727 1.00 32.23 141 PRO B C 1
ATOM 2822 O O . PRO B 1 141 ? 37.607 21.423 -20.045 1.00 31.65 141 PRO B O 1
ATOM 2826 N N . VAL B 1 142 ? 38.858 22.276 -21.731 1.00 32.67 142 VAL B N 1
ATOM 2827 C CA . VAL B 1 142 ? 39.335 21.025 -22.291 1.00 33.53 142 VAL B CA 1
ATOM 2828 C C . VAL B 1 142 ? 40.378 20.338 -21.405 1.00 33.55 142 VAL B C 1
ATOM 2829 O O . VAL B 1 142 ? 41.252 20.996 -20.832 1.00 33.74 142 VAL B O 1
ATOM 2833 N N . LEU B 1 143 ? 40.273 19.016 -21.286 1.00 33.47 143 LEU B N 1
ATOM 2834 C CA . LEU B 1 143 ? 41.367 18.220 -20.740 1.00 33.47 143 LEU B CA 1
ATOM 2835 C C . LEU B 1 143 ? 42.526 18.131 -21.740 1.00 33.76 143 LEU B C 1
ATOM 2836 O O . LEU B 1 143 ? 42.313 17.895 -22.929 1.00 33.57 143 LEU B O 1
ATOM 2841 N N . GLU B 1 144 ? 43.748 18.326 -21.258 1.00 34.25 144 GLU B N 1
ATOM 2842 C CA . GLU B 1 144 ? 44.931 18.027 -22.060 1.00 34.84 144 GLU B CA 1
ATOM 2843 C C . GLU B 1 144 ? 45.082 16.510 -22.080 1.00 35.20 144 GLU B C 1
ATOM 2844 O O . GLU B 1 144 ? 44.739 15.844 -21.096 1.00 35.32 144 GLU B O 1
ATOM 2846 N N . LYS B 1 145 ? 45.577 15.962 -23.191 1.00 35.53 145 LYS B N 1
ATOM 2847 C CA . LYS B 1 145 ? 45.719 14.505 -23.335 1.00 35.89 145 LYS B CA 1
ATOM 2848 C C . LYS B 1 145 ? 46.654 13.901 -22.279 1.00 36.08 145 LYS B C 1
ATOM 2849 O O . LYS B 1 145 ? 46.487 12.741 -21.886 1.00 36.47 145 LYS B O 1
ATOM 2851 N N . SER B 1 146 ? 47.610 14.703 -21.810 1.00 35.99 146 SER B N 1
ATOM 2852 C CA . SER B 1 146 ? 48.544 14.307 -20.748 1.00 36.01 146 SER B CA 1
ATOM 2853 C C . SER B 1 146 ? 47.888 14.201 -19.363 1.00 35.92 146 SER B C 1
ATOM 2854 O O . SER B 1 146 ? 48.390 13.486 -18.489 1.00 35.88 146 SER B O 1
ATOM 2857 N N . ASP B 1 147 ? 46.780 14.919 -19.175 1.00 35.77 147 ASP B N 1
ATOM 2858 C CA . ASP B 1 147 ? 46.004 14.893 -17.932 1.00 35.48 147 ASP B CA 1
ATOM 2859 C C . ASP B 1 147 ? 45.502 13.466 -17.689 1.00 35.60 147 ASP B C 1
ATOM 2860 O O . ASP B 1 147 ? 44.904 12.863 -18.586 1.00 35.56 147 ASP B O 1
ATOM 2865 N N . PRO B 1 148 ? 45.751 12.915 -16.483 1.00 35.58 148 PRO B N 1
ATOM 2866 C CA . PRO B 1 148 ? 45.307 11.546 -16.182 1.00 35.66 148 PRO B CA 1
ATOM 2867 C C . PRO B 1 148 ? 43.798 11.339 -16.364 1.00 35.61 148 PRO B C 1
ATOM 2868 O O . PRO B 1 148 ? 43.353 10.206 -16.568 1.00 35.84 148 PRO B O 1
ATOM 2872 N N . ARG B 1 149 ? 43.035 12.431 -16.321 1.00 35.56 149 ARG B N 1
ATOM 2873 C CA . ARG B 1 149 ? 41.572 12.384 -16.454 1.00 35.44 149 ARG B CA 1
ATOM 2874 C C . ARG B 1 149 ? 41.088 12.119 -17.886 1.00 35.81 149 ARG B C 1
ATOM 2875 O O . ARG B 1 149 ? 39.937 11.722 -18.085 1.00 36.03 149 ARG B O 1
ATOM 2883 N N . TRP B 1 150 ? 41.961 12.344 -18.868 1.00 36.17 150 TRP B N 1
ATOM 2884 C CA . TRP B 1 150 ? 41.628 12.164 -20.293 1.00 36.54 150 TRP B CA 1
ATOM 2885 C C . TRP B 1 150 ? 41.211 10.719 -20.593 1.00 36.22 150 TRP B C 1
ATOM 2886 O O . TRP B 1 150 ? 41.937 9.785 -20.237 1.00 36.04 150 TRP B O 1
ATOM 2897 N N . PRO B 1 151 ? 40.020 10.538 -21.211 1.00 35.99 151 PRO B N 1
ATOM 2898 C CA . PRO B 1 151 ? 39.430 9.216 -21.491 1.00 35.96 151 PRO B CA 1
ATOM 2899 C C . PRO B 1 151 ? 40.322 8.257 -22.295 1.00 36.09 151 PRO B C 1
ATOM 2900 O O . PRO B 1 151 ? 40.191 7.041 -22.157 1.00 36.21 151 PRO B O 1
ATOM 2904 N N . GLY B 1 152 ? 41.220 8.797 -23.112 1.00 36.24 152 GLY B N 1
ATOM 2905 C CA . GLY B 1 152 ? 42.182 7.985 -23.858 1.00 36.57 152 GLY B CA 1
ATOM 2906 C C . GLY B 1 152 ? 43.137 7.180 -22.990 1.00 36.66 152 GLY B C 1
ATOM 2907 O O . GLY B 1 152 ? 43.840 6.302 -23.491 1.00 36.72 152 GLY B O 1
ATOM 2908 N N . ASN B 1 153 ? 43.154 7.481 -21.690 1.00 36.71 153 ASN B N 1
ATOM 2909 C CA . ASN B 1 153 ? 44.002 6.789 -20.715 1.00 36.57 153 ASN B CA 1
ATOM 2910 C C . ASN B 1 153 ? 43.413 5.483 -20.173 1.00 36.36 153 ASN B C 1
ATOM 2911 O O . ASN B 1 153 ? 44.153 4.633 -19.658 1.00 36.39 153 ASN B O 1
ATOM 2916 N N . GLU B 1 154 ? 42.094 5.331 -20.293 1.00 35.86 154 GLU B N 1
ATOM 2917 C CA . GLU B 1 154 ? 41.371 4.197 -19.704 1.00 35.58 154 GLU B CA 1
ATOM 2918 C C . GLU B 1 154 ? 41.269 2.985 -20.632 1.00 35.35 154 GLU B C 1
ATOM 2919 O O . GLU B 1 154 ? 40.960 3.124 -21.819 1.00 35.07 154 GLU B O 1
ATOM 2925 N N . LEU B 1 155 ? 41.509 1.799 -20.069 1.00 35.17 155 LEU B N 1
ATOM 2926 C CA . LEU B 1 155 ? 41.489 0.532 -20.814 1.00 35.16 155 LEU B CA 1
ATOM 2927 C C . LEU B 1 155 ? 40.121 0.175 -21.392 1.00 35.05 155 LEU B C 1
ATOM 2928 O O . LEU B 1 155 ? 40.024 -0.615 -22.336 1.00 35.16 155 LEU B O 1
ATOM 2933 N N . ILE B 1 156 ? 39.071 0.754 -20.817 1.00 34.79 156 ILE B N 1
ATOM 2934 C CA . ILE B 1 156 ? 37.701 0.500 -21.255 1.00 34.82 156 ILE B CA 1
ATOM 2935 C C . ILE B 1 156 ? 37.440 1.080 -22.660 1.00 34.49 156 ILE B C 1
ATOM 2936 O O . ILE B 1 156 ? 36.590 0.577 -23.398 1.00 34.54 156 ILE B O 1
ATOM 2941 N N . TYR B 1 157 ? 38.204 2.108 -23.027 1.00 34.07 157 TYR B N 1
ATOM 2942 C CA . TYR B 1 157 ? 38.073 2.764 -24.331 1.00 34.38 157 TYR B CA 1
ATOM 2943 C C . TYR B 1 157 ? 39.146 2.341 -25.341 1.00 34.92 157 TYR B C 1
ATOM 2944 O O . TYR B 1 157 ? 39.252 2.940 -26.414 1.00 34.95 157 TYR B O 1
ATOM 2953 N N . LYS B 1 158 ? 39.929 1.314 -24.995 1.00 35.28 158 LYS B N 1
ATOM 2954 C CA . LYS B 1 158 ? 41.113 0.924 -25.775 1.00 36.11 158 LYS B CA 1
ATOM 2955 C C . LYS B 1 158 ? 40.894 0.910 -27.299 1.00 35.91 158 LYS B C 1
ATOM 2956 O O . LYS B 1 158 ? 41.626 1.576 -28.045 1.00 35.95 158 LYS B O 1
ATOM 2962 N N . GLY B 1 159 ? 39.885 0.164 -27.741 1.00 36.04 159 GLY B N 1
ATOM 2963 C CA . GLY B 1 159 ? 39.627 -0.041 -29.165 1.00 35.98 159 GLY B CA 1
ATOM 2964 C C . GLY B 1 159 ? 38.577 0.870 -29.773 1.00 36.06 159 GLY B C 1
ATOM 2965 O O . GLY B 1 159 ? 38.058 0.587 -30.851 1.00 35.88 159 GLY B O 1
ATOM 2966 N N . ILE B 1 160 ? 38.263 1.963 -29.083 1.00 36.02 160 ILE B N 1
ATOM 2967 C CA . ILE B 1 160 ? 37.325 2.956 -29.591 1.00 36.25 160 ILE B CA 1
ATOM 2968 C C . ILE B 1 160 ? 38.054 3.988 -30.449 1.00 36.06 160 ILE B C 1
ATOM 2969 O O . ILE B 1 160 ? 39.137 4.465 -30.094 1.00 35.48 160 ILE B O 1
ATOM 2974 N N . CYS B 1 161 ? 37.450 4.305 -31.590 1.00 35.55 161 CYS B N 1
ATOM 2975 C CA . CYS B 1 161 ? 37.917 5.369 -32.458 1.00 35.59 161 CYS B CA 1
ATOM 2976 C C . CYS B 1 161 ? 38.229 6.649 -31.663 1.00 35.60 161 CYS B C 1
ATOM 2977 O O . CYS B 1 161 ? 37.341 7.215 -31.027 1.00 35.31 161 CYS B O 1
ATOM 2980 N N . PRO B 1 162 ? 39.498 7.104 -31.694 1.00 36.14 162 PRO B N 1
ATOM 2981 C CA . PRO B 1 162 ? 39.946 8.251 -30.885 1.00 36.45 162 PRO B CA 1
ATOM 2982 C C . PRO B 1 162 ? 39.063 9.507 -30.949 1.00 36.77 162 PRO B C 1
ATOM 2983 O O . PRO B 1 162 ? 38.890 10.167 -29.928 1.00 36.69 162 PRO B O 1
ATOM 2987 N N . SER B 1 163 ? 38.505 9.820 -32.119 1.00 37.00 163 SER B N 1
ATOM 2988 C CA . SER B 1 163 ? 37.648 11.004 -32.285 1.00 37.19 163 SER B CA 1
ATOM 2989 C C . SER B 1 163 ? 36.405 10.973 -31.396 1.00 37.56 163 SER B C 1
ATOM 2990 O O . SER B 1 163 ? 35.808 12.013 -31.126 1.00 37.90 163 SER B O 1
ATOM 2993 N N . CYS B 1 164 ? 36.027 9.779 -30.948 1.00 37.99 164 CYS B N 1
ATOM 2994 C CA . CYS B 1 164 ? 34.864 9.596 -30.083 1.00 38.22 164 CYS B CA 1
ATOM 2995 C C . CYS B 1 164 ? 35.095 10.102 -28.660 1.00 38.26 164 CYS B C 1
ATOM 2996 O O . CYS B 1 164 ? 34.141 10.488 -27.980 1.00 38.44 164 CYS B O 1
ATOM 2999 N N . LEU B 1 165 ? 36.353 10.083 -28.218 1.00 37.77 165 LEU B N 1
ATOM 3000 C CA . LEU B 1 165 ? 36.708 10.376 -26.823 1.00 37.54 165 LEU B CA 1
ATOM 3001 C C . LEU B 1 165 ? 36.868 11.878 -26.560 1.00 37.18 165 LEU B C 1
ATOM 3002 O O . LEU B 1 165 ? 37.864 12.462 -26.960 1.00 36.69 165 LEU B O 1
ATOM 3007 N N . PRO B 1 166 ? 35.888 12.498 -25.867 1.00 37.06 166 PRO B N 1
ATOM 3008 C CA . PRO B 1 166 ? 35.902 13.949 -25.686 1.00 37.07 166 PRO B CA 1
ATOM 3009 C C . PRO B 1 166 ? 36.878 14.440 -24.610 1.00 36.70 166 PRO B C 1
ATOM 3010 O O . PRO B 1 166 ? 37.186 13.715 -23.660 1.00 36.35 166 PRO B O 1
ATOM 3014 N N . THR B 1 167 ? 37.362 15.665 -24.792 1.00 36.59 167 THR B 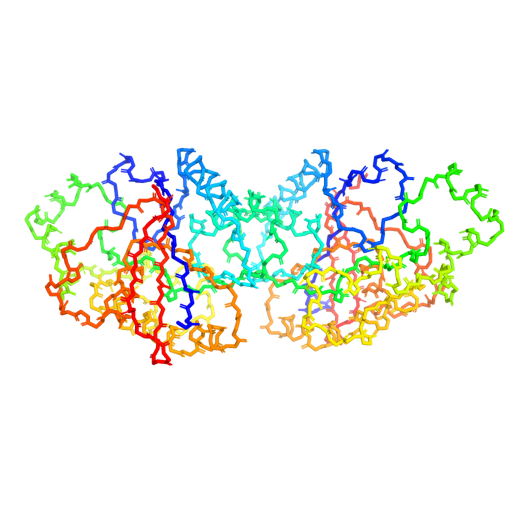N 1
ATOM 3015 C CA . THR B 1 167 ? 38.188 16.345 -23.803 1.00 36.62 167 THR B CA 1
ATOM 3016 C C . THR B 1 167 ? 37.292 17.261 -22.971 1.00 36.73 167 THR B C 1
ATOM 3017 O O . THR B 1 167 ? 37.721 17.827 -21.954 1.00 37.17 167 THR B O 1
ATOM 3021 N N . THR B 1 168 ? 36.046 17.395 -23.433 1.00 36.48 168 THR B N 1
ATOM 3022 C CA . THR B 1 168 ? 35.006 18.211 -22.802 1.00 35.79 168 THR B CA 1
ATOM 3023 C C . THR B 1 168 ? 33.714 18.069 -23.607 1.00 35.54 168 THR B C 1
ATOM 3024 O O . THR B 1 168 ? 33.757 17.683 -24.780 1.00 35.67 168 THR B O 1
ATOM 3028 N N . GLU B 1 169 ? 32.578 18.368 -22.973 1.00 34.98 169 GLU B N 1
ATOM 3029 C CA A GLU B 1 169 ? 31.280 18.340 -23.646 0.50 34.66 169 GLU B CA 1
ATOM 3030 C CA B GLU B 1 169 ? 31.275 18.331 -23.640 0.50 34.65 169 GLU B CA 1
ATOM 3031 C C . GLU B 1 169 ? 30.329 19.377 -23.078 1.00 34.66 169 GLU B C 1
ATOM 3032 O O . GLU B 1 169 ? 30.278 19.591 -21.865 1.00 34.67 169 GLU B O 1
ATOM 3043 N N . CYS B 1 170 ? 29.575 20.015 -23.965 1.00 34.24 170 CYS B N 1
ATOM 3044 C CA . CYS B 1 170 ? 28.418 20.791 -23.561 1.00 34.01 170 CYS B CA 1
ATOM 3045 C C . CYS B 1 170 ? 27.262 19.827 -23.815 1.00 33.72 170 CYS B C 1
ATOM 3046 O O . CYS B 1 170 ? 27.482 18.733 -24.341 1.00 33.63 170 CYS B O 1
ATOM 3049 N N . LEU B 1 171 ? 26.043 20.203 -23.446 1.00 33.65 171 LEU B N 1
ATOM 3050 C CA . LEU B 1 171 ? 24.895 19.329 -23.689 1.00 33.95 171 LEU B CA 1
ATOM 3051 C C . LEU B 1 171 ? 24.670 19.075 -25.183 1.00 34.17 171 LEU B C 1
ATOM 3052 O O . LEU B 1 171 ? 24.297 17.969 -25.561 1.00 34.57 171 LEU B O 1
ATOM 3057 N N . LYS B 1 172 ? 24.904 20.096 -26.014 1.00 34.23 172 LYS B N 1
ATOM 3058 C CA . LYS B 1 172 ? 24.820 19.963 -27.478 1.00 34.44 172 LYS B CA 1
ATOM 3059 C C . LYS B 1 172 ? 25.653 18.783 -27.973 1.00 34.39 172 LYS B C 1
ATOM 3060 O O . LYS B 1 172 ? 25.129 17.895 -28.645 1.00 34.06 172 LYS B O 1
ATOM 3066 N N . ASP B 1 173 ? 26.937 18.767 -27.609 1.00 34.69 173 ASP B N 1
ATOM 3067 C CA . ASP B 1 173 ? 27.838 17.628 -27.868 1.00 35.17 173 ASP B CA 1
ATOM 3068 C C . ASP B 1 173 ? 27.274 16.260 -27.464 1.00 35.43 173 ASP B C 1
ATOM 3069 O O . ASP B 1 173 ? 27.392 15.290 -28.214 1.00 35.89 173 ASP B O 1
ATOM 3074 N N . THR B 1 174 ? 26.705 16.174 -26.261 1.00 35.60 174 THR B N 1
ATOM 3075 C CA . THR B 1 174 ? 26.137 14.928 -25.755 1.00 35.60 174 THR B CA 1
ATOM 3076 C C . THR B 1 174 ? 24.992 14.460 -26.647 1.00 35.27 174 THR B C 1
ATOM 3077 O O . THR B 1 174 ? 24.940 13.285 -27.030 1.00 35.45 174 THR B O 1
ATOM 3081 N N . VAL B 1 175 ? 24.090 15.388 -26.979 1.00 35.32 175 VAL B N 1
ATOM 3082 C CA . VAL B 1 175 ? 22.961 15.116 -27.877 1.00 35.55 175 VAL B CA 1
ATOM 3083 C C . VAL B 1 175 ? 23.464 14.532 -29.208 1.00 35.60 175 VAL B C 1
ATOM 3084 O O . VAL B 1 175 ? 22.967 13.501 -29.676 1.00 35.27 175 VAL B O 1
ATOM 3088 N N . GLU B 1 176 ? 24.477 15.179 -29.780 1.00 35.59 176 GLU B N 1
ATOM 3089 C CA . GLU B 1 176 ? 25.021 14.785 -31.082 1.00 36.16 176 GLU B CA 1
ATOM 3090 C C . GLU B 1 176 ? 25.644 13.377 -31.084 1.00 35.52 176 GLU B C 1
ATOM 3091 O O . GLU B 1 176 ? 25.551 12.655 -32.076 1.00 35.32 176 GLU B O 1
ATOM 3097 N N . ARG B 1 177 ? 26.245 12.968 -29.972 1.00 35.16 177 ARG B N 1
ATOM 3098 C CA . ARG B 1 177 ? 26.779 11.600 -29.901 1.00 34.66 177 ARG B CA 1
ATOM 3099 C C . ARG B 1 177 ? 25.789 10.550 -29.396 1.00 34.59 177 ARG B C 1
ATOM 3100 O O . ARG B 1 177 ? 25.965 9.367 -29.666 1.00 34.76 177 ARG B O 1
ATOM 3108 N N . VAL B 1 178 ? 24.731 10.983 -28.709 1.00 34.71 178 VAL B N 1
ATOM 3109 C CA . VAL B 1 178 ? 23.652 10.073 -28.305 1.00 34.64 178 VAL B CA 1
ATOM 3110 C C . VAL B 1 178 ? 22.742 9.742 -29.495 1.00 34.57 178 VAL B C 1
ATOM 3111 O O . VAL B 1 178 ? 22.316 8.601 -29.647 1.00 34.28 178 VAL B O 1
ATOM 3115 N N . LYS B 1 179 ? 22.442 10.756 -30.309 1.00 34.58 179 LYS B N 1
ATOM 3116 C CA . LYS B 1 179 ? 21.507 10.646 -31.453 1.00 34.29 179 LYS B CA 1
ATOM 3117 C C . LYS B 1 179 ? 21.685 9.397 -32.363 1.00 34.25 179 LYS B C 1
ATOM 3118 O O . LYS B 1 179 ? 20.740 8.631 -32.529 1.00 34.16 179 LYS B O 1
ATOM 3124 N N . PRO B 1 180 ? 22.883 9.194 -32.948 1.00 34.28 180 PRO B N 1
ATOM 3125 C CA . PRO B 1 180 ? 23.067 8.019 -33.806 1.00 34.24 180 PRO B CA 1
ATOM 3126 C C . PRO B 1 180 ? 22.970 6.686 -33.058 1.00 34.82 180 PRO B C 1
ATOM 3127 O O . PRO B 1 180 ? 22.667 5.665 -33.675 1.00 34.60 180 PRO B O 1
ATOM 3131 N N . TYR B 1 181 ? 23.219 6.696 -31.742 1.00 34.93 181 TYR B N 1
ATOM 3132 C CA . TYR B 1 181 ? 23.048 5.485 -30.949 1.00 34.77 181 TYR B CA 1
ATOM 3133 C C . TYR B 1 181 ? 21.570 5.127 -30.798 1.00 34.44 181 TYR B C 1
ATOM 3134 O O . TYR B 1 181 ? 21.199 3.968 -30.958 1.00 34.39 181 TYR B O 1
ATOM 3143 N N . PHE B 1 182 ? 20.724 6.118 -30.530 1.00 34.50 182 PHE B N 1
ATOM 3144 C CA . PHE B 1 182 ? 19.274 5.881 -30.603 1.00 34.90 182 PHE B CA 1
ATOM 3145 C C . PHE B 1 182 ? 18.844 5.460 -32.015 1.00 34.62 182 PHE B C 1
ATOM 3146 O O . PHE B 1 182 ? 18.100 4.488 -32.188 1.00 34.37 182 PHE B O 1
ATOM 3154 N N . GLU B 1 183 ? 19.300 6.209 -33.017 1.00 34.61 183 GLU B N 1
ATOM 3155 C CA . GLU B 1 183 ? 18.904 5.950 -34.401 1.00 33.87 183 GLU B CA 1
ATOM 3156 C C . GLU B 1 183 ? 19.205 4.522 -34.858 1.00 33.67 183 GLU B C 1
ATOM 3157 O O . GLU B 1 183 ? 18.308 3.829 -35.350 1.00 33.58 183 GLU B O 1
ATOM 3163 N N . ASP B 1 184 ? 20.448 4.071 -34.658 1.00 33.61 184 ASP B N 1
ATOM 3164 C CA . ASP B 1 184 ? 20.916 2.813 -35.261 1.00 33.59 184 ASP B CA 1
ATOM 3165 C C . ASP B 1 184 ? 20.870 1.577 -34.365 1.00 33.87 184 ASP B C 1
ATOM 3166 O O . ASP B 1 184 ? 20.951 0.442 -34.863 1.00 33.48 184 ASP B O 1
ATOM 3171 N N . VAL B 1 185 ? 20.740 1.786 -33.055 1.00 33.83 185 VAL B N 1
ATOM 3172 C CA . VAL B 1 185 ? 20.799 0.679 -32.091 1.00 33.71 185 VAL B CA 1
ATOM 3173 C C . VAL B 1 185 ? 19.526 0.531 -31.265 1.00 34.22 185 VAL B C 1
ATOM 3174 O O . VAL B 1 185 ? 18.901 -0.537 -31.281 1.00 34.02 185 VAL B O 1
ATOM 3178 N N . ILE B 1 186 ? 19.138 1.593 -30.549 1.00 34.24 186 ILE B N 1
ATOM 3179 C CA . ILE B 1 186 ? 17.965 1.536 -29.681 1.00 34.27 186 ILE B CA 1
ATOM 3180 C C . ILE B 1 186 ? 16.654 1.550 -30.478 1.00 34.47 186 ILE B C 1
ATOM 3181 O O . ILE B 1 186 ? 15.719 0.792 -30.177 1.00 34.09 186 ILE B O 1
ATOM 3186 N N . ALA B 1 187 ? 16.574 2.417 -31.489 1.00 34.49 187 ALA B N 1
ATOM 3187 C CA . ALA B 1 187 ? 15.371 2.486 -32.318 1.00 34.46 187 ALA B CA 1
ATOM 3188 C C . ALA B 1 187 ? 14.944 1.138 -32.936 1.00 34.61 187 ALA B C 1
ATOM 3189 O O . ALA B 1 187 ? 13.762 0.773 -32.836 1.00 34.83 187 ALA B O 1
ATOM 3191 N N . PRO B 1 188 ? 15.882 0.409 -33.590 1.00 34.93 188 PRO B N 1
ATOM 3192 C CA . PRO B 1 188 ? 15.556 -0.914 -34.160 1.00 35.15 188 PRO B CA 1
ATOM 3193 C C . PRO B 1 188 ? 15.050 -1.934 -33.142 1.00 35.20 188 PRO B C 1
ATOM 3194 O O . PRO B 1 188 ? 14.152 -2.716 -33.463 1.00 34.39 188 PRO B O 1
ATOM 3198 N N . SER B 1 189 ? 15.623 -1.926 -31.934 1.00 34.89 189 SER B N 1
ATOM 3199 C CA . SER B 1 189 ? 15.134 -2.787 -30.855 1.00 35.23 189 SER B CA 1
ATOM 3200 C C . SER B 1 189 ? 13.688 -2.495 -30.517 1.00 34.97 189 SER B C 1
ATOM 3201 O O . SER B 1 189 ? 12.886 -3.412 -30.375 1.00 35.00 189 SER B O 1
ATOM 3204 N N . ILE B 1 190 ? 13.367 -1.213 -30.376 1.00 35.44 190 ILE B N 1
ATOM 3205 C CA . ILE B 1 190 ? 11.996 -0.767 -30.138 1.00 35.94 190 ILE B CA 1
ATOM 3206 C C . ILE B 1 190 ? 11.055 -1.199 -31.268 1.00 36.90 190 ILE B C 1
ATOM 3207 O O . ILE B 1 190 ? 9.986 -1.768 -31.018 1.00 36.84 190 ILE B O 1
ATOM 3212 N N . MET B 1 191 ? 11.456 -0.928 -32.507 1.00 37.76 191 MET B N 1
ATOM 3213 C CA . MET B 1 191 ? 10.618 -1.250 -33.665 1.00 38.72 191 MET B CA 1
ATOM 3214 C C . MET B 1 191 ? 10.431 -2.764 -33.832 1.00 38.75 191 MET B C 1
ATOM 3215 O O . MET B 1 191 ? 9.444 -3.201 -34.406 1.00 39.01 191 MET B O 1
ATOM 3220 N N . SER B 1 192 ? 11.370 -3.555 -33.304 1.00 39.30 192 SER B N 1
ATOM 3221 C CA . SER B 1 192 ? 11.280 -5.028 -33.302 1.00 39.60 192 SER B CA 1
ATOM 3222 C C . SER B 1 192 ? 10.192 -5.574 -32.376 1.00 39.06 192 SER B C 1
ATOM 3223 O O . SER B 1 192 ? 9.867 -6.762 -32.430 1.00 38.68 192 SER B O 1
ATOM 3226 N N . GLY B 1 193 ? 9.665 -4.715 -31.506 1.00 38.52 193 GLY B N 1
ATOM 3227 C CA . GLY B 1 193 ? 8.717 -5.123 -30.475 1.00 38.31 193 GLY B CA 1
ATOM 3228 C C . GLY B 1 193 ? 9.349 -5.468 -29.131 1.00 38.26 193 GLY B C 1
ATOM 3229 O O . GLY B 1 193 ? 8.661 -5.944 -28.232 1.00 38.25 193 GLY B O 1
ATOM 3230 N N . LYS B 1 194 ? 10.655 -5.244 -28.989 1.00 38.02 194 LYS B N 1
ATOM 3231 C CA . LYS B 1 194 ? 11.329 -5.515 -27.719 1.00 38.23 194 LYS B CA 1
ATOM 3232 C C . LYS B 1 194 ? 10.906 -4.544 -26.612 1.00 37.89 194 LYS B C 1
ATOM 3233 O O . LYS B 1 194 ? 10.557 -3.385 -26.873 1.00 37.49 194 LYS B O 1
ATOM 3239 N N . SER B 1 195 ? 10.912 -5.050 -25.381 1.00 37.71 195 SER B N 1
ATOM 3240 C CA . SER B 1 195 ? 10.724 -4.232 -24.193 1.00 37.14 195 SER B CA 1
ATOM 3241 C C . SER B 1 195 ? 12.092 -3.734 -23.736 1.00 36.26 195 SER B C 1
ATOM 3242 O O . SER B 1 195 ? 12.937 -4.509 -23.290 1.00 35.40 195 SER B O 1
ATOM 3245 N N . VAL B 1 196 ? 12.306 -2.429 -23.869 1.00 35.47 196 VAL B N 1
ATOM 3246 C CA . VAL B 1 196 ? 13.631 -1.839 -23.733 1.00 35.07 196 VAL B CA 1
ATOM 3247 C C . VAL B 1 196 ? 13.740 -0.917 -22.516 1.00 35.05 196 VAL B C 1
ATOM 3248 O O . VAL B 1 196 ? 12.893 -0.054 -22.300 1.00 35.40 196 VAL B O 1
ATOM 3252 N N . LEU B 1 197 ? 14.793 -1.113 -21.737 1.00 35.35 197 LEU B N 1
ATOM 3253 C CA . LEU B 1 197 ? 15.151 -0.171 -20.673 1.00 35.02 197 LEU B CA 1
ATOM 3254 C C . LEU B 1 197 ? 16.431 0.523 -21.080 1.00 34.74 197 LEU B C 1
ATOM 3255 O O . LEU B 1 197 ? 17.354 -0.119 -21.565 1.00 35.19 197 LEU B O 1
ATOM 3260 N N . VAL B 1 198 ? 16.487 1.835 -20.893 1.00 35.01 198 VAL B N 1
ATOM 3261 C CA . VAL B 1 198 ? 17.758 2.546 -20.970 1.00 34.75 198 VAL B CA 1
ATOM 3262 C C . VAL B 1 198 ? 18.174 2.988 -19.561 1.00 35.18 198 VAL B C 1
ATOM 3263 O O . VAL B 1 198 ? 17.485 3.799 -18.933 1.00 34.93 198 VAL B O 1
ATOM 3267 N N . SER B 1 199 ? 19.298 2.452 -19.087 1.00 35.57 199 SER B N 1
ATOM 3268 C CA . SER B 1 199 ? 19.803 2.730 -17.745 1.00 35.87 199 SER B CA 1
ATOM 3269 C C . SER B 1 199 ? 21.086 3.527 -17.887 1.00 35.37 199 SER B C 1
ATOM 3270 O O . SER B 1 199 ? 22.113 2.995 -18.282 1.00 35.77 199 SER B O 1
ATOM 3273 N N . ALA B 1 200 ? 21.016 4.820 -17.584 1.00 35.35 200 ALA B N 1
ATOM 3274 C CA . ALA B 1 200 ? 22.127 5.717 -17.882 1.00 34.85 200 ALA B CA 1
ATOM 3275 C C . ALA B 1 200 ? 22.210 6.872 -16.888 1.00 34.69 200 ALA B C 1
ATOM 3276 O O . ALA B 1 200 ? 22.139 6.648 -15.676 1.00 34.47 200 ALA B O 1
ATOM 3278 N N . HIS B 1 201 ? 22.384 8.092 -17.402 1.00 34.26 201 HIS B N 1
ATOM 3279 C CA . HIS B 1 201 ? 22.778 9.245 -16.579 1.00 33.76 201 HIS B CA 1
ATOM 3280 C C . HIS B 1 201 ? 21.922 10.464 -16.886 1.00 34.07 201 HIS B C 1
ATOM 3281 O O . HIS B 1 201 ? 21.240 10.501 -17.919 1.00 33.95 201 HIS B O 1
ATOM 3288 N N . GLY B 1 202 ? 21.996 11.467 -16.011 1.00 33.60 202 GLY B N 1
ATOM 3289 C CA . GLY B 1 202 ? 21.238 12.705 -16.150 1.00 33.93 202 GLY B CA 1
ATOM 3290 C C . GLY B 1 202 ? 21.284 13.331 -17.536 1.00 34.20 202 GLY B C 1
ATOM 3291 O O . GLY B 1 202 ? 20.244 13.531 -18.157 1.00 34.07 202 GLY B O 1
ATOM 3292 N N . ASN B 1 203 ? 22.487 13.617 -18.026 1.00 34.06 203 ASN B N 1
ATOM 3293 C CA . ASN B 1 203 ? 22.638 14.303 -19.307 1.00 34.51 203 ASN B CA 1
ATOM 3294 C C . ASN B 1 203 ? 22.405 13.429 -20.546 1.00 34.49 203 ASN B C 1
ATOM 3295 O O . ASN B 1 203 ? 21.887 13.920 -21.549 1.00 34.84 203 ASN B O 1
ATOM 3300 N N . SER B 1 204 ? 22.783 12.150 -20.467 1.00 34.47 204 SER B N 1
ATOM 3301 C CA . SER B 1 204 ? 22.453 11.133 -21.482 1.00 34.75 204 SER B CA 1
ATOM 3302 C C . SER B 1 204 ? 20.955 10.992 -21.696 1.00 34.55 204 SER B C 1
ATOM 3303 O O . SER B 1 204 ? 20.476 10.935 -22.835 1.00 34.21 204 SER B O 1
ATOM 3306 N N . LEU B 1 205 ? 20.222 10.886 -20.594 1.00 34.47 205 LEU B N 1
ATOM 3307 C CA . LEU B 1 205 ? 18.766 10.766 -20.661 1.00 34.97 205 LEU B CA 1
ATOM 3308 C C . LEU B 1 205 ? 18.076 12.061 -21.118 1.00 34.82 205 LEU B C 1
ATOM 3309 O O . LEU B 1 205 ? 17.091 12.006 -21.856 1.00 34.96 205 LEU B O 1
ATOM 3314 N N . ARG B 1 206 ? 18.581 13.215 -20.679 1.00 34.94 206 ARG B N 1
ATOM 3315 C CA . ARG B 1 206 ? 18.072 14.511 -21.166 1.00 35.22 206 ARG B CA 1
ATOM 3316 C C . ARG B 1 206 ? 18.315 14.693 -22.672 1.00 34.98 206 ARG B C 1
ATOM 3317 O O . ARG B 1 206 ? 17.448 15.201 -23.382 1.00 34.97 206 ARG B O 1
ATOM 3325 N N . ALA B 1 207 ? 19.489 14.268 -23.141 1.00 35.10 207 ALA B N 1
ATOM 3326 C CA . ALA B 1 207 ? 19.788 14.189 -24.579 1.00 35.28 207 ALA B CA 1
ATOM 3327 C C . ALA B 1 207 ? 18.721 13.378 -25.332 1.00 35.40 207 ALA B C 1
ATOM 3328 O O . ALA B 1 207 ? 18.219 13.819 -26.368 1.00 35.03 207 ALA B O 1
ATOM 3330 N N . LEU B 1 208 ? 18.372 12.208 -24.798 1.00 35.23 208 LEU B N 1
ATOM 3331 C CA . LEU B 1 208 ? 17.307 11.391 -25.379 1.00 35.58 208 LEU B CA 1
ATOM 3332 C C . LEU B 1 208 ? 15.947 12.076 -25.378 1.00 35.09 208 LEU B C 1
ATOM 3333 O O . LEU B 1 208 ? 15.220 11.994 -26.368 1.00 35.60 208 LEU B O 1
ATOM 3338 N N . LEU B 1 209 ? 15.610 12.759 -24.284 1.00 34.50 209 LEU B N 1
ATOM 3339 C CA . LEU B 1 209 ? 14.362 13.525 -24.199 1.00 33.84 209 LEU B CA 1
ATOM 3340 C C . LEU B 1 209 ? 14.329 14.706 -25.164 1.00 33.42 209 LEU B C 1
ATOM 3341 O O . LEU B 1 209 ? 13.285 15.022 -25.726 1.00 32.91 209 LEU B O 1
ATOM 3346 N N . TYR B 1 210 ? 15.474 15.364 -25.323 1.00 33.15 210 TYR B N 1
ATOM 3347 C CA . TYR B 1 210 ? 15.626 16.451 -26.273 1.00 33.18 210 TYR B CA 1
ATOM 3348 C C . TYR B 1 210 ? 15.308 15.962 -27.700 1.00 33.31 210 TYR B C 1
ATOM 3349 O O . TYR B 1 210 ? 14.544 16.588 -28.417 1.00 33.00 210 TYR B O 1
ATOM 3358 N N . LEU B 1 211 ? 15.880 14.823 -28.076 1.00 33.46 211 LEU B N 1
ATOM 3359 C CA . LEU B 1 211 ? 15.662 14.237 -29.399 1.00 33.80 211 LEU B CA 1
ATOM 3360 C C . LEU B 1 211 ? 14.242 13.720 -29.599 1.00 34.25 211 LEU B C 1
ATOM 3361 O O . LEU B 1 211 ? 13.582 14.088 -30.576 1.00 34.77 211 LEU B O 1
ATOM 3366 N N . LEU B 1 212 ? 13.772 12.887 -28.671 1.00 34.73 212 LEU B N 1
ATOM 3367 C CA . LEU B 1 212 ? 12.481 12.193 -28.816 1.00 35.32 212 LEU B CA 1
ATOM 3368 C C . LEU B 1 212 ? 11.244 13.076 -28.638 1.00 35.49 212 LEU B C 1
ATOM 3369 O O . LEU B 1 212 ? 10.157 12.716 -29.083 1.00 35.67 212 LEU B O 1
ATOM 3374 N N . GLU B 1 213 ? 11.407 14.215 -27.972 1.00 36.08 213 GLU B N 1
ATOM 3375 C CA . GLU B 1 213 ? 10.305 15.155 -27.790 1.00 36.68 213 GLU B CA 1
ATOM 3376 C C . GLU B 1 213 ? 10.426 16.330 -28.750 1.00 36.71 213 GLU B C 1
ATOM 3377 O O . GLU B 1 213 ? 9.522 17.167 -28.832 1.00 36.73 213 GLU B O 1
ATOM 3383 N N . GLY B 1 214 ? 11.540 16.381 -29.480 1.00 36.93 214 GLY B N 1
ATOM 3384 C CA . GLY B 1 214 ? 11.808 17.462 -30.429 1.00 37.18 214 GLY B CA 1
ATOM 3385 C C . GLY B 1 214 ? 11.854 18.814 -29.743 1.00 37.39 214 GLY B C 1
ATOM 3386 O O . GLY B 1 214 ? 11.227 19.778 -30.191 1.00 37.28 214 GLY B O 1
ATOM 3387 N N . MET B 1 215 ? 12.597 18.880 -28.644 1.00 37.54 215 MET B N 1
ATOM 3388 C CA . MET B 1 215 ? 12.656 20.089 -27.833 1.00 37.85 215 MET B CA 1
ATOM 3389 C C . MET B 1 215 ? 13.573 21.149 -28.418 1.00 37.79 215 MET B C 1
ATOM 3390 O O . MET B 1 215 ? 14.454 20.852 -29.234 1.00 37.84 215 MET B O 1
ATOM 3395 N N . THR B 1 216 ? 13.352 22.386 -27.981 1.00 37.85 216 THR B N 1
ATOM 3396 C CA . THR B 1 216 ? 14.295 23.473 -28.205 1.00 38.00 216 THR B CA 1
ATOM 3397 C C . THR B 1 216 ? 15.428 23.325 -27.181 1.00 38.19 216 THR B C 1
ATOM 3398 O O . THR B 1 216 ? 15.238 22.678 -26.145 1.00 38.02 216 THR B O 1
ATOM 3402 N N . PRO B 1 217 ? 16.618 23.889 -27.475 1.00 38.55 217 PRO B N 1
ATOM 3403 C CA . PRO B 1 217 ? 17.707 23.850 -26.495 1.00 38.91 217 PRO B CA 1
ATOM 3404 C C . PRO B 1 217 ? 17.336 24.528 -25.170 1.00 39.22 217 PRO B C 1
ATOM 3405 O O . PRO B 1 217 ? 17.848 24.135 -24.120 1.00 39.24 217 PRO B O 1
ATOM 3409 N N . GLU B 1 218 ? 16.447 25.522 -25.231 1.00 39.47 218 GLU B N 1
ATOM 3410 C CA . GLU B 1 218 ? 15.910 26.196 -24.043 1.00 39.91 218 GLU B CA 1
ATOM 3411 C C . GLU B 1 218 ? 15.005 25.260 -23.224 1.00 40.20 218 GLU B C 1
ATOM 3412 O O . GLU B 1 218 ? 15.093 25.221 -21.993 1.00 40.31 218 GLU B O 1
ATOM 3415 N N . GLN B 1 219 ? 14.158 24.502 -23.921 1.00 40.37 219 GLN B N 1
ATOM 3416 C CA . GLN B 1 219 ? 13.184 23.586 -23.308 1.00 40.37 219 GLN B CA 1
ATOM 3417 C C . GLN B 1 219 ? 13.832 22.514 -22.431 1.00 40.19 219 GLN B C 1
ATOM 3418 O O . GLN B 1 219 ? 13.314 22.180 -21.362 1.00 40.26 219 GLN B O 1
ATOM 3424 N N . ILE B 1 220 ? 14.962 21.981 -22.892 1.00 39.95 220 ILE B N 1
ATOM 3425 C CA . ILE B 1 220 ? 15.647 20.882 -22.204 1.00 39.71 220 ILE B CA 1
ATOM 3426 C C . ILE B 1 220 ? 16.557 21.374 -21.075 1.00 39.64 220 ILE B C 1
ATOM 3427 O O . ILE B 1 220 ? 16.875 20.619 -20.159 1.00 39.42 220 ILE B O 1
ATOM 3432 N N . LEU B 1 221 ? 16.963 22.642 -21.138 1.00 39.75 221 LEU B N 1
ATOM 3433 C CA . LEU B 1 221 ? 17.784 23.218 -20.078 1.00 39.89 221 LEU B CA 1
ATOM 3434 C C . LEU B 1 221 ? 17.001 23.357 -18.768 1.00 40.03 221 LEU B C 1
ATOM 3435 O O . LEU B 1 221 ? 17.599 23.372 -17.694 1.00 40.17 221 LEU B O 1
ATOM 3440 N N . GLU B 1 222 ? 15.671 23.434 -18.871 1.00 40.06 222 GLU B N 1
ATOM 3441 C CA . GLU B 1 222 ? 14.784 23.505 -17.704 1.00 40.13 222 GLU B CA 1
ATOM 3442 C C . GLU B 1 222 ? 14.323 22.130 -17.191 1.00 40.27 222 GLU B C 1
ATOM 3443 O O . GLU B 1 222 ? 13.636 22.041 -16.168 1.00 40.36 222 GLU B O 1
ATOM 3445 N N . VAL B 1 223 ? 14.711 21.067 -17.892 1.00 40.19 223 VAL B N 1
ATOM 3446 C CA . VAL B 1 223 ? 14.278 19.706 -17.552 1.00 40.26 223 VAL B CA 1
ATOM 3447 C C . VAL B 1 223 ? 15.226 19.031 -16.556 1.00 40.17 223 VAL B C 1
ATOM 3448 O O . VAL B 1 223 ? 16.440 18.957 -16.778 1.00 40.18 223 VAL B O 1
ATOM 3452 N N . ASN B 1 224 ? 14.657 18.556 -15.452 1.00 39.91 224 ASN B N 1
ATOM 3453 C CA . ASN B 1 224 ? 15.398 17.766 -14.477 1.00 39.70 224 ASN B CA 1
ATOM 3454 C C . ASN B 1 224 ? 14.806 16.363 -14.351 1.00 39.40 224 ASN B C 1
ATOM 3455 O O . ASN B 1 224 ? 13.587 16.202 -14.225 1.00 39.84 224 ASN B O 1
ATOM 3457 N N . ILE B 1 225 ? 15.671 15.355 -14.412 1.00 38.90 225 ILE B N 1
ATOM 3458 C CA . ILE B 1 225 ? 15.270 13.959 -14.260 1.00 38.26 225 ILE B CA 1
ATOM 3459 C C . ILE B 1 225 ? 15.650 13.490 -12.850 1.00 37.78 225 ILE B C 1
ATOM 3460 O O . ILE B 1 225 ? 16.824 13.560 -12.469 1.00 37.42 225 ILE B O 1
ATOM 3464 N N . PRO B 1 226 ? 14.655 13.036 -12.063 1.00 37.33 226 PRO B N 1
ATOM 3465 C CA . PRO B 1 226 ? 14.941 12.553 -10.714 1.00 37.14 226 PRO B CA 1
ATOM 3466 C C . PRO B 1 226 ? 15.714 11.239 -10.778 1.00 36.87 226 PRO B C 1
ATOM 3467 O O . PRO B 1 226 ? 15.564 10.474 -11.743 1.00 36.44 226 PRO B O 1
ATOM 3471 N N . THR B 1 227 ? 16.544 10.999 -9.768 1.00 36.22 227 THR B N 1
ATOM 3472 C CA . THR B 1 227 ? 17.397 9.813 -9.733 1.00 36.38 227 THR B CA 1
ATOM 3473 C C . THR B 1 227 ? 16.599 8.561 -9.380 1.00 36.37 227 THR B C 1
ATOM 3474 O O . THR B 1 227 ? 15.648 8.622 -8.594 1.00 36.20 227 THR B O 1
ATOM 3478 N N . ALA B 1 228 ? 16.994 7.439 -9.978 1.00 36.90 228 ALA B N 1
ATOM 3479 C CA . ALA B 1 228 ? 16.431 6.108 -9.687 1.00 37.44 228 ALA B CA 1
ATOM 3480 C C . ALA B 1 228 ? 14.907 6.087 -9.668 1.00 37.69 228 ALA B C 1
ATOM 3481 O O . ALA B 1 228 ? 14.284 5.474 -8.792 1.00 38.12 228 ALA B O 1
ATOM 3483 N N . CYS B 1 229 ? 14.326 6.772 -10.655 1.00 37.89 229 CYS B N 1
ATOM 3484 C CA . CYS B 1 229 ? 12.892 6.961 -10.782 1.00 38.15 229 CYS B CA 1
ATOM 3485 C C . CYS B 1 229 ? 12.551 6.650 -12.243 1.00 38.31 229 CYS B C 1
ATOM 3486 O O . CYS B 1 229 ? 12.822 7.472 -13.130 1.00 37.99 229 CYS B O 1
ATOM 3489 N N . PRO B 1 230 ? 11.986 5.452 -12.505 1.00 38.41 230 PRO B N 1
ATOM 3490 C CA . PRO B 1 230 ? 11.756 5.033 -13.888 1.00 38.53 230 PRO B CA 1
ATOM 3491 C C . PRO B 1 230 ? 10.830 6.001 -14.612 1.00 38.26 230 PRO B C 1
ATOM 3492 O O . PRO B 1 230 ? 9.785 6.373 -14.078 1.00 38.26 230 PRO B O 1
ATOM 3496 N N . LEU B 1 231 ? 11.248 6.428 -15.800 1.00 37.91 231 LEU B N 1
ATOM 3497 C CA . LEU B 1 231 ? 10.462 7.332 -16.634 1.00 37.81 231 LEU B CA 1
ATOM 3498 C C . LEU B 1 231 ? 9.996 6.574 -17.879 1.00 37.56 231 LEU B C 1
ATOM 3499 O O . LEU B 1 231 ? 10.813 6.113 -18.672 1.00 37.12 231 LEU B O 1
ATOM 3504 N N . VAL B 1 232 ? 8.684 6.431 -18.010 1.00 37.25 232 VAL B N 1
ATOM 3505 C CA . VAL B 1 232 ? 8.071 5.689 -19.108 1.00 37.35 232 VAL B CA 1
ATOM 3506 C C . VAL B 1 232 ? 7.683 6.659 -20.223 1.00 37.24 232 VAL B C 1
ATOM 3507 O O . VAL B 1 232 ? 6.932 7.605 -19.988 1.00 36.86 232 VAL B O 1
ATOM 3511 N N . LEU B 1 233 ? 8.209 6.420 -21.425 1.00 37.09 233 LEU B N 1
ATOM 3512 C CA . LEU B 1 233 ? 7.838 7.193 -22.610 1.00 37.21 233 LEU B CA 1
ATOM 3513 C C . LEU B 1 233 ? 6.972 6.337 -23.519 1.00 37.48 233 LEU B C 1
ATOM 3514 O O . LEU B 1 233 ? 7.367 5.223 -23.877 1.00 37.34 233 LEU B O 1
ATOM 3519 N N . GLU B 1 234 ? 5.793 6.846 -23.875 1.00 37.58 234 GLU B N 1
ATOM 3520 C CA . GLU B 1 234 ? 5.007 6.270 -24.965 1.00 38.31 234 GLU B CA 1
ATOM 3521 C C . GLU B 1 234 ? 5.398 6.991 -26.249 1.00 38.33 234 GLU B C 1
ATOM 3522 O O . GLU B 1 234 ? 5.527 8.222 -26.258 1.00 38.48 234 GLU B O 1
ATOM 3528 N N . LEU B 1 235 ? 5.595 6.219 -27.320 1.00 38.37 235 LEU B N 1
ATOM 3529 C CA . LEU B 1 235 ? 6.156 6.732 -28.576 1.00 37.97 235 LEU B CA 1
ATOM 3530 C C . LEU B 1 235 ? 5.254 6.526 -29.798 1.00 37.93 235 LEU B C 1
ATOM 3531 O O . LEU B 1 235 ? 4.474 5.576 -29.847 1.00 38.17 235 LEU B O 1
ATOM 3536 N N . ASP B 1 236 ? 5.384 7.436 -30.768 1.00 37.62 236 ASP B N 1
ATOM 3537 C CA . ASP B 1 236 ? 4.714 7.384 -32.082 1.00 37.34 236 ASP B CA 1
ATOM 3538 C C . ASP B 1 236 ? 5.154 6.217 -32.952 1.00 36.78 236 ASP B C 1
ATOM 3539 O O . ASP B 1 236 ? 6.056 5.461 -32.587 1.00 36.49 236 ASP B O 1
ATOM 3544 N N . ASP B 1 237 ? 4.534 6.116 -34.131 1.00 36.47 237 ASP B N 1
ATOM 3545 C CA . ASP B 1 237 ? 5.097 5.370 -35.262 1.00 36.09 237 ASP B CA 1
ATOM 3546 C C . ASP B 1 237 ? 6.449 5.975 -35.665 1.00 35.98 237 ASP B C 1
ATOM 3547 O O . ASP B 1 237 ? 7.322 5.277 -36.183 1.00 35.74 237 ASP B O 1
ATOM 3552 N N . TYR B 1 238 ? 6.611 7.272 -35.393 1.00 35.77 238 TYR B N 1
ATOM 3553 C CA . TYR B 1 238 ? 7.812 8.037 -35.730 1.00 35.74 238 TYR B CA 1
ATOM 3554 C C . TYR B 1 238 ? 8.845 8.043 -34.607 1.00 35.94 238 TYR B C 1
ATOM 3555 O O . TYR B 1 238 ? 9.923 8.642 -34.739 1.00 35.76 238 TYR B O 1
ATOM 3564 N N . LEU B 1 239 ? 8.518 7.363 -33.508 1.00 36.13 239 LEU B N 1
ATOM 3565 C CA . LEU B 1 239 ? 9.385 7.294 -32.322 1.00 36.25 239 LEU B CA 1
ATOM 3566 C C . LEU B 1 239 ? 9.567 8.674 -31.687 1.00 36.39 239 LEU B C 1
ATOM 3567 O O . LEU B 1 239 ? 10.628 9.008 -31.154 1.00 36.36 239 LEU B O 1
ATOM 3572 N N . LYS B 1 240 ? 8.514 9.482 -31.777 1.00 36.53 240 LYS B N 1
ATOM 3573 C CA . LYS B 1 240 ? 8.437 10.731 -31.049 1.00 36.79 240 LYS B CA 1
ATOM 3574 C C . LYS B 1 240 ? 7.475 10.536 -29.884 1.00 36.95 240 LYS B C 1
ATOM 3575 O O . LYS B 1 240 ? 6.507 9.774 -29.984 1.00 37.11 240 LYS B O 1
ATOM 3579 N N . VAL B 1 241 ? 7.755 11.221 -28.782 1.00 36.90 241 VAL B N 1
ATOM 3580 C CA . VAL B 1 241 ? 6.945 11.110 -27.569 1.00 37.00 241 VAL B CA 1
ATOM 3581 C C . VAL B 1 241 ? 5.520 11.644 -27.753 1.00 36.71 241 VAL B C 1
ATOM 3582 O O . VAL B 1 241 ? 5.311 12.791 -28.162 1.00 36.46 241 VAL B O 1
ATOM 3586 N N . THR B 1 242 ? 4.550 10.783 -27.459 1.00 36.79 242 THR B N 1
ATOM 3587 C CA . THR B 1 242 ? 3.146 11.177 -27.355 1.00 36.61 242 THR B CA 1
ATOM 3588 C C . THR B 1 242 ? 2.822 11.600 -25.919 1.00 36.49 242 THR B C 1
ATOM 3589 O O . THR B 1 242 ? 2.202 12.644 -25.699 1.00 36.21 242 THR B O 1
ATOM 3593 N N . LYS B 1 243 ? 3.244 10.775 -24.955 1.00 36.57 243 LYS B N 1
ATOM 3594 C CA . LYS B 1 243 ? 3.116 11.087 -23.530 1.00 36.30 243 LYS B CA 1
ATOM 3595 C C . LYS B 1 243 ? 4.201 10.425 -22.666 1.00 36.09 243 LYS B C 1
ATOM 3596 O O . LYS B 1 243 ? 4.835 9.432 -23.069 1.00 35.98 243 LYS B O 1
ATOM 3602 N N . LYS B 1 244 ? 4.417 10.987 -21.479 1.00 35.59 244 LYS B N 1
ATOM 3603 C CA . LYS B 1 244 ? 5.427 10.472 -20.557 1.00 35.25 244 LYS B CA 1
ATOM 3604 C C . LYS B 1 244 ? 4.965 10.576 -19.106 1.00 34.96 244 LYS B C 1
ATOM 3605 O O . LYS B 1 244 ? 4.259 11.510 -18.737 1.00 34.71 244 LYS B O 1
ATOM 3611 N N . TYR B 1 245 ? 5.375 9.604 -18.294 1.00 34.62 245 TYR B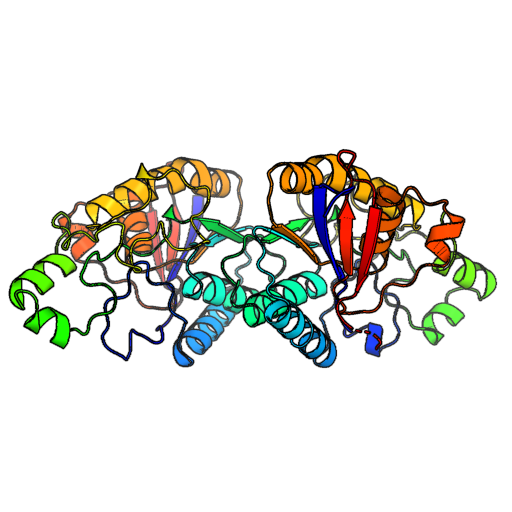 N 1
ATOM 3612 C CA . TYR B 1 245 ? 5.046 9.571 -16.870 1.00 34.14 245 TYR B CA 1
ATOM 3613 C C . TYR B 1 245 ? 6.064 8.769 -16.061 1.00 33.73 245 TYR B C 1
ATOM 3614 O O . TYR B 1 245 ? 6.639 7.785 -16.542 1.00 33.52 245 TYR B O 1
ATOM 3623 N N . TYR B 1 246 ? 6.278 9.207 -14.827 1.00 33.40 246 TYR B N 1
ATOM 3624 C CA . TYR B 1 246 ? 7.112 8.488 -13.872 1.00 33.08 246 TYR B CA 1
ATOM 3625 C C . TYR B 1 246 ? 6.271 7.458 -13.135 1.00 33.16 246 TYR B C 1
ATOM 3626 O O . TYR B 1 246 ? 5.048 7.574 -13.081 1.00 33.21 246 TYR B O 1
ATOM 3635 N N . LEU B 1 247 ? 6.920 6.445 -12.571 1.00 33.32 247 LEU B N 1
ATOM 3636 C CA . LEU B 1 247 ? 6.180 5.409 -11.854 1.00 33.55 247 LEU B CA 1
ATOM 3637 C C . LEU B 1 247 ? 5.796 5.816 -10.427 1.00 33.71 247 LEU B C 1
ATOM 3638 O O . LEU B 1 247 ? 4.761 5.377 -9.910 1.00 33.80 247 LEU B O 1
ATOM 3643 N N . ILE B 1 248 ? 6.621 6.672 -9.818 1.00 33.76 248 ILE B N 1
ATOM 3644 C CA . ILE B 1 248 ? 6.392 7.216 -8.471 1.00 33.59 248 ILE B CA 1
ATOM 3645 C C . ILE B 1 248 ? 4.924 7.476 -8.159 1.00 33.59 248 ILE B C 1
ATOM 3646 O O . ILE B 1 248 ? 4.312 6.744 -7.382 1.00 33.57 248 ILE B O 1
ATOM 3648 N N . GLU B 1 250 ? 2.822 10.069 -7.131 1.00 50.51 250 GLU B N 1
ATOM 3649 C CA . GLU B 1 250 ? 3.133 11.486 -6.973 1.00 50.59 250 GLU B CA 1
ATOM 3650 C C . GLU B 1 250 ? 4.020 11.711 -5.745 1.00 50.65 250 GLU B C 1
ATOM 3651 O O . GLU B 1 250 ? 3.538 12.063 -4.662 1.00 50.61 250 GLU B O 1
ATOM 3657 N N . GLU B 1 251 ? 5.322 11.494 -5.930 1.00 50.71 251 GLU B N 1
ATOM 3658 C CA . GLU B 1 251 ? 6.305 11.607 -4.854 1.00 50.71 251 GLU B CA 1
ATOM 3659 C C . GLU B 1 251 ? 7.572 12.304 -5.348 1.00 50.68 251 GLU B C 1
ATOM 3660 O O . GLU B 1 251 ? 8.396 12.760 -4.554 1.00 50.62 251 GLU B O 1
#

Radius of gyration: 24.27 Å; Cα contacts (8 Å, |Δi|>4): 958; chains: 2; bounding box: 54×82×35 Å

Sequence (464 aa):
TYKLTLIRHGESEWNKENRFTGWTDVSLSEQGVSEAIEAGRMLLEKGFKFDVVYTSVLKRAIMTTWTVLKELGNINCPIINHWRLNERHYGALQGLNKSETASKFGEDQVKIWRRSFDVPPPVLEKSDPRWPGNELIYKGICPSCLPTTEECLKDTVERVKPYFEDVIAPSIMSGKSVLVSAHGNSLRALLYLLEGMTPEQILEVNIPTACPLVLELDDYLKVTKKYYLIPRGSTYKLTLIRHGESEEWNKENRFTGWTDVSLSEQGVSEAIEEAGRMLLEKGFKFDVVYTSVLKRAIMTTWTVLKELGNINCPIINHWRLNERHYGALQGLNKSETASKFGEDQVKIWRRSFDVPPPVLEKSDPRWPGNELIYKGICPSCLPTTEECLKDTVERVKPYFEDVIAPSIMSGKSVLVSAHGNSLRALLYLLEGMTPEQILEVNIPTACPLVLELDDYLKVTKKYYLIEE

CATH classification: 3.40.50.1240

Secondary structure (DSSP, 8-state):
-EEEEEEE---BTTTTTTB--TT--PPBPHHHHHHHHHHHHHHHHTT---SEEEE-SSHHHHHHHHHHHHHHT-TTS-EEE-GGGSPPP-GGGTT-BHHHHHHHS-HHHHHHHHH-SS-PPPPPPTTSTTSGGGSGGGTTS-GGGS-S---HHHHHHHHHHHIIIIIHHHHHTT--EEEEE-HHHHHHHHHHHHT--HHHHTT--PPTT--EEEEE-TTS-EEEEEE--/-TT--EEEEEEE---BHHHHTT---TT--PPB-HHHHHHHHHHHHHHHHTT---SEEEE-SSHHHHHHHHHHHHHTT-TTS-EEE-GGGSPPP-GGGTT--TTHHHHHS-HHHHHHHHH-SS-PPPPPPTTSTTSGGGSGGGTTS-GGGS-S---HHHHHHHHHHHIIIIIHHHHHTT--EEEEE-HHHHHHHHHHHHT--HHHHHT--PPTT--EEEEE-TTS-EEEEEE----

Foldseek 3Di:
DFKEKEAEFDAFPCVVVQADAFQPQGARDPVRLVLLLVLLLLCLVVPDAFQEEEEELRVRLVSSVCNSCVSNVNNVRHYHYYNLQTGFFQAPRHPAHLVRCVVVHPNVVSVVQVLAQPDKDDFDDPVPCVFPCNDPSCPPPDPVPGGRIGGLNRSLVSLVVCCVPPVVVCRVVVTHYYYRGHFSSVLSVLCVQQVHDRVRSSPDDDDHSWMKMFDADVVNHGPDIDTSD/DPFFDFKEKEAEFDAFPVVVVQADAFQNQTARDVVRLVLLLVLLLLCLVVPDEFQEEEEEPRHRLVSSVCSSCVSNVHNVHYYDYHNLQTGFHQAPRHPAHPVRDVVVHPPVLVVCCVQPQPDKHDFADCPPCPFPCNDPSCVPPDPVLGGRIGHLNRSLVSLVVCCVPPVVVCRVVVGHYYYRGHFSSVLSVLCVQQVDDSVRSSPDGDDHSWMKMFGAHVVSHGPDIDTSDVD

Solvent-accessible surface area: 20487 Å² total; per-residue (Å²): 133,58,115,0,2,0,1,60,14,0,47,1,68,42,76,128,86,91,34,41,14,1,2,42,34,9,41,19,7,164,96,0,54,45,40,0,50,98,4,0,126,58,0,100,140,110,68,35,89,8,39,6,0,7,0,0,18,1,54,4,0,1,32,0,0,11,16,1,0,124,34,8,53,8,10,12,4,65,25,75,30,55,15,59,0,0,20,7,0,29,0,10,0,5,27,44,49,106,71,88,1,30,100,77,55,35,110,110,82,12,126,90,22,44,116,18,26,94,59,55,3,45,96,5,131,106,96,33,108,86,32,0,39,79,48,119,60,6,132,78,52,74,103,105,32,15,17,36,22,6,4,3,78,48,0,8,102,18,0,95,48,8,18,86,110,48,0,4,57,14,3,100,74,62,97,37,1,0,0,1,0,0,4,13,0,0,36,0,0,1,42,46,6,61,64,24,68,61,138,96,0,72,90,34,90,7,62,60,12,21,3,2,0,0,58,0,48,109,194,17,58,29,88,110,86,80,79,15,113,118,172,62,13,91,61,101,0,2,0,1,60,17,0,32,1,58,54,76,145,82,89,58,35,16,1,3,39,36,14,50,15,2,145,95,0,50,60,39,0,50,120,3,0,144,41,0,102,139,108,67,20,84,6,34,6,0,7,0,0,18,2,68,5,0,1,39,0,0,11,13,1,0,113,43,4,45,7,18,13,4,68,22,75,31,53,15,59,0,0,19,5,0,32,0,15,0,4,16,30,32,100,81,80,9,74,99,68,49,31,165,73,74,26,120,72,19,47,114,21,20,89,64,50,2,43,92,2,60,64,104,35,112,78,47,0,39,84,53,117,64,5,144,77,39,77,103,108,30,16,20,41,20,6,4,1,78,48,0,8,97,20,0,95,51,9,14,89,112,50,0,4,53,13,2,102,77,57,98,38,1,0,0,1,0,0,3,11,0,0,34,0,0,1,40,36,6,57,58,20,76,57,99,104,0,69,93,37,88,5,59,66,15,21,4,1,0,0,13,0,36,107,188,17,62,31,64,107,83,79,81,20,53,205,194

B-factor: mean 36.49, std 5.37, range [22.67, 84.95]

Organism: Cryptosporidium parvum (strain Iowa II) (NCBI:txid353152)